Protein AF-A0A6G0QUM7-F1 (afdb_monomer)

Secondary structure (DSSP, 8-state):
-HHHHHHHHHHHHHHHHHHHHHHHHHHHHHHHHHHHHHHHHHHHHHHHHHSHHHHHHHHHHHHHHHHHHHHHHHHHHTT--------HHHHHHHHHHHHHHHHHHHHHHHHHHHHHHHHHHHHHHHHHHHHHHHHHHHHHHHHHHHHHHHHHHHHHHHHHHHHHHHHHHHHHHHHHHHHHHHHHHHHHHHHHHHHHHHHHHHHHHHHHHHHHHHHHHHHHHHHHHHHHHHHHHHHHHHHHHHHHHHHHHHHHHHHHHHHHHHHHHHHHHHHHHHHHHHHHHHHHHHHHHHHHHHTTSS-----------------------------------------------------------------------------------------------

Sequence (393 aa):
MIRLEQALLSRERVERDYADLEDRVADFRARAERTEAAETLLRVERDSSTEPYPDLQAQLQAAQDQTADYAAQLTRASAAPPPSAVSLARLFAAQGERDDARAERDDLRVDLAAAQVALSPVQARADAAEAERDRVRQLVATAEQQRDDALAERDRVTRVLVVAEQERDGALGMRDQARRISTALRRERDAAVTERDQARQDVAALEQRRDAAVAERDQARLALTAQRQQRALVDEELHVTRTSLCQSRAEGEAAQNLNVPLQDDLRHANALLVAHAEELRRGATRIHELEESVATTTNPPCDRRVRDGASSSRRTWCRVSRGAVSSWVDVRAAVVSAASRSRRNPGLSSQRSGRRARGGARLGHPRAGRACRGLASDAPRRASGPRVGAAGT

Mean predicted aligned error: 22.27 Å

Solvent-accessible surface area (backbone atoms only — not comparable to full-atom values): 24335 Å² total; per-residue (Å²): 109,74,72,57,54,53,52,50,55,53,48,57,47,51,55,48,57,49,51,58,49,51,55,52,53,51,52,53,49,58,50,50,54,51,51,53,53,51,53,54,52,53,50,54,52,56,58,63,65,61,61,58,59,65,57,56,57,52,53,57,54,55,55,55,55,54,56,58,53,53,60,58,51,60,74,61,67,81,77,75,89,88,89,88,90,84,65,70,70,60,51,55,55,54,46,52,56,49,51,53,54,47,51,55,49,52,50,52,50,52,52,51,51,52,51,54,61,60,43,52,65,52,50,55,49,49,54,51,51,50,54,50,50,52,50,50,50,52,52,49,54,53,52,52,50,53,50,52,53,52,49,52,50,51,52,51,53,50,54,52,49,55,51,52,50,53,52,49,52,51,51,50,51,53,51,52,50,53,50,53,52,52,54,49,54,50,51,53,52,54,50,54,49,52,54,51,52,48,52,52,50,52,50,52,53,49,52,53,51,51,53,51,53,49,52,52,52,51,51,52,50,51,53,51,52,53,51,51,51,53,50,53,52,51,53,48,52,53,48,52,51,51,52,51,48,51,48,53,47,52,52,49,52,50,53,49,62,59,43,52,60,54,51,49,49,51,51,48,51,50,50,51,53,50,51,51,52,48,49,51,49,52,50,51,50,50,51,50,52,50,55,53,64,67,64,74,81,76,88,90,88,87,89,87,87,89,84,88,79,89,79,88,77,90,80,87,91,82,86,89,81,90,86,82,89,81,89,87,82,91,86,82,92,88,80,92,86,85,73,94,74,78,88,78,87,82,88,82,88,84,90,79,91,88,81,88,82,92,84,90,80,89,87,77,89,84,90,82,89,82,90,80,90,82,91,80,89,85,84,87,83,88,86,76,86,89,80,91,82,89,82,88,133

Foldseek 3Di:
DVVVVVVVVVVVVVVVVVVVVVVVVVVVVVVVVVVVVVVVVVVVVVVVVVPPVVVVVVVVVVVVVVVVVVVVVVVVPPPDDDDDDDDDVVVVVVVVVVVVVVVVVVVVVVVVVVVVVVVVVVVVVVVVVVVVVVVVVVVVVVVVVVVVVVVVVVVVVVVVVVVVVVVVVVVVVVVVVVVVVVVVVVVVVVVVVVVVVVVVVVVVVVVVVVVVVVVVVVVVVVVVVVVVVVVVVVVVVVVVVVVVVVVVVVVVVVVVVVVVVVVVVVVVVVVVVVVVVVVVVVVVVVVVVVVVVVVPPDDDDDDDDDDDDDDDDDDDDDDDDDDDDDDDDDDDDDDDDDDDDDDDDDDDDDDDDDDDDDDDDDDDDDDDDDDDDDDDDDDDDDDDDDDDDDDDD

Organism: NCBI:txid53985

Radius of gyration: 90.31 Å; Cα contacts (8 Å, |Δi|>4): 0; chains: 1; bounding box: 158×63×270 Å

Structure (mmCIF, N/CA/C/O backbone):
data_AF-A0A6G0QUM7-F1
#
_entry.id   AF-A0A6G0QUM7-F1
#
loop_
_atom_site.group_PDB
_atom_site.id
_atom_site.type_symbol
_atom_site.label_atom_id
_atom_site.label_alt_id
_atom_site.label_comp_id
_atom_site.label_asym_id
_atom_site.label_entity_id
_atom_site.label_seq_id
_atom_site.pdbx_PDB_ins_code
_atom_site.Cartn_x
_atom_site.Cartn_y
_atom_site.Cartn_z
_atom_site.occupancy
_atom_site.B_iso_or_equiv
_atom_site.auth_seq_id
_atom_site.auth_comp_id
_atom_site.auth_asym_id
_atom_site.auth_atom_id
_atom_site.pdbx_PDB_model_num
ATOM 1 N N . MET A 1 1 ? -14.769 16.501 -8.373 1.00 62.69 1 MET A N 1
ATOM 2 C CA . MET A 1 1 ? -14.477 15.545 -7.287 1.00 62.69 1 MET A CA 1
ATOM 3 C C . MET A 1 1 ? -14.173 16.300 -5.993 1.00 62.69 1 MET A C 1
ATOM 5 O O . MET A 1 1 ? -15.109 16.499 -5.238 1.00 62.69 1 MET A O 1
ATOM 9 N N . ILE A 1 2 ? -12.996 16.918 -5.835 1.00 71.69 2 ILE A N 1
ATOM 10 C CA . ILE A 1 2 ? -12.583 17.624 -4.595 1.00 71.69 2 ILE A CA 1
ATOM 11 C C . ILE A 1 2 ? -13.564 18.726 -4.124 1.00 71.69 2 ILE A C 1
ATOM 13 O O . ILE A 1 2 ? -13.854 18.838 -2.938 1.00 71.69 2 ILE A O 1
ATOM 17 N N . ARG A 1 3 ? -14.139 19.524 -5.039 1.00 73.25 3 ARG A N 1
ATOM 18 C CA . ARG A 1 3 ? -15.118 20.576 -4.676 1.00 73.25 3 ARG A CA 1
ATOM 19 C C . ARG A 1 3 ? -16.455 20.034 -4.149 1.00 73.25 3 ARG A C 1
ATOM 21 O O . ARG A 1 3 ? -17.106 20.711 -3.366 1.00 73.25 3 ARG A O 1
ATOM 28 N N . LEU A 1 4 ? -16.865 18.838 -4.579 1.00 77.50 4 LEU A N 1
ATOM 29 C CA . LEU A 1 4 ? -18.102 18.205 -4.103 1.00 77.50 4 LEU A CA 1
ATOM 30 C C . LEU A 1 4 ? -17.898 17.600 -2.713 1.00 77.50 4 LEU A C 1
ATOM 32 O O . LEU A 1 4 ? -18.759 17.748 -1.857 1.00 77.50 4 LEU A O 1
ATOM 36 N N . GLU A 1 5 ? -16.735 17.000 -2.463 1.00 77.25 5 GLU A N 1
ATOM 37 C CA . GLU A 1 5 ? -16.373 16.479 -1.139 1.00 77.25 5 GLU A CA 1
ATOM 38 C C . GLU A 1 5 ? -16.286 17.603 -0.099 1.00 77.25 5 GLU A C 1
ATOM 40 O O . GLU A 1 5 ? -16.817 17.466 0.999 1.00 77.25 5 GLU A O 1
ATOM 45 N N . GLN A 1 6 ? -15.709 18.756 -0.458 1.00 79.12 6 GLN A N 1
ATOM 46 C CA . GLN A 1 6 ? -15.689 19.929 0.424 1.00 79.12 6 GLN A CA 1
ATOM 47 C C . GLN A 1 6 ? -17.096 20.467 0.724 1.00 79.12 6 GLN A C 1
ATOM 49 O O . GLN A 1 6 ? -17.370 20.813 1.870 1.00 79.12 6 GLN A O 1
ATOM 54 N N . ALA A 1 7 ? -17.992 20.494 -0.269 1.00 78.75 7 ALA A N 1
ATOM 55 C CA . ALA A 1 7 ? -19.374 20.939 -0.084 1.00 78.75 7 ALA A CA 1
ATOM 56 C C . ALA A 1 7 ? -20.188 19.986 0.814 1.00 78.75 7 ALA A C 1
ATOM 58 O O . ALA A 1 7 ? -20.983 20.436 1.641 1.00 78.75 7 ALA A O 1
ATOM 59 N N . LEU A 1 8 ? -19.965 18.674 0.688 1.00 80.62 8 LEU A N 1
ATOM 60 C CA . LEU A 1 8 ? -20.605 17.671 1.541 1.00 80.62 8 LEU A CA 1
ATOM 61 C C . LEU A 1 8 ? -20.089 17.752 2.980 1.00 80.62 8 LEU A C 1
ATOM 63 O O . LEU A 1 8 ? -20.896 17.797 3.899 1.00 80.62 8 LEU A O 1
ATOM 67 N N . LEU A 1 9 ? -18.776 17.892 3.179 1.00 81.38 9 LEU A N 1
ATOM 68 C CA . LEU A 1 9 ? -18.195 18.064 4.514 1.00 81.38 9 LEU A CA 1
ATOM 69 C C . LEU A 1 9 ? -18.635 19.373 5.183 1.00 81.38 9 LEU A C 1
ATOM 71 O O . LEU A 1 9 ? -18.852 19.394 6.393 1.00 81.38 9 LEU A O 1
ATOM 75 N N . SER A 1 10 ? -18.787 20.469 4.428 1.00 83.00 10 SER A N 1
ATOM 76 C CA . SER A 1 10 ? -19.334 21.713 4.986 1.00 83.00 10 SER A CA 1
ATOM 77 C C . SER A 1 10 ? -20.799 21.567 5.383 1.00 83.00 10 SER A C 1
ATOM 79 O O . SER A 1 10 ? -21.197 22.078 6.424 1.00 83.00 10 SER A O 1
ATOM 81 N N . ARG A 1 11 ? -21.590 20.835 4.592 1.00 87.25 11 ARG A N 1
ATOM 82 C CA . ARG A 1 11 ? -22.996 20.566 4.896 1.00 87.25 11 ARG A CA 1
ATOM 83 C C . ARG A 1 11 ? -23.139 19.693 6.141 1.00 87.25 11 ARG A C 1
ATOM 85 O O . ARG A 1 11 ? -23.914 20.026 7.023 1.00 87.25 11 ARG A O 1
ATOM 92 N N . GLU A 1 12 ? -22.337 18.642 6.245 1.00 86.69 12 GLU A N 1
ATOM 93 C CA . GLU A 1 12 ? -22.352 17.719 7.381 1.00 86.69 12 GLU A CA 1
ATOM 94 C C . GLU A 1 12 ? -21.890 18.387 8.690 1.00 86.69 12 GLU A C 1
ATOM 96 O O . GLU A 1 12 ? -22.296 17.984 9.777 1.00 86.69 12 GLU A O 1
ATOM 101 N N . ARG A 1 13 ? -21.036 19.417 8.610 1.00 87.44 13 ARG A N 1
ATOM 102 C CA . ARG A 1 13 ? -20.685 20.254 9.770 1.00 87.44 13 ARG A CA 1
ATOM 103 C C . ARG A 1 13 ? -21.855 21.128 10.209 1.00 87.44 13 ARG A C 1
ATOM 105 O O . ARG A 1 13 ? -22.183 21.124 11.384 1.00 87.44 13 ARG A O 1
ATOM 112 N N . VAL A 1 14 ? -22.520 21.798 9.268 1.00 87.19 14 VAL A N 1
ATOM 113 C CA . VAL A 1 14 ? -23.697 22.629 9.570 1.00 87.19 14 VAL A CA 1
ATOM 114 C C . VAL A 1 14 ? -24.852 21.789 10.123 1.00 87.19 14 VAL A C 1
ATOM 116 O O . VAL A 1 14 ? -25.531 22.226 11.044 1.00 87.19 14 VAL A O 1
ATOM 119 N N . GLU A 1 15 ? -25.061 20.576 9.608 1.00 88.88 15 GLU A N 1
ATOM 120 C CA . GLU A 1 15 ? -26.082 19.651 10.121 1.00 88.88 15 GLU A CA 1
ATOM 121 C C . GLU A 1 15 ? -25.777 19.198 11.562 1.00 88.88 15 GLU A C 1
ATOM 123 O O . GLU A 1 15 ? -26.695 19.114 12.374 1.00 88.88 15 GLU A O 1
ATOM 128 N N . ARG A 1 16 ? -24.499 18.986 11.917 1.00 88.19 16 ARG A N 1
ATOM 129 C CA . ARG A 1 16 ? -24.092 18.720 13.311 1.00 88.19 16 ARG A CA 1
ATOM 130 C C . ARG A 1 16 ? -24.290 19.932 14.216 1.00 88.19 16 ARG A C 1
ATOM 132 O O . ARG A 1 16 ? -24.860 19.788 15.289 1.00 88.19 16 ARG A O 1
ATOM 139 N N . ASP A 1 17 ? -23.871 21.114 13.768 1.00 89.69 17 ASP A N 1
ATOM 140 C CA . ASP A 1 17 ? -24.031 22.353 14.537 1.00 89.69 17 ASP A CA 1
ATOM 141 C C . ASP A 1 17 ? -25.519 22.673 14.788 1.00 89.69 17 ASP A C 1
ATOM 143 O O . ASP A 1 17 ? -25.877 23.221 15.831 1.00 89.69 17 ASP A O 1
ATOM 147 N N . TYR A 1 18 ? -26.399 22.310 13.847 1.00 90.12 18 TYR A N 1
ATOM 148 C CA . TYR A 1 18 ? -27.847 22.458 13.996 1.00 90.12 18 TYR A CA 1
ATOM 149 C C . TYR A 1 18 ? -28.427 21.477 15.022 1.00 90.12 18 TYR A C 1
ATOM 151 O O . TYR A 1 18 ? -29.198 21.899 15.881 1.00 90.12 18 TYR A O 1
ATOM 159 N N . ALA A 1 19 ? -28.011 20.207 14.993 1.00 90.38 19 ALA A N 1
ATOM 160 C CA . ALA A 1 19 ? -28.427 19.211 15.982 1.00 90.38 19 ALA A CA 1
ATOM 161 C C . ALA A 1 19 ? -27.981 19.593 17.409 1.00 90.38 19 ALA A C 1
ATOM 163 O O . ALA A 1 19 ? -28.784 19.562 18.339 1.00 90.38 19 ALA A O 1
ATOM 164 N N . ASP A 1 20 ? -26.740 20.068 17.571 1.00 92.69 20 ASP A N 1
ATOM 165 C CA . ASP A 1 20 ? -26.227 20.553 18.861 1.00 92.69 20 ASP A CA 1
ATOM 166 C C . ASP A 1 20 ? -27.027 21.760 19.391 1.00 92.69 20 ASP A C 1
ATOM 168 O O . ASP A 1 20 ? -27.191 21.939 20.603 1.00 92.69 20 ASP A O 1
ATOM 172 N N . LEU A 1 21 ? -27.518 22.625 18.495 1.00 93.62 21 LEU A N 1
ATOM 173 C CA . LEU A 1 21 ? -28.364 23.756 18.866 1.00 93.62 21 LEU A CA 1
ATOM 174 C C . LEU A 1 21 ? -29.768 23.299 19.284 1.00 93.62 21 LEU A C 1
ATOM 176 O O . LEU A 1 21 ? -30.300 23.819 20.267 1.00 93.62 21 LEU A O 1
ATOM 180 N N . GLU A 1 22 ? -30.354 22.335 18.572 1.00 92.94 22 GLU A N 1
ATOM 181 C CA . GLU A 1 22 ? -31.651 21.746 18.921 1.00 92.94 22 GLU A CA 1
ATOM 182 C C . GLU A 1 22 ? -31.620 21.092 20.307 1.00 92.94 22 GLU A C 1
ATOM 184 O O . GLU A 1 22 ? -32.499 21.372 21.127 1.00 92.94 22 GLU A O 1
ATOM 189 N N . ASP A 1 23 ? -30.565 20.336 20.620 1.00 91.75 23 ASP A N 1
ATOM 190 C CA . ASP A 1 23 ? -30.380 19.712 21.935 1.00 91.75 23 ASP A CA 1
ATOM 191 C C . ASP A 1 23 ? -30.282 20.757 23.059 1.00 91.75 23 ASP A C 1
ATOM 193 O O . ASP A 1 23 ? -30.893 20.613 24.123 1.00 91.75 23 ASP A O 1
ATOM 197 N N . ARG A 1 24 ? -29.577 21.871 22.822 1.00 92.44 24 ARG A N 1
ATOM 198 C CA . ARG A 1 24 ? -29.503 22.978 23.794 1.00 92.44 24 ARG A CA 1
ATOM 199 C C . ARG A 1 24 ? -30.855 23.650 24.004 1.00 92.44 24 ARG A C 1
ATOM 201 O O . ARG A 1 24 ? -31.203 23.978 25.137 1.00 92.44 24 ARG A O 1
ATOM 208 N N . VAL A 1 25 ? -31.623 23.868 22.936 1.00 93.88 25 VAL A N 1
ATOM 209 C CA . VAL A 1 25 ? -32.972 24.449 23.028 1.00 93.88 25 VAL A CA 1
ATOM 210 C C . VAL A 1 25 ? -33.918 23.510 23.780 1.00 93.88 25 VAL A C 1
ATOM 212 O O . VAL A 1 25 ? -34.723 23.984 24.586 1.00 93.88 25 VAL A O 1
ATOM 215 N N . ALA A 1 26 ? -33.800 22.197 23.577 1.00 91.88 26 ALA A N 1
ATOM 216 C CA . ALA A 1 26 ? -34.557 21.204 24.331 1.00 91.88 26 ALA A CA 1
ATOM 217 C C . ALA A 1 26 ? -34.222 21.247 25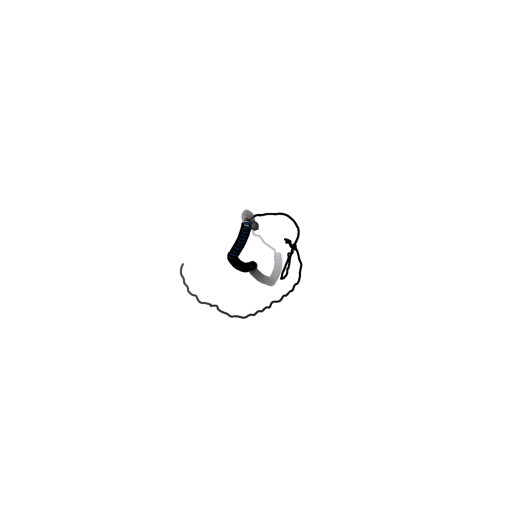.833 1.00 91.88 26 ALA A C 1
ATOM 219 O O . ALA A 1 26 ? -35.138 21.265 26.657 1.00 91.88 26 ALA A O 1
ATOM 220 N N . ASP A 1 27 ? -32.941 21.366 26.203 1.00 92.62 27 ASP A N 1
ATOM 221 C CA . ASP A 1 27 ? -32.535 21.489 27.611 1.00 92.62 27 ASP A CA 1
ATOM 222 C C . ASP A 1 27 ? -33.067 22.780 28.260 1.00 92.62 27 ASP A C 1
ATOM 224 O O . ASP A 1 27 ? -33.557 22.761 29.392 1.00 92.62 27 ASP A O 1
ATOM 228 N N . PHE A 1 28 ? -33.062 23.907 27.537 1.00 91.75 28 PHE A N 1
ATOM 229 C CA . PHE A 1 28 ? -33.660 25.151 28.036 1.00 91.75 28 PHE A CA 1
ATOM 230 C C . PHE A 1 28 ? -35.169 25.033 28.269 1.00 91.75 28 PHE A C 1
ATOM 232 O O . PHE A 1 28 ? -35.662 25.531 29.284 1.00 91.75 28 PHE A O 1
ATOM 239 N N . ARG A 1 29 ? -35.901 24.351 27.380 1.00 94.19 29 ARG A N 1
ATOM 240 C CA . ARG A 1 29 ? -37.341 24.100 27.562 1.00 94.19 29 ARG A CA 1
ATOM 241 C C . ARG A 1 29 ? -37.609 23.224 28.782 1.00 94.19 29 ARG A C 1
ATOM 243 O O . ARG A 1 29 ? -38.421 23.597 29.620 1.00 94.19 29 ARG A O 1
ATOM 250 N N . ALA A 1 30 ? -36.851 22.141 28.949 1.00 90.38 30 ALA A N 1
ATOM 251 C CA . ALA A 1 30 ? -36.978 21.267 30.113 1.00 90.38 30 ALA A CA 1
ATOM 252 C C . ALA A 1 30 ? -36.689 22.001 31.436 1.00 90.38 30 ALA A C 1
ATOM 254 O O . ALA A 1 30 ? -37.313 21.725 32.462 1.00 90.38 30 ALA A O 1
ATOM 255 N N . ARG A 1 31 ? -35.751 22.959 31.439 1.00 91.38 31 ARG A N 1
ATOM 256 C CA . ARG A 1 31 ? -35.495 23.811 32.613 1.00 91.38 31 ARG A CA 1
ATOM 257 C C . ARG A 1 31 ? -36.656 24.760 32.900 1.00 91.38 31 ARG A C 1
ATOM 259 O O . ARG A 1 31 ? -37.020 24.888 34.064 1.00 91.38 31 ARG A O 1
ATOM 266 N N . ALA A 1 32 ? -37.241 25.375 31.872 1.00 91.38 32 ALA A N 1
ATOM 267 C CA . ALA A 1 32 ? -38.388 26.270 32.022 1.00 91.38 32 ALA A CA 1
ATOM 268 C C . ALA A 1 32 ? -39.620 25.541 32.593 1.00 91.38 32 ALA A C 1
ATOM 270 O O . ALA A 1 32 ? -40.246 26.026 33.534 1.00 91.38 32 ALA A O 1
ATOM 271 N N . GLU A 1 33 ? -39.905 24.332 32.104 1.00 92.12 33 GLU A N 1
ATOM 272 C CA . GLU A 1 33 ? -41.004 23.498 32.612 1.00 92.12 33 GLU A CA 1
ATOM 273 C C . GLU A 1 33 ? -40.808 23.128 34.091 1.00 92.12 33 GLU A C 1
ATOM 275 O O . GLU A 1 33 ? -41.747 23.175 34.885 1.00 92.12 33 GLU A O 1
ATOM 280 N N . ARG A 1 34 ? -39.571 22.819 34.506 1.00 89.25 34 ARG A N 1
ATOM 281 C CA . ARG A 1 34 ? -39.261 22.550 35.921 1.00 89.25 34 ARG A CA 1
ATOM 282 C C . ARG A 1 34 ? -39.447 23.781 36.802 1.00 89.25 34 ARG A C 1
ATOM 284 O O . ARG A 1 34 ? -39.907 23.642 37.933 1.00 89.25 34 ARG A O 1
ATOM 291 N N . THR A 1 35 ? -39.081 24.966 36.314 1.00 90.94 35 THR A N 1
ATOM 292 C CA . THR A 1 35 ? -39.290 26.209 37.069 1.00 90.94 35 THR A CA 1
ATOM 293 C C . THR A 1 35 ? -40.767 26.556 37.193 1.00 90.94 35 THR A C 1
ATOM 295 O O . THR A 1 35 ? -41.205 26.919 38.280 1.00 90.94 35 THR A O 1
ATOM 298 N N . GLU A 1 36 ? -41.552 26.357 36.134 1.00 92.19 36 GLU A N 1
ATOM 299 C CA . GLU A 1 36 ? -43.001 26.562 36.172 1.00 92.19 36 GLU A CA 1
ATOM 300 C C . GLU A 1 36 ? -43.669 25.584 37.151 1.00 92.19 36 GLU A C 1
ATOM 302 O O . GLU A 1 36 ? -44.453 25.995 38.006 1.00 92.19 36 GLU A O 1
ATOM 307 N N . ALA A 1 37 ? -43.268 24.307 37.136 1.00 87.88 37 ALA A N 1
ATOM 308 C CA . ALA A 1 37 ? -43.731 23.324 38.114 1.00 87.88 37 ALA A CA 1
ATOM 309 C C . ALA A 1 37 ? -43.382 23.727 39.562 1.00 87.88 37 ALA A C 1
ATOM 311 O O . ALA A 1 37 ? -44.232 23.642 40.449 1.00 87.88 37 ALA A O 1
ATOM 312 N N . ALA A 1 38 ? -42.169 24.225 39.817 1.00 87.12 38 ALA A N 1
ATOM 313 C CA . ALA A 1 38 ? -41.774 24.694 41.146 1.00 87.12 38 ALA A CA 1
ATOM 314 C C . ALA A 1 38 ? -42.593 25.913 41.614 1.00 87.12 38 ALA A C 1
ATOM 316 O O . ALA A 1 38 ? -43.003 25.973 42.774 1.00 87.12 38 ALA A O 1
ATOM 317 N N . GLU A 1 39 ? -42.887 26.861 40.720 1.00 88.31 39 GLU A N 1
ATOM 318 C CA . GLU A 1 39 ? -43.741 28.009 41.042 1.00 88.31 39 GLU A CA 1
ATOM 319 C C . GLU A 1 39 ? -45.182 27.595 41.359 1.00 88.31 39 GLU A C 1
ATOM 321 O O . GLU A 1 39 ? -45.790 28.154 42.276 1.00 88.31 39 GLU A O 1
ATOM 326 N N . THR A 1 40 ? -45.731 26.601 40.652 1.00 87.19 40 THR A N 1
ATOM 327 C CA . THR A 1 40 ? -47.077 26.093 40.963 1.00 87.19 40 THR A CA 1
ATOM 328 C C . THR A 1 40 ? -47.149 25.476 42.359 1.00 87.19 40 THR A C 1
ATOM 330 O O . THR A 1 40 ? -48.100 25.752 43.088 1.00 87.19 40 THR A O 1
ATOM 333 N N . LEU A 1 41 ? -46.120 24.731 42.781 1.00 87.06 41 LEU A N 1
ATOM 334 C CA . LEU A 1 41 ? -46.047 24.161 44.131 1.00 87.06 41 LEU A CA 1
ATOM 335 C C . LEU A 1 41 ? -45.980 25.248 45.212 1.00 87.06 41 LEU A C 1
ATOM 337 O O . LEU A 1 41 ? -46.696 25.162 46.207 1.00 87.06 41 LEU A O 1
ATOM 341 N N . LEU A 1 42 ? -45.192 26.305 44.989 1.00 85.62 42 LEU A N 1
ATOM 342 C CA . LEU A 1 42 ? -45.094 27.433 45.924 1.00 85.62 42 LEU A CA 1
ATOM 343 C C . LEU A 1 42 ? -46.417 28.191 46.089 1.00 85.62 42 LEU A C 1
ATOM 345 O O . LEU A 1 42 ? -46.721 28.667 47.182 1.00 85.62 42 LEU A O 1
ATOM 349 N N . ARG A 1 43 ? -47.216 28.318 45.022 1.00 84.69 43 ARG A N 1
ATOM 350 C CA . ARG A 1 43 ? -48.547 28.939 45.119 1.00 84.69 43 ARG A CA 1
ATOM 351 C C . ARG A 1 43 ? -49.505 28.086 45.947 1.00 84.69 43 ARG A C 1
ATOM 353 O O . ARG A 1 43 ? -50.154 28.622 46.835 1.00 84.69 43 ARG A O 1
ATOM 360 N N . VAL A 1 44 ? -49.518 26.771 45.722 1.00 84.75 44 VAL A N 1
ATOM 361 C CA . VAL A 1 44 ? -50.348 25.832 46.497 1.00 84.75 44 VAL A CA 1
ATOM 362 C C . VAL A 1 44 ? -49.986 25.862 47.986 1.00 84.75 44 VAL A C 1
ATOM 364 O O . VAL A 1 44 ? -50.870 25.911 48.838 1.00 84.75 44 VAL A O 1
ATOM 367 N N . GLU A 1 45 ? -48.693 25.893 48.315 1.00 81.50 45 GLU A N 1
ATOM 368 C CA . GLU A 1 45 ? -48.236 25.986 49.705 1.00 81.50 45 GLU A CA 1
ATOM 369 C C . GLU A 1 45 ? -48.658 27.317 50.354 1.00 81.50 45 GLU A C 1
ATOM 371 O O . GLU A 1 45 ? -49.158 27.350 51.484 1.00 81.50 45 GLU A O 1
ATOM 376 N N . ARG A 1 46 ? -48.538 28.426 49.617 1.00 79.12 46 ARG A N 1
ATOM 377 C CA . ARG A 1 46 ? -48.961 29.746 50.095 1.00 79.12 46 ARG A CA 1
ATOM 378 C C . ARG A 1 46 ? -50.463 29.812 50.373 1.00 79.12 46 ARG A C 1
ATOM 380 O O . ARG A 1 46 ? -50.844 30.343 51.410 1.00 79.12 46 ARG A O 1
ATOM 387 N N . ASP A 1 47 ? -51.289 29.234 49.512 1.00 73.38 47 ASP A N 1
ATOM 388 C CA . ASP A 1 47 ? -52.739 29.210 49.720 1.00 73.38 47 ASP A CA 1
ATOM 389 C C . ASP A 1 47 ? -53.107 28.316 50.925 1.00 73.38 47 ASP A C 1
ATOM 391 O O . ASP A 1 47 ? -53.904 28.717 51.776 1.00 73.38 47 ASP A O 1
ATOM 395 N N . SER A 1 48 ? -52.425 27.174 51.098 1.00 69.00 48 SER A N 1
ATOM 396 C CA . SER A 1 48 ? -52.627 26.277 52.251 1.00 69.00 48 SER A CA 1
ATOM 397 C C . SER A 1 48 ? -52.219 26.884 53.603 1.00 69.00 48 SER A C 1
ATOM 399 O O . SER A 1 48 ? -52.777 26.534 54.641 1.00 69.00 48 SER A O 1
ATOM 401 N N . SER A 1 49 ? -51.268 27.824 53.612 1.00 61.84 49 SER A N 1
ATOM 402 C CA . SER A 1 49 ? -50.793 28.480 54.840 1.00 61.84 49 SER A CA 1
ATOM 403 C C . SER A 1 49 ? -51.656 29.667 55.283 1.00 61.84 49 SER A C 1
ATOM 405 O O . SER A 1 49 ? -51.546 30.099 56.432 1.00 61.84 49 SER A O 1
ATOM 407 N N . THR A 1 50 ? -52.555 30.168 54.427 1.00 59.59 50 THR A N 1
ATOM 408 C CA . THR A 1 50 ? -53.500 31.242 54.789 1.00 59.59 50 THR A CA 1
ATOM 409 C C . THR A 1 50 ? -54.796 30.760 55.450 1.00 59.59 50 THR A C 1
ATOM 411 O O . THR A 1 50 ? -55.434 31.549 56.145 1.00 59.59 50 THR A O 1
ATOM 414 N N . GLU A 1 51 ? -55.165 29.483 55.313 1.00 58.97 51 GLU A N 1
ATOM 415 C CA . GLU A 1 51 ? -56.391 28.922 55.909 1.00 58.97 51 GLU A CA 1
ATOM 416 C C . GLU A 1 51 ? -56.360 28.687 57.440 1.00 58.97 51 GLU A C 1
ATOM 418 O O . GLU A 1 51 ? -57.368 28.970 58.085 1.00 58.97 51 GLU A O 1
ATOM 423 N N . PRO A 1 52 ? -55.264 28.244 58.094 1.00 64.50 52 PRO A N 1
ATOM 424 C CA . PRO A 1 52 ? -55.326 27.859 59.512 1.00 64.50 52 PRO A CA 1
ATOM 425 C C . PRO A 1 52 ? -55.243 29.028 60.506 1.00 64.50 52 PRO A C 1
ATOM 427 O O . PRO A 1 52 ? -55.545 28.856 61.685 1.00 64.50 52 PRO A O 1
ATOM 430 N N . TYR A 1 53 ? -54.822 30.218 60.077 1.00 68.69 53 TYR A N 1
ATOM 431 C CA . TYR A 1 53 ? -54.629 31.359 60.979 1.00 68.69 53 TYR A CA 1
ATOM 432 C C . TYR A 1 53 ? -55.945 31.948 61.550 1.00 68.69 53 TYR A C 1
ATOM 434 O O . TYR A 1 53 ? -56.015 32.151 62.765 1.00 68.69 53 TYR A O 1
ATOM 442 N N . PRO A 1 54 ? -57.008 32.198 60.754 1.00 74.38 54 PRO A N 1
ATOM 443 C CA . PRO A 1 54 ? -58.279 32.705 61.287 1.00 74.38 54 PRO A CA 1
ATOM 444 C C . PRO A 1 54 ? -59.042 31.691 62.165 1.00 74.38 54 PRO A C 1
ATOM 446 O O . PRO A 1 54 ? -59.631 32.092 63.171 1.00 74.38 54 PRO A O 1
ATOM 449 N N . ASP A 1 55 ? -58.984 30.391 61.859 1.00 75.25 55 ASP A N 1
ATOM 450 C CA . ASP A 1 55 ? -59.674 29.345 62.636 1.00 75.25 55 ASP A CA 1
ATOM 451 C C . ASP A 1 55 ? -59.063 29.144 64.030 1.00 75.25 55 ASP A C 1
ATOM 453 O O . ASP A 1 55 ? -59.776 28.981 65.026 1.00 75.25 55 ASP A O 1
ATOM 457 N N . LEU A 1 56 ? -57.734 29.216 64.130 1.00 77.69 56 LEU A N 1
ATOM 458 C CA . LEU A 1 56 ? -57.023 29.096 65.403 1.00 77.69 56 LEU A CA 1
ATOM 459 C C . LEU A 1 56 ? -57.320 30.293 66.322 1.00 77.69 56 LEU A C 1
ATOM 461 O O . LEU A 1 56 ? -57.411 30.144 67.542 1.00 77.69 56 LEU A O 1
ATOM 465 N N . GLN A 1 57 ? -57.559 31.467 65.734 1.00 78.44 57 GLN A N 1
ATOM 466 C CA . GLN A 1 57 ? -57.958 32.669 66.462 1.00 78.44 57 GLN A CA 1
ATOM 467 C C . GLN A 1 57 ? -59.402 32.587 66.992 1.00 78.44 57 GLN A C 1
ATOM 469 O O . GLN A 1 57 ? -59.671 33.057 68.098 1.00 78.44 57 GLN A O 1
ATOM 474 N N . ALA A 1 58 ? -60.314 31.923 66.272 1.00 78.06 58 ALA A N 1
ATOM 475 C CA . ALA A 1 58 ? -61.677 31.665 66.744 1.00 78.06 58 ALA A CA 1
ATOM 476 C C . ALA A 1 58 ? -61.727 30.635 67.893 1.00 78.06 58 ALA A C 1
ATOM 478 O O . ALA A 1 58 ? -62.461 30.826 68.866 1.00 78.06 58 ALA A O 1
ATOM 479 N N . GLN A 1 59 ? -60.915 29.572 67.829 1.00 79.50 59 GLN A N 1
ATOM 480 C CA . GLN A 1 59 ? -60.841 28.552 68.890 1.00 79.50 59 GLN A CA 1
ATOM 481 C C . GLN A 1 59 ? -60.344 29.120 70.224 1.00 79.50 59 GLN A C 1
ATOM 483 O O . GLN A 1 59 ? -60.829 28.735 71.290 1.00 79.50 59 GLN A O 1
ATOM 488 N N . LEU A 1 60 ? -59.405 30.067 70.172 1.00 82.75 60 LEU A N 1
ATOM 489 C CA . LEU A 1 60 ? -58.845 30.701 71.363 1.00 82.75 60 LEU A CA 1
ATOM 490 C C . LEU A 1 60 ? -59.887 31.561 72.096 1.00 82.75 60 LEU A C 1
ATOM 492 O O . LEU A 1 60 ? -59.917 31.566 73.326 1.00 82.75 60 LEU A O 1
ATOM 496 N N . GLN A 1 61 ? -60.790 32.212 71.357 1.00 81.00 61 GLN A N 1
ATOM 497 C CA . GLN A 1 61 ? -61.892 32.981 71.936 1.00 81.00 61 GLN A CA 1
ATOM 498 C C . GLN A 1 61 ? -62.932 32.067 72.612 1.00 81.00 61 GLN A C 1
ATOM 500 O O . GLN A 1 61 ? -63.337 32.326 73.742 1.00 81.00 61 GLN A O 1
ATOM 505 N N . ALA A 1 62 ? -63.296 30.947 71.978 1.00 78.19 62 ALA A N 1
ATOM 506 C CA . ALA A 1 62 ? -64.268 29.996 72.530 1.00 78.19 62 ALA A CA 1
ATOM 507 C C . ALA A 1 62 ? -63.785 29.309 73.825 1.00 78.19 62 ALA A C 1
ATOM 509 O O . ALA A 1 62 ? -64.575 29.052 74.735 1.00 78.19 62 ALA A O 1
ATOM 510 N N . ALA A 1 63 ? -62.484 29.025 73.936 1.00 75.69 63 ALA A N 1
ATOM 511 C CA . ALA A 1 63 ? -61.901 28.446 75.149 1.00 75.69 63 ALA A CA 1
ATOM 512 C C . ALA A 1 63 ? -61.946 29.415 76.349 1.00 75.69 63 ALA A C 1
ATOM 514 O O . ALA A 1 63 ? -62.102 28.989 77.500 1.00 75.69 63 ALA A O 1
ATOM 515 N N . GLN A 1 64 ? -61.842 30.722 76.094 1.00 80.19 64 GLN A N 1
ATOM 516 C CA . GLN A 1 64 ? -61.932 31.744 77.139 1.00 80.19 64 GLN A CA 1
ATOM 517 C C . GLN A 1 64 ? -63.349 31.823 77.727 1.00 80.19 64 GLN A C 1
ATOM 519 O O . GLN A 1 64 ? -63.490 31.887 78.949 1.00 80.19 64 GLN A O 1
ATOM 524 N N . ASP A 1 65 ? -64.383 31.696 76.893 1.00 77.44 65 ASP A N 1
ATOM 525 C CA . ASP A 1 65 ? -65.783 31.717 77.337 1.00 77.44 65 ASP A CA 1
ATOM 526 C C . ASP A 1 65 ? -66.144 30.481 78.186 1.00 77.44 65 ASP A C 1
ATOM 528 O O . ASP A 1 65 ? -66.760 30.601 79.246 1.00 77.44 65 ASP A O 1
ATOM 532 N N . GLN A 1 66 ? -65.673 29.287 77.802 1.00 80.06 66 GLN A N 1
ATOM 533 C CA . GLN A 1 66 ? -65.901 28.051 78.575 1.00 80.06 66 GLN A CA 1
ATOM 534 C C . GLN A 1 66 ? -65.286 28.104 79.980 1.00 80.06 66 GLN A C 1
ATOM 536 O O . GLN A 1 66 ? -65.827 27.543 80.936 1.00 80.06 66 GLN A O 1
ATOM 541 N N . THR A 1 67 ? -64.156 28.796 80.122 1.00 79.69 67 THR A N 1
ATOM 542 C CA . THR A 1 67 ? -63.472 28.938 81.413 1.00 79.69 67 THR A CA 1
ATOM 543 C C . THR A 1 67 ? -64.288 29.803 82.383 1.00 79.69 67 THR A C 1
ATOM 545 O O . THR A 1 67 ? -64.299 29.538 83.588 1.00 79.69 67 THR A O 1
ATOM 548 N N . ALA A 1 68 ? -65.035 30.786 81.870 1.00 72.75 68 ALA A N 1
ATOM 549 C CA . ALA A 1 68 ? -65.928 31.617 82.675 1.00 72.75 68 ALA A CA 1
ATOM 550 C C . ALA A 1 68 ? -67.147 30.831 83.205 1.00 72.75 68 ALA A C 1
ATOM 552 O O . ALA A 1 68 ? -67.537 31.007 84.363 1.00 72.75 68 ALA A O 1
ATOM 553 N N . ASP A 1 69 ? -67.696 29.904 82.414 1.00 76.75 69 ASP A N 1
ATOM 554 C CA . ASP A 1 69 ? -68.855 29.088 82.805 1.00 76.75 69 ASP A CA 1
ATOM 555 C C . ASP A 1 69 ? -68.531 28.056 83.896 1.00 76.75 69 ASP A C 1
ATOM 557 O O . ASP A 1 69 ? -69.303 27.874 84.846 1.00 76.75 69 ASP A O 1
ATOM 561 N N . TYR A 1 70 ? -67.368 27.402 83.819 1.00 74.50 70 TYR A N 1
ATOM 562 C CA . TYR A 1 70 ? -66.940 26.454 84.856 1.00 74.50 70 TYR A CA 1
ATOM 563 C C . TYR A 1 70 ? -66.692 27.134 86.205 1.00 74.50 70 TYR A C 1
ATOM 565 O O . TYR A 1 70 ? -67.027 26.568 87.254 1.00 74.50 70 TYR A O 1
ATOM 573 N N . ALA A 1 71 ? -66.179 28.367 86.192 1.00 71.19 71 ALA A N 1
ATOM 574 C CA . ALA A 1 71 ? -65.987 29.152 87.406 1.00 71.19 71 ALA A CA 1
ATOM 575 C C . ALA A 1 71 ? -67.318 29.404 88.145 1.00 71.19 71 ALA A C 1
ATOM 577 O O . ALA A 1 71 ? -67.348 29.356 89.375 1.00 71.19 71 ALA A O 1
ATOM 578 N N . ALA A 1 72 ? -68.426 29.574 87.412 1.00 67.31 72 ALA A N 1
ATOM 579 C CA . ALA A 1 72 ? -69.761 29.777 87.980 1.00 67.31 72 ALA A CA 1
ATOM 580 C C . ALA A 1 72 ? -70.424 28.485 88.504 1.00 67.31 72 ALA A C 1
ATOM 582 O O . ALA A 1 72 ? -71.245 28.532 89.426 1.00 67.31 72 ALA A O 1
ATOM 583 N N . GLN A 1 73 ? -70.096 27.318 87.936 1.00 69.94 73 GLN A N 1
ATOM 584 C CA . GLN A 1 73 ? -70.647 26.028 88.381 1.00 69.94 73 GLN A CA 1
ATOM 585 C C . GLN A 1 73 ? -70.018 25.552 89.696 1.00 69.94 73 GLN A C 1
ATOM 587 O O . GLN A 1 73 ? -70.725 25.063 90.582 1.00 69.94 73 GLN A O 1
ATOM 592 N N . LEU A 1 74 ? -68.711 25.762 89.863 1.00 68.06 74 LEU A N 1
ATOM 593 C CA . LEU A 1 74 ? -67.986 25.404 91.086 1.00 68.06 74 LEU A CA 1
ATOM 594 C C . LEU A 1 74 ? -68.480 26.177 92.315 1.00 68.06 74 LEU A C 1
ATOM 596 O O . LEU A 1 74 ? -68.556 25.608 93.402 1.00 68.06 74 LEU A O 1
ATOM 600 N N . THR A 1 75 ? -68.913 27.431 92.146 1.00 65.56 75 THR A N 1
ATOM 601 C CA . THR A 1 75 ? -69.499 28.224 93.242 1.00 65.56 75 THR A CA 1
ATOM 602 C C . THR A 1 75 ? -70.846 27.669 93.722 1.00 65.56 75 THR A C 1
ATOM 604 O O . THR A 1 75 ? -71.267 27.958 94.838 1.00 65.56 75 THR A O 1
ATOM 607 N N . ARG A 1 76 ? -71.534 26.867 92.895 1.00 58.53 76 ARG A N 1
ATOM 608 C CA . ARG A 1 76 ? -72.895 26.369 93.155 1.00 58.53 76 ARG A CA 1
ATOM 609 C C . ARG A 1 76 ? -72.915 24.962 93.772 1.00 58.53 76 ARG A C 1
ATOM 611 O O . ARG A 1 76 ? -73.844 24.633 94.503 1.00 58.53 76 ARG A O 1
ATOM 618 N N . ALA A 1 77 ? -71.890 24.144 93.519 1.00 58.94 77 ALA A N 1
ATOM 619 C CA . ALA A 1 77 ? -71.808 22.761 94.000 1.00 58.94 77 ALA A CA 1
ATOM 620 C C . ALA A 1 77 ? -71.365 22.621 95.473 1.00 58.94 77 ALA A C 1
ATOM 622 O O . ALA A 1 77 ? -71.587 21.573 96.076 1.00 58.94 77 ALA A O 1
ATOM 623 N N . SER A 1 78 ? -70.787 23.659 96.094 1.00 51.72 78 SER A N 1
ATOM 624 C CA . SER A 1 78 ? -70.262 23.569 97.469 1.00 51.72 78 SER A CA 1
ATOM 625 C C . SER A 1 78 ? -71.330 23.641 98.582 1.00 51.72 78 SER A C 1
ATOM 627 O O . SER A 1 78 ? -70.970 23.799 99.748 1.00 51.72 78 SER A O 1
ATOM 629 N N . ALA A 1 79 ? -72.628 23.561 98.255 1.00 47.28 79 ALA A N 1
ATOM 630 C CA . ALA A 1 79 ? -73.725 23.913 99.166 1.00 47.28 79 ALA A CA 1
ATOM 631 C C . ALA A 1 79 ? -74.637 22.754 99.644 1.00 47.28 79 ALA A C 1
ATOM 633 O O . ALA A 1 79 ? -75.641 23.040 100.292 1.00 47.28 79 ALA A O 1
ATOM 634 N N . ALA A 1 80 ? -74.342 21.467 99.393 1.00 39.62 80 ALA A N 1
ATOM 635 C CA . ALA A 1 80 ? -75.217 20.376 99.873 1.00 39.62 80 ALA A CA 1
ATOM 636 C C . ALA A 1 80 ? -74.491 19.067 100.264 1.00 39.62 80 ALA A C 1
ATOM 638 O O . ALA A 1 80 ? -73.767 18.516 99.434 1.00 39.62 80 ALA A O 1
ATOM 639 N N . PRO A 1 81 ? -74.736 18.504 101.471 1.00 49.38 81 PRO A N 1
ATOM 640 C CA . PRO A 1 81 ? -74.410 17.114 101.803 1.00 49.38 81 PRO A CA 1
ATOM 641 C C . PRO A 1 81 ? -75.662 16.192 101.869 1.00 49.38 81 PRO A C 1
ATOM 643 O O . PRO A 1 81 ? -76.769 16.689 102.093 1.00 49.38 81 PRO A O 1
ATOM 646 N N . PRO A 1 82 ? -75.522 14.853 101.697 1.00 52.31 82 PRO A N 1
ATOM 647 C CA . PRO A 1 82 ? -76.648 13.914 101.553 1.00 52.31 82 PRO A CA 1
ATOM 648 C C . PRO A 1 82 ? -76.901 13.045 102.811 1.00 52.31 82 PRO A C 1
ATOM 650 O O . PRO A 1 82 ? -75.992 12.895 103.630 1.00 52.31 82 PRO A O 1
ATOM 653 N N . PRO A 1 83 ? -78.069 12.378 102.957 1.00 45.34 83 PRO A N 1
ATOM 654 C CA . PRO A 1 83 ? -78.264 11.338 103.971 1.00 45.34 83 PRO A CA 1
ATOM 655 C C . PRO A 1 83 ? -78.351 9.913 103.380 1.00 45.34 83 PRO A C 1
ATOM 657 O O . PRO A 1 83 ? -78.860 9.704 102.278 1.00 45.34 83 PRO A O 1
ATOM 660 N N . SER A 1 84 ? -77.877 8.919 104.141 1.00 57.38 84 SER A N 1
ATOM 661 C CA . SER A 1 84 ? -77.836 7.489 103.795 1.00 57.38 84 SER A CA 1
ATOM 662 C C . SER A 1 84 ? -78.518 6.609 104.857 1.00 57.38 84 SER A C 1
ATOM 664 O O . SER A 1 84 ? -78.407 6.881 106.049 1.00 57.38 84 SER A O 1
ATOM 666 N N . ALA A 1 85 ? -79.186 5.527 104.423 1.00 51.06 85 ALA A N 1
ATOM 667 C CA . ALA A 1 85 ? -79.452 4.315 105.220 1.00 51.06 85 ALA A CA 1
ATOM 668 C C . ALA A 1 85 ? -79.884 3.142 104.301 1.00 51.06 85 ALA A C 1
ATOM 670 O O . ALA A 1 85 ? -80.939 3.201 103.672 1.00 51.06 85 ALA A O 1
ATOM 671 N N . VAL A 1 86 ? -79.076 2.073 104.206 1.00 57.91 86 VAL A N 1
ATOM 672 C CA . VAL A 1 86 ? -79.317 0.855 103.387 1.00 57.91 86 VAL A CA 1
ATOM 673 C C . VAL A 1 86 ? -79.470 -0.375 104.303 1.00 57.91 86 VAL A C 1
ATOM 675 O O . VAL A 1 86 ? -78.821 -0.445 105.342 1.00 57.91 86 VAL A O 1
ATOM 678 N N . SER A 1 87 ? -80.328 -1.343 103.943 1.00 60.72 87 SER A N 1
ATOM 679 C CA . SER A 1 87 ? -80.723 -2.502 104.772 1.00 60.72 87 SER A CA 1
ATOM 680 C C . SER A 1 87 ? -79.783 -3.731 104.704 1.00 60.72 87 SER A C 1
ATOM 682 O O . SER A 1 87 ? -79.179 -4.023 103.673 1.00 60.72 87 SER A O 1
ATOM 684 N N . LEU A 1 88 ? -79.709 -4.502 105.805 1.00 68.75 88 LEU A N 1
ATOM 685 C CA . LEU A 1 88 ? -78.766 -5.618 106.052 1.00 68.75 88 LEU A CA 1
ATOM 686 C C . LEU A 1 88 ? -78.855 -6.819 105.086 1.00 68.75 88 LEU A C 1
ATOM 688 O O . LEU A 1 88 ? -77.832 -7.420 104.776 1.00 68.75 88 LEU A O 1
ATOM 692 N N . ALA A 1 89 ? -80.037 -7.171 104.572 1.00 74.06 89 ALA A N 1
ATOM 693 C CA . ALA A 1 89 ? -80.182 -8.295 103.635 1.00 74.06 89 ALA A CA 1
ATOM 694 C C . ALA A 1 89 ? -79.484 -8.031 102.286 1.00 74.06 89 ALA A C 1
ATOM 696 O O . ALA A 1 89 ? -78.890 -8.936 101.703 1.00 74.06 89 ALA A O 1
ATOM 697 N N . ARG A 1 90 ? -79.481 -6.768 101.829 1.00 75.12 90 ARG A N 1
ATOM 698 C CA . ARG A 1 90 ? -78.712 -6.351 100.646 1.00 75.12 90 ARG A CA 1
ATOM 699 C C . ARG A 1 90 ? -77.209 -6.428 100.888 1.00 75.12 90 ARG A C 1
ATOM 701 O O . ARG A 1 90 ? -76.478 -6.700 99.948 1.00 75.12 90 ARG A O 1
ATOM 708 N N . LEU A 1 91 ? -76.751 -6.225 102.125 1.00 78.94 91 LEU A N 1
ATOM 709 C CA . LEU A 1 91 ? -75.334 -6.348 102.465 1.00 78.94 91 LEU A CA 1
ATOM 710 C C . LEU A 1 91 ? -74.853 -7.803 102.401 1.00 78.94 91 LEU A C 1
ATOM 712 O O . LEU A 1 91 ? -73.772 -8.024 101.876 1.00 78.94 91 LEU A O 1
ATOM 716 N N . PHE A 1 92 ? -75.640 -8.784 102.862 1.00 81.00 92 PHE A N 1
ATOM 717 C CA . PHE A 1 92 ? -75.260 -10.204 102.772 1.00 81.00 92 PHE A CA 1
ATOM 718 C C . PHE A 1 92 ? -75.299 -10.754 101.339 1.00 81.00 92 PHE A C 1
ATOM 720 O O . PHE A 1 92 ? -74.375 -11.461 100.951 1.00 81.00 92 PHE A O 1
ATOM 727 N N . ALA A 1 93 ? -76.306 -10.395 100.533 1.00 82.31 93 ALA A N 1
ATOM 728 C CA . ALA A 1 93 ? -76.338 -10.758 99.111 1.00 82.31 93 ALA A CA 1
ATOM 729 C C . ALA A 1 93 ? -75.160 -10.130 98.345 1.00 82.31 93 ALA A C 1
ATOM 731 O O . ALA A 1 93 ? -74.414 -10.832 97.670 1.00 82.31 93 ALA A O 1
ATOM 732 N N . ALA A 1 94 ? -74.907 -8.835 98.571 1.00 81.44 94 ALA A N 1
ATOM 733 C CA . ALA A 1 94 ? -73.735 -8.158 98.025 1.00 81.44 94 ALA A CA 1
ATOM 734 C C . ALA A 1 94 ? -72.409 -8.738 98.550 1.00 81.44 94 ALA A C 1
ATOM 736 O O . ALA A 1 94 ? -71.375 -8.550 97.920 1.00 81.44 94 ALA A O 1
ATOM 737 N N . GLN A 1 95 ? -72.403 -9.409 99.706 1.00 85.94 95 GLN A N 1
ATOM 738 C CA . GLN A 1 95 ? -71.217 -10.079 100.237 1.00 85.94 95 GLN A CA 1
ATOM 739 C C . GLN A 1 95 ? -70.956 -11.416 99.529 1.00 85.94 95 GLN A C 1
ATOM 741 O O . GLN A 1 95 ? -69.813 -11.662 99.166 1.00 85.94 95 GLN A O 1
ATOM 746 N N . GLY A 1 96 ? -71.990 -12.225 99.269 1.00 86.25 96 GLY A N 1
ATOM 747 C CA . GLY A 1 96 ? -71.865 -13.461 98.484 1.00 86.25 96 GLY A CA 1
ATOM 748 C C . GLY A 1 96 ? -71.401 -13.198 97.049 1.00 86.25 96 GLY A C 1
ATOM 749 O O . GLY A 1 96 ? -70.408 -13.768 96.618 1.00 86.25 96 GLY A O 1
ATOM 750 N N . GLU A 1 97 ? -72.014 -12.225 96.366 1.00 89.50 97 GLU A N 1
ATOM 751 C CA . GLU A 1 97 ? -71.593 -11.789 95.021 1.00 89.50 97 GLU A CA 1
ATOM 752 C C . GLU A 1 97 ? -70.135 -11.295 94.994 1.00 89.50 97 GLU A C 1
ATOM 754 O O . GLU A 1 97 ? -69.413 -11.495 94.020 1.00 89.50 97 GLU A O 1
ATOM 759 N N . ARG A 1 98 ? -69.668 -10.654 96.077 1.00 89.19 98 ARG A N 1
ATOM 760 C CA . ARG A 1 98 ? -68.260 -10.249 96.213 1.00 89.19 98 ARG A CA 1
ATOM 761 C C . ARG A 1 98 ? -67.327 -11.435 96.387 1.00 89.19 98 ARG A C 1
ATOM 763 O O . ARG A 1 98 ? -66.183 -11.338 95.951 1.00 89.19 98 ARG A O 1
ATOM 770 N N . ASP A 1 99 ? -67.759 -12.484 97.073 1.00 90.88 99 ASP A N 1
ATOM 771 C CA . ASP A 1 99 ? -66.945 -13.676 97.292 1.00 90.88 99 ASP A CA 1
ATOM 772 C C . ASP A 1 99 ? -66.874 -14.531 96.011 1.00 90.88 99 ASP A C 1
ATOM 774 O O . ASP A 1 99 ? -65.776 -14.948 95.643 1.00 90.88 99 ASP A O 1
ATOM 778 N N . ASP A 1 100 ? -67.965 -14.644 95.246 1.00 90.94 100 ASP A N 1
ATOM 779 C CA . ASP A 1 100 ? -67.969 -15.256 93.905 1.00 90.94 100 ASP A CA 1
ATOM 780 C C . ASP A 1 100 ? -67.092 -14.463 92.920 1.00 90.94 100 ASP A C 1
ATOM 782 O O . ASP A 1 100 ? -66.214 -15.021 92.263 1.00 90.94 100 ASP A O 1
ATOM 786 N N . ALA A 1 101 ? -67.221 -13.131 92.899 1.00 91.56 101 ALA A N 1
ATOM 787 C CA . ALA A 1 101 ? -66.363 -12.270 92.083 1.00 91.56 101 ALA A CA 1
ATOM 788 C C . ALA A 1 101 ? -64.878 -12.350 92.489 1.00 91.56 101 ALA A C 1
ATOM 790 O O . ALA A 1 101 ? -63.988 -12.106 91.672 1.00 91.56 101 ALA A O 1
ATOM 791 N N . ARG A 1 102 ? -64.573 -12.670 93.757 1.00 93.38 102 ARG A N 1
ATOM 792 C CA . ARG A 1 102 ? -63.192 -12.927 94.195 1.00 93.38 102 ARG A CA 1
ATOM 793 C C . ARG A 1 102 ? -62.683 -14.263 93.672 1.00 93.38 102 ARG A C 1
ATOM 795 O O . ARG A 1 102 ? -61.532 -14.291 93.251 1.00 93.38 102 ARG A O 1
ATOM 802 N N . ALA A 1 103 ? -63.512 -15.306 93.677 1.00 92.62 103 ALA A N 1
ATOM 803 C CA . ALA A 1 103 ? -63.163 -16.603 93.107 1.00 92.62 103 ALA A CA 1
ATOM 804 C C . ALA A 1 103 ? -62.885 -16.487 91.598 1.00 92.62 103 ALA A C 1
ATOM 806 O O . ALA A 1 103 ? -61.789 -16.831 91.167 1.00 92.62 103 ALA A O 1
ATOM 807 N N . GLU A 1 104 ? -63.782 -15.862 90.824 1.00 94.75 104 GLU A N 1
ATOM 808 C CA . GLU A 1 104 ? -63.569 -15.612 89.387 1.00 94.75 104 GLU A CA 1
ATOM 809 C C . GLU A 1 104 ? -62.309 -14.776 89.122 1.00 94.75 104 GLU A C 1
ATOM 811 O O . GLU A 1 104 ? -61.539 -15.049 88.203 1.00 94.75 104 GLU A O 1
ATOM 816 N N . ARG A 1 105 ? -62.056 -13.750 89.945 1.00 95.25 105 ARG A N 1
ATOM 817 C CA . ARG A 1 105 ? -60.834 -12.942 89.840 1.00 95.25 105 ARG A CA 1
ATOM 818 C C . ARG A 1 105 ? -59.581 -13.777 90.099 1.00 95.25 105 ARG A C 1
ATOM 820 O O . ARG A 1 105 ? -58.553 -13.530 89.46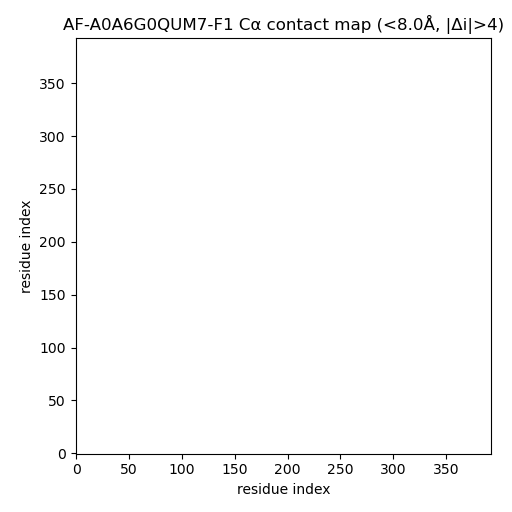9 1.00 95.25 105 ARG A O 1
ATOM 827 N N . ASP A 1 106 ? -59.626 -14.689 91.061 1.00 96.00 106 ASP A N 1
ATOM 828 C CA . ASP A 1 106 ? -58.484 -15.532 91.395 1.00 96.00 106 ASP A CA 1
ATOM 829 C C . ASP A 1 106 ? -58.252 -16.598 90.304 1.00 96.00 106 ASP A C 1
ATOM 831 O O . ASP A 1 106 ? -57.100 -16.791 89.915 1.00 96.00 106 ASP A O 1
ATOM 835 N N . ASP A 1 107 ? -59.306 -17.147 89.691 1.00 96.00 107 ASP A N 1
ATOM 836 C CA . ASP A 1 107 ? -59.213 -18.005 88.496 1.00 96.00 107 ASP A CA 1
ATOM 837 C C . ASP A 1 107 ? -58.610 -17.251 87.296 1.00 96.00 107 ASP A C 1
ATOM 839 O O . ASP A 1 107 ? -57.625 -17.692 86.703 1.00 96.00 107 ASP A O 1
ATOM 843 N N . LEU A 1 108 ? -59.099 -16.041 86.999 1.00 95.81 108 LEU A N 1
ATOM 844 C CA . LEU A 1 108 ? -58.545 -15.188 85.938 1.00 95.81 108 LEU A CA 1
ATOM 845 C C . LEU A 1 108 ? -57.071 -14.829 86.178 1.00 95.81 108 LEU A C 1
ATOM 847 O O . LEU A 1 108 ? -56.306 -14.665 85.227 1.00 95.81 108 LEU A O 1
ATOM 851 N N . ARG A 1 109 ? -56.644 -14.692 87.440 1.00 96.69 109 ARG A N 1
ATOM 852 C CA . ARG A 1 109 ? -55.228 -14.481 87.784 1.00 96.69 109 ARG A CA 1
ATOM 853 C C . ARG A 1 109 ? -54.387 -15.719 87.503 1.00 96.69 109 ARG A C 1
ATOM 855 O O . ARG A 1 109 ? -53.257 -15.565 87.040 1.00 96.69 109 ARG A O 1
ATOM 862 N N . VAL A 1 110 ? -54.914 -16.912 87.775 1.00 96.44 110 VAL A N 1
ATOM 863 C CA . VAL A 1 110 ? -54.252 -18.179 87.435 1.00 96.44 110 VAL A CA 1
ATOM 864 C C . VAL A 1 110 ? -54.124 -18.317 85.917 1.00 96.44 110 VAL A C 1
ATOM 866 O O . VAL A 1 110 ? -53.026 -18.594 85.433 1.00 96.44 110 VAL A O 1
ATOM 869 N N . ASP A 1 111 ? -55.181 -18.023 85.160 1.00 95.81 111 ASP A N 1
ATOM 870 C CA . ASP A 1 111 ? -55.164 -18.063 83.692 1.00 95.81 111 ASP A CA 1
ATOM 871 C C . ASP A 1 111 ? -54.207 -17.028 83.087 1.00 95.81 111 ASP A C 1
ATOM 873 O O . ASP A 1 111 ? -53.440 -17.341 82.174 1.00 95.81 111 ASP A O 1
ATOM 877 N N . LEU A 1 112 ? -54.184 -15.803 83.625 1.00 94.81 112 LEU A N 1
ATOM 878 C CA . LEU A 1 112 ? -53.229 -14.766 83.224 1.00 94.81 112 LEU A CA 1
ATOM 879 C C . LEU A 1 112 ? -51.782 -15.223 83.465 1.00 94.81 112 LEU A C 1
ATOM 881 O O . LEU A 1 112 ? -50.924 -15.047 82.597 1.00 94.81 112 LEU A O 1
ATOM 885 N N . ALA A 1 113 ? -51.512 -15.826 84.627 1.00 94.38 113 ALA A N 1
ATOM 886 C CA . ALA A 1 113 ? -50.194 -16.356 84.956 1.00 94.38 113 ALA A CA 1
ATOM 887 C C . ALA A 1 113 ? -49.805 -17.510 84.015 1.00 94.38 113 ALA A C 1
ATOM 889 O O . ALA A 1 113 ? -48.682 -17.535 83.506 1.00 94.38 113 ALA A O 1
ATOM 890 N N . ALA A 1 114 ? -50.734 -18.422 83.712 1.00 94.25 114 ALA A N 1
ATOM 891 C CA . ALA A 1 114 ? -50.521 -19.505 82.754 1.00 94.25 114 ALA A CA 1
ATOM 892 C C . ALA A 1 114 ? -50.249 -18.974 81.333 1.00 94.25 114 ALA A C 1
ATOM 894 O O . ALA A 1 114 ? -49.327 -19.446 80.662 1.00 94.25 114 ALA A O 1
ATOM 895 N N . ALA A 1 115 ? -50.979 -17.946 80.891 1.00 94.31 115 ALA A N 1
ATOM 896 C CA . ALA A 1 115 ? -50.761 -17.284 79.607 1.00 94.31 115 ALA A CA 1
ATOM 897 C C . ALA A 1 115 ? -49.397 -16.575 79.541 1.00 94.31 115 ALA A C 1
ATOM 899 O O . ALA A 1 115 ? -48.716 -16.645 78.519 1.00 94.31 115 ALA A O 1
ATOM 900 N N . GLN A 1 116 ? -48.952 -15.945 80.632 1.00 94.00 116 GLN A N 1
ATOM 901 C CA . GLN A 1 116 ? -47.622 -15.327 80.721 1.00 94.00 116 GLN A CA 1
ATOM 902 C C . GLN A 1 116 ? -46.490 -16.356 80.665 1.00 94.00 116 GLN A C 1
ATOM 904 O O . GLN A 1 116 ? -45.496 -16.146 79.964 1.00 94.00 116 GLN A O 1
ATOM 909 N N . VAL A 1 117 ? -46.663 -17.509 81.315 1.00 94.88 117 VAL A N 1
ATOM 910 C CA . VAL A 1 117 ? -45.726 -18.635 81.183 1.00 94.88 117 VAL A CA 1
ATOM 911 C C . VAL A 1 117 ? -45.708 -19.167 79.743 1.00 94.88 117 VAL A C 1
ATOM 913 O O . VAL A 1 117 ? -44.634 -19.431 79.204 1.00 94.88 117 VAL A O 1
ATOM 916 N N . ALA A 1 118 ? -46.865 -19.262 79.079 1.00 94.56 118 ALA A N 1
ATOM 917 C CA . ALA A 1 118 ? -46.966 -19.712 77.687 1.00 94.56 118 ALA A CA 1
ATOM 918 C C . ALA A 1 118 ? -46.427 -18.695 76.655 1.00 94.56 118 ALA A C 1
ATOM 920 O O . ALA A 1 118 ? -45.989 -19.097 75.576 1.00 94.56 118 ALA A O 1
ATOM 921 N N . LEU A 1 119 ? -46.405 -17.397 76.977 1.00 96.38 119 LEU A N 1
ATOM 922 C CA . LEU A 1 119 ? -45.842 -16.330 76.135 1.00 96.38 119 LEU A CA 1
ATOM 923 C C . LEU A 1 119 ? -44.313 -16.390 76.038 1.00 96.38 119 LEU A C 1
ATOM 925 O O . LEU A 1 119 ? -43.761 -16.112 74.976 1.00 96.38 119 LEU A O 1
ATOM 929 N N . SER A 1 120 ? -43.634 -16.819 77.104 1.00 94.81 120 SER A N 1
ATOM 930 C CA . SER A 1 120 ? -42.167 -16.871 77.163 1.00 94.81 120 SER A CA 1
ATOM 931 C C . SER A 1 120 ? -41.522 -17.711 76.038 1.00 94.81 120 SER A C 1
ATOM 933 O O . SER A 1 120 ? -40.621 -17.211 75.362 1.00 94.81 120 SER A O 1
ATOM 935 N N . PRO A 1 121 ? -41.967 -18.954 75.742 1.00 94.75 121 PRO A N 1
ATOM 936 C CA . PRO A 1 121 ? -41.434 -19.714 74.608 1.00 94.75 121 PRO A CA 1
ATOM 937 C C . PRO A 1 121 ? -41.838 -19.141 73.240 1.00 94.75 121 PRO A C 1
ATOM 939 O O . PRO A 1 121 ? -41.124 -19.364 72.263 1.00 94.75 121 PRO A O 1
ATOM 942 N N . VAL A 1 122 ? -42.960 -18.420 73.135 1.00 96.19 122 VAL A N 1
ATOM 943 C CA . VAL A 1 122 ? -43.367 -17.748 71.886 1.00 96.19 122 VAL A CA 1
ATOM 944 C C . VAL A 1 122 ? -42.461 -16.549 71.607 1.00 96.19 122 VAL A C 1
ATOM 946 O O . VAL A 1 122 ? -41.989 -16.406 70.482 1.00 96.19 122 VAL A O 1
ATOM 949 N N . GLN A 1 123 ? -42.150 -15.749 72.630 1.00 95.81 123 GLN A N 1
ATOM 950 C CA . GLN A 1 123 ? -41.188 -14.646 72.545 1.00 95.81 123 GLN A CA 1
ATOM 951 C C . GLN A 1 123 ? -39.794 -15.153 72.176 1.00 95.81 123 GLN A C 1
ATOM 953 O O . GLN A 1 123 ? -39.236 -14.699 71.186 1.00 95.81 123 GLN A O 1
ATOM 958 N N . ALA A 1 124 ? -39.300 -16.203 72.840 1.00 95.56 124 ALA A N 1
ATOM 959 C CA . ALA A 1 124 ? -38.007 -16.797 72.492 1.00 95.56 124 ALA A CA 1
ATOM 960 C C . ALA A 1 124 ? -37.940 -17.293 71.031 1.00 95.56 124 ALA A C 1
ATOM 962 O O . ALA A 1 124 ? -36.894 -17.215 70.387 1.00 95.56 124 ALA A O 1
ATOM 963 N N . ARG A 1 125 ? -39.054 -17.802 70.480 1.00 96.94 125 ARG A N 1
ATOM 964 C CA . ARG A 1 125 ? -39.143 -18.185 69.059 1.00 96.94 125 ARG A CA 1
ATOM 965 C C . ARG A 1 125 ? -39.175 -16.976 68.127 1.00 96.94 125 ARG A C 1
ATOM 967 O O . ARG A 1 125 ? -38.586 -17.056 67.052 1.00 96.94 125 ARG A O 1
ATOM 974 N N . ALA A 1 126 ? -39.848 -15.894 68.512 1.00 97.12 126 ALA A N 1
ATOM 975 C CA . ALA A 1 126 ? -39.858 -14.648 67.751 1.00 97.12 126 ALA A CA 1
ATOM 976 C C . ALA A 1 126 ? -38.451 -14.032 67.693 1.00 97.12 126 ALA A C 1
ATOM 978 O O . ALA A 1 126 ? -37.961 -13.768 66.598 1.00 97.12 126 ALA A O 1
ATOM 979 N N . ASP A 1 127 ? -37.764 -13.944 68.834 1.00 97.56 127 ASP A N 1
ATOM 980 C CA . ASP A 1 127 ? -36.391 -13.434 68.927 1.00 97.56 127 ASP A CA 1
ATOM 981 C C . ASP A 1 127 ? -35.420 -14.285 68.091 1.00 97.56 127 ASP A C 1
ATOM 983 O O . ASP A 1 127 ? -34.575 -13.766 67.360 1.00 97.56 127 ASP A O 1
ATOM 987 N N . ALA A 1 128 ? -35.563 -15.617 68.135 1.00 97.00 128 ALA A N 1
ATOM 988 C CA . ALA A 1 128 ? -34.765 -16.520 67.309 1.00 97.00 128 ALA A CA 1
ATOM 989 C C . ALA A 1 128 ? -35.038 -16.337 65.804 1.00 97.00 128 ALA A C 1
ATOM 991 O O . ALA A 1 128 ? -34.107 -16.384 64.998 1.00 97.00 128 ALA A O 1
ATOM 992 N N . ALA A 1 129 ? -36.297 -16.115 65.415 1.00 97.62 129 ALA A N 1
ATOM 993 C CA . ALA A 1 129 ? -36.664 -15.848 64.028 1.00 97.62 129 ALA A CA 1
ATOM 994 C C . ALA A 1 129 ? -36.141 -14.485 63.546 1.00 97.62 129 ALA A C 1
ATOM 996 O O . ALA A 1 129 ? -35.711 -14.372 62.398 1.00 97.62 129 ALA A O 1
ATOM 997 N N . GLU A 1 130 ? -36.139 -13.461 64.400 1.00 98.00 130 GLU A N 1
ATOM 998 C CA . GLU A 1 130 ? -35.528 -12.163 64.098 1.00 98.00 130 GLU A CA 1
ATOM 999 C C . GLU A 1 130 ? -34.015 -12.279 63.926 1.00 98.00 130 GLU A C 1
ATOM 1001 O O . GLU A 1 130 ? -33.488 -11.836 62.905 1.00 98.00 130 GLU A O 1
ATOM 1006 N N . ALA A 1 131 ? -33.331 -12.977 64.836 1.00 97.44 131 ALA A N 1
ATOM 1007 C CA . ALA A 1 131 ? -31.900 -13.237 64.713 1.00 97.44 131 ALA A CA 1
ATOM 1008 C C . ALA A 1 131 ? -31.557 -13.982 63.411 1.00 97.44 131 ALA A C 1
ATOM 1010 O O . ALA A 1 131 ? -30.558 -13.672 62.760 1.00 97.44 131 ALA A O 1
ATOM 1011 N N . GLU A 1 132 ? -32.389 -14.940 62.995 1.00 98.06 132 GLU A N 1
ATOM 1012 C CA . GLU A 1 132 ? -32.198 -15.643 61.725 1.00 98.06 132 GLU A CA 1
ATOM 1013 C C . GLU A 1 132 ? -32.453 -14.736 60.514 1.00 98.06 132 GLU A C 1
ATOM 1015 O O . GLU A 1 132 ? -31.674 -14.742 59.561 1.00 98.06 132 GLU A O 1
ATOM 1020 N N . ARG A 1 133 ? -33.486 -13.886 60.556 1.00 98.25 133 ARG A N 1
ATOM 1021 C CA . ARG A 1 133 ? -33.721 -12.879 59.508 1.00 98.25 133 ARG A CA 1
ATOM 1022 C C . ARG A 1 133 ? -32.548 -11.919 59.373 1.00 98.25 133 ARG A C 1
ATOM 1024 O O . ARG A 1 133 ? -32.180 -11.581 58.249 1.00 98.25 133 ARG A O 1
ATOM 1031 N N . ASP A 1 134 ? -31.954 -11.494 60.480 1.00 98.44 134 ASP A N 1
ATOM 1032 C CA . ASP A 1 134 ? -30.806 -10.591 60.459 1.00 98.44 134 ASP A CA 1
ATOM 1033 C C . ASP A 1 134 ? -29.546 -11.274 59.923 1.00 98.44 134 ASP A C 1
ATOM 1035 O O . ASP A 1 134 ? -28.823 -10.674 59.126 1.00 98.44 134 ASP A O 1
ATOM 1039 N N . ARG A 1 135 ? -29.330 -12.558 60.236 1.00 98.38 135 ARG A N 1
ATOM 1040 C CA . ARG A 1 135 ? -28.277 -13.361 59.590 1.00 98.38 135 ARG A CA 1
ATOM 1041 C C . ARG A 1 135 ? -28.492 -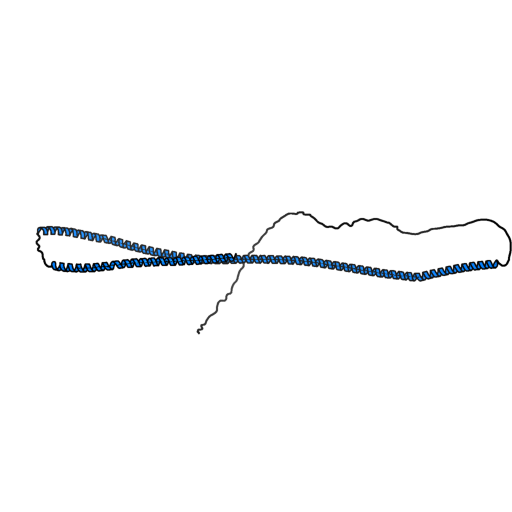13.473 58.085 1.00 98.38 135 ARG A C 1
ATOM 1043 O O . ARG A 1 135 ? -27.559 -13.244 57.319 1.00 98.38 135 ARG A O 1
ATOM 10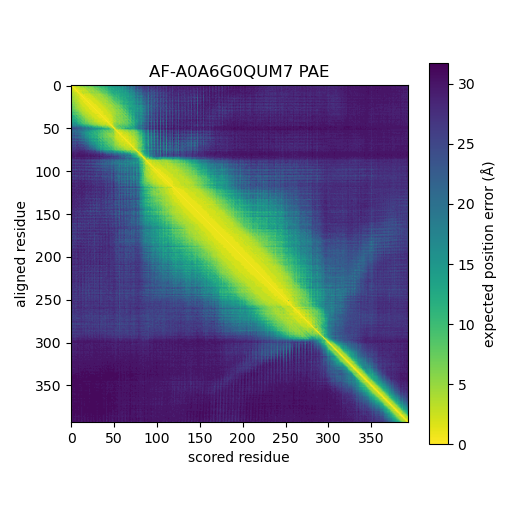50 N N . VAL A 1 136 ? -29.713 -13.773 57.642 1.00 98.38 136 VAL A N 1
ATOM 1051 C CA . VAL A 1 136 ? -30.040 -13.845 56.210 1.00 98.38 136 VAL A CA 1
ATOM 1052 C C . VAL A 1 136 ? -29.815 -12.492 55.534 1.00 98.38 136 VAL A C 1
ATOM 1054 O O . VAL A 1 136 ? -29.212 -12.446 54.467 1.00 98.38 136 VAL A O 1
ATOM 1057 N N . ARG A 1 137 ? -30.217 -11.380 56.161 1.00 98.56 137 ARG A N 1
ATOM 1058 C CA . ARG A 1 137 ? -29.950 -10.025 55.648 1.00 98.56 137 ARG A CA 1
ATOM 1059 C C . ARG A 1 137 ? -28.454 -9.752 55.494 1.00 98.56 137 ARG A C 1
ATOM 1061 O O . ARG A 1 137 ? -28.049 -9.218 54.467 1.00 98.56 137 ARG A O 1
ATOM 1068 N N . GLN A 1 138 ? -27.633 -10.147 56.466 1.00 98.44 138 GLN A N 1
ATOM 1069 C CA . GLN A 1 138 ? -26.174 -10.017 56.376 1.00 98.44 138 GLN A CA 1
ATOM 1070 C C . GLN A 1 138 ? -25.592 -10.864 55.233 1.00 98.44 138 GLN A C 1
ATOM 1072 O O . GLN A 1 138 ? -24.741 -10.390 54.479 1.00 98.44 138 GLN A O 1
ATOM 1077 N N . LEU A 1 139 ? -26.074 -12.097 55.052 1.00 98.50 139 LEU A N 1
ATOM 1078 C CA . LEU A 1 139 ? -25.652 -12.954 53.940 1.00 98.50 139 LEU A CA 1
ATOM 1079 C C . LEU A 1 139 ? -26.053 -12.369 52.581 1.00 98.50 139 LEU A C 1
ATOM 1081 O O . LEU A 1 139 ? -25.243 -12.364 51.660 1.00 98.50 139 LEU A O 1
ATOM 1085 N N . VAL A 1 140 ? -27.261 -11.817 52.461 1.00 98.62 140 VAL A N 1
ATOM 1086 C CA . VAL A 1 140 ? -27.698 -11.130 51.238 1.00 98.62 140 VAL A CA 1
ATOM 1087 C C . VAL A 1 140 ? -26.818 -9.914 50.958 1.00 98.62 140 VAL A C 1
ATOM 1089 O O . VAL A 1 140 ? -26.308 -9.800 49.850 1.00 98.62 140 VAL A O 1
ATOM 1092 N N . ALA A 1 141 ? -26.548 -9.071 51.957 1.00 98.31 141 ALA A N 1
ATOM 1093 C CA . ALA A 1 141 ? -25.693 -7.895 51.787 1.00 98.31 141 ALA A CA 1
ATOM 1094 C C . ALA A 1 141 ? -24.268 -8.266 51.332 1.00 98.31 141 ALA A C 1
ATOM 1096 O O . ALA A 1 141 ? -23.696 -7.624 50.454 1.00 98.31 141 ALA A O 1
ATOM 1097 N N . THR A 1 142 ? -23.695 -9.336 51.892 1.00 98.50 142 THR A N 1
ATOM 1098 C CA . THR A 1 142 ? -22.370 -9.826 51.472 1.00 98.50 142 THR A CA 1
ATOM 1099 C C . THR A 1 142 ? -22.383 -10.426 50.065 1.00 98.50 142 THR A C 1
ATOM 1101 O O . THR A 1 142 ? -21.448 -10.192 49.302 1.00 98.50 142 THR A O 1
ATOM 1104 N N . ALA A 1 143 ? -23.439 -11.149 49.687 1.00 98.44 143 ALA A N 1
ATOM 1105 C CA . ALA A 1 143 ? -23.601 -11.678 48.334 1.00 98.44 143 ALA A CA 1
ATOM 1106 C C . ALA A 1 143 ? -23.807 -10.565 47.290 1.00 98.44 143 ALA A C 1
ATOM 1108 O O . ALA A 1 143 ? -23.249 -10.637 46.194 1.00 98.44 143 ALA A O 1
ATOM 1109 N N . GLU A 1 144 ? -24.575 -9.527 47.625 1.00 98.38 144 GLU A N 1
ATOM 1110 C CA . GLU A 1 144 ? -24.758 -8.342 46.782 1.00 98.38 144 GLU A CA 1
ATOM 1111 C C . GLU A 1 144 ? -23.435 -7.609 46.576 1.00 98.38 144 GLU A C 1
ATOM 1113 O O . GLU A 1 144 ? -23.058 -7.362 45.432 1.00 98.38 144 GLU A O 1
ATOM 1118 N N . GLN A 1 145 ? -22.673 -7.384 47.650 1.00 98.56 145 GLN A N 1
ATOM 1119 C CA . GLN A 1 145 ? -21.347 -6.778 47.556 1.00 98.56 145 GLN A CA 1
ATOM 1120 C C . GLN A 1 145 ? -20.413 -7.586 46.642 1.00 98.56 145 GLN A C 1
ATOM 1122 O O . GLN A 1 145 ? -19.779 -7.025 45.754 1.00 98.56 145 GLN A O 1
ATOM 1127 N N . GLN A 1 146 ? -20.367 -8.913 46.800 1.00 98.56 146 GLN A N 1
ATOM 1128 C CA . GLN A 1 146 ? -19.548 -9.782 45.945 1.00 98.56 146 GLN A CA 1
ATOM 1129 C C . GLN A 1 146 ? -19.964 -9.719 44.474 1.00 98.56 146 GLN A C 1
ATOM 1131 O O . GLN A 1 146 ? -19.110 -9.724 43.583 1.00 98.56 146 GLN A O 1
ATOM 1136 N N . ARG A 1 147 ? -21.272 -9.675 44.202 1.00 98.62 147 ARG A N 1
ATOM 1137 C CA . ARG A 1 147 ? -21.790 -9.530 42.840 1.00 98.62 147 ARG A CA 1
ATOM 1138 C C . ARG A 1 147 ? -21.352 -8.199 42.244 1.00 98.62 147 ARG A C 1
ATOM 1140 O O . ARG A 1 147 ? -20.902 -8.174 41.101 1.00 98.62 147 ARG A O 1
ATOM 1147 N N . ASP A 1 148 ? -21.474 -7.119 42.999 1.00 98.75 148 ASP A N 1
ATOM 1148 C CA . ASP A 1 148 ? -21.159 -5.778 42.520 1.00 98.75 148 ASP A CA 1
ATOM 1149 C C . ASP A 1 148 ? -19.645 -5.616 42.295 1.00 98.75 148 ASP A C 1
ATOM 1151 O O . ASP A 1 148 ? -19.233 -5.073 41.268 1.00 98.75 148 ASP A O 1
ATOM 1155 N N . ASP A 1 149 ? -18.809 -6.207 43.153 1.00 98.56 149 ASP A N 1
ATOM 1156 C CA . ASP A 1 149 ? -17.357 -6.285 42.955 1.00 98.56 149 ASP A CA 1
ATOM 1157 C C . ASP A 1 149 ? -16.995 -7.086 41.690 1.00 98.56 149 ASP A C 1
ATOM 1159 O O . ASP A 1 149 ? -16.149 -6.663 40.894 1.00 98.56 149 ASP A O 1
ATOM 1163 N N . ALA A 1 150 ? -17.664 -8.219 41.449 1.00 98.38 150 ALA A N 1
ATOM 1164 C CA . ALA A 1 150 ? -17.457 -9.023 40.245 1.00 98.38 150 ALA A CA 1
ATOM 1165 C C . ALA A 1 150 ? -17.891 -8.284 38.966 1.00 98.38 150 ALA A C 1
ATOM 1167 O O . ALA A 1 150 ? -17.229 -8.389 37.930 1.00 98.38 150 ALA A O 1
ATOM 1168 N N . LEU A 1 151 ? -18.983 -7.516 39.026 1.00 98.69 151 LEU A N 1
ATOM 1169 C CA . LEU A 1 151 ? -19.431 -6.665 37.923 1.00 98.69 151 LEU A CA 1
ATOM 1170 C C . LEU A 1 151 ? -18.438 -5.530 37.661 1.00 98.69 151 LEU A C 1
ATOM 1172 O O . LEU A 1 151 ? -18.068 -5.309 36.509 1.00 98.69 151 LEU A O 1
ATOM 1176 N N . ALA A 1 152 ? -17.942 -4.873 38.710 1.00 98.38 152 ALA A N 1
ATOM 1177 C CA . ALA A 1 152 ? -16.928 -3.833 38.587 1.00 98.38 152 ALA A CA 1
ATOM 1178 C C . ALA A 1 152 ? -15.636 -4.369 37.952 1.00 98.38 152 ALA A C 1
ATOM 1180 O O . ALA A 1 152 ? -15.044 -3.707 37.097 1.00 98.38 152 ALA A O 1
ATOM 1181 N N . GLU A 1 153 ? -15.212 -5.580 38.318 1.00 98.50 153 GLU A N 1
ATOM 1182 C CA . GLU A 1 153 ? -14.040 -6.213 37.713 1.00 98.50 153 GLU A CA 1
ATOM 1183 C C . GLU A 1 153 ? -14.282 -6.595 36.250 1.00 98.50 153 GLU A C 1
ATOM 1185 O O . GLU A 1 153 ? -13.444 -6.322 35.388 1.00 98.50 153 GLU A O 1
ATOM 1190 N N . ARG A 1 154 ? -15.463 -7.132 35.925 1.00 98.62 154 ARG A N 1
ATOM 1191 C CA . ARG A 1 154 ? -15.853 -7.396 34.534 1.00 98.62 154 ARG A CA 1
ATOM 1192 C C . ARG A 1 154 ? -15.824 -6.120 33.692 1.00 98.62 154 ARG A C 1
ATOM 1194 O O . ARG A 1 154 ? -15.335 -6.144 32.561 1.00 98.62 154 ARG A O 1
ATOM 1201 N N . ASP A 1 155 ? -16.306 -5.007 34.230 1.00 98.69 155 ASP A N 1
ATOM 1202 C CA . ASP A 1 155 ? -16.309 -3.721 33.534 1.00 98.69 155 ASP A CA 1
ATOM 1203 C C . ASP A 1 155 ? -14.884 -3.187 33.334 1.00 98.69 155 ASP A C 1
ATOM 1205 O O . ASP A 1 155 ? -14.564 -2.668 32.262 1.00 98.69 155 ASP A O 1
ATOM 1209 N N . ARG A 1 156 ? -13.989 -3.364 34.317 1.00 98.56 156 ARG A N 1
ATOM 1210 C CA . ARG A 1 156 ? -12.558 -3.044 34.169 1.00 98.56 156 ARG A CA 1
ATOM 1211 C C . ARG A 1 156 ? -11.905 -3.879 33.072 1.00 98.56 156 ARG A C 1
ATOM 1213 O O . ARG A 1 156 ? -11.261 -3.310 32.192 1.00 98.56 156 ARG A O 1
ATOM 1220 N N . VAL A 1 157 ? -12.113 -5.196 33.075 1.00 98.69 157 VAL A N 1
ATOM 1221 C CA . VAL A 1 157 ? -11.594 -6.101 32.036 1.00 98.69 157 VAL A CA 1
ATOM 1222 C C . VAL A 1 157 ? -12.131 -5.710 30.661 1.00 98.69 157 VAL A C 1
ATOM 1224 O O . VAL A 1 157 ? -11.367 -5.637 29.702 1.00 98.69 157 VAL A O 1
ATOM 1227 N N . THR A 1 158 ? -13.419 -5.381 30.565 1.00 98.69 158 THR A N 1
ATOM 1228 C CA . THR A 1 158 ? -14.042 -4.936 29.310 1.00 98.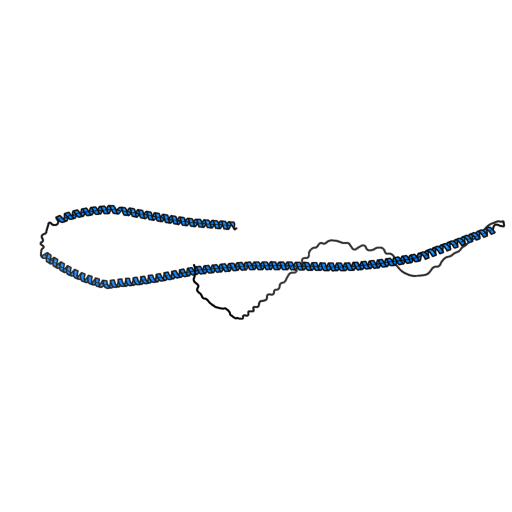69 158 THR A CA 1
ATOM 1229 C C . THR A 1 158 ? -13.367 -3.674 28.772 1.00 98.69 158 THR A C 1
ATOM 1231 O O . THR A 1 158 ? -13.041 -3.611 27.588 1.00 98.69 158 THR A O 1
ATOM 1234 N N . ARG A 1 159 ? -13.069 -2.690 29.632 1.00 98.56 159 ARG A N 1
ATOM 1235 C CA . ARG A 1 159 ? -12.331 -1.480 29.226 1.00 98.56 159 ARG A CA 1
ATOM 1236 C C . ARG A 1 159 ? -10.928 -1.806 28.712 1.00 98.56 159 ARG A C 1
ATOM 1238 O O . ARG A 1 159 ? -10.520 -1.252 27.697 1.00 98.56 159 ARG A O 1
ATOM 1245 N N . VAL A 1 160 ? -10.207 -2.711 29.376 1.00 98.62 160 VAL A N 1
ATOM 1246 C CA . VAL A 1 160 ? -8.868 -3.144 28.937 1.00 98.62 160 VAL A CA 1
ATOM 1247 C C . VAL A 1 160 ? -8.929 -3.838 27.577 1.00 98.62 160 VAL A C 1
ATOM 1249 O O . VAL A 1 160 ? -8.100 -3.557 26.715 1.00 98.62 160 VAL A O 1
ATOM 1252 N N . LEU A 1 161 ? -9.922 -4.703 27.355 1.00 98.69 161 LEU A N 1
ATOM 1253 C CA . LEU A 1 161 ? -10.107 -5.381 26.071 1.00 98.69 161 LEU A CA 1
ATOM 1254 C C . LEU A 1 161 ? -10.371 -4.390 24.937 1.00 98.69 161 LEU A C 1
ATOM 1256 O O . LEU A 1 161 ? -9.734 -4.501 23.895 1.00 98.69 161 LEU A O 1
ATOM 1260 N N . VAL A 1 162 ? -11.228 -3.389 25.154 1.00 98.69 162 VAL A N 1
ATOM 1261 C CA . VAL A 1 162 ? -11.491 -2.344 24.152 1.00 98.69 162 VAL A CA 1
ATOM 1262 C C . VAL A 1 162 ? -10.207 -1.596 23.783 1.00 98.69 162 VAL A C 1
ATOM 1264 O O . VAL A 1 162 ? -9.946 -1.375 22.603 1.00 98.69 162 VAL A O 1
ATOM 1267 N N . VAL A 1 163 ? -9.372 -1.241 24.765 1.00 98.50 163 VAL A N 1
ATOM 1268 C CA . VAL A 1 163 ? -8.077 -0.589 24.497 1.00 98.50 163 VAL A CA 1
ATOM 1269 C C . VAL A 1 163 ? -7.149 -1.518 23.709 1.00 98.50 163 VAL A C 1
ATOM 1271 O O . VAL A 1 163 ? -6.573 -1.103 22.706 1.00 98.50 163 VAL A O 1
ATOM 1274 N N . ALA A 1 164 ? -7.047 -2.790 24.096 1.00 98.38 164 ALA A N 1
ATOM 1275 C CA . ALA A 1 164 ? -6.219 -3.766 23.388 1.00 98.38 164 ALA A CA 1
ATOM 1276 C C . ALA A 1 164 ? -6.693 -4.007 21.941 1.00 98.38 164 ALA A C 1
ATOM 1278 O O . ALA A 1 164 ? -5.876 -4.175 21.033 1.00 98.38 164 ALA A O 1
ATOM 1279 N N . GLU A 1 165 ? -8.005 -4.004 21.698 1.00 98.44 165 GLU A N 1
ATOM 1280 C CA . GLU A 1 165 ? -8.578 -4.086 20.352 1.00 98.44 165 GLU A CA 1
ATOM 1281 C C . GLU A 1 165 ? -8.233 -2.851 19.519 1.00 98.44 165 GLU A C 1
ATOM 1283 O O . GLU A 1 165 ? -7.788 -3.001 18.382 1.00 98.44 165 GLU A O 1
ATOM 1288 N N . GLN A 1 166 ? -8.332 -1.651 20.095 1.00 98.50 166 GLN A N 1
ATOM 1289 C CA . GLN A 1 166 ? -7.929 -0.411 19.427 1.00 98.50 166 GLN A CA 1
ATOM 1290 C C . GLN A 1 166 ? -6.439 -0.413 19.060 1.00 98.50 166 GLN A C 1
ATOM 1292 O O . GLN A 1 166 ? -6.075 -0.051 17.939 1.00 98.50 166 GLN A O 1
ATOM 1297 N N . GLU A 1 167 ? -5.567 -0.861 19.967 1.00 98.62 167 GLU A N 1
ATOM 1298 C CA . GLU A 1 167 ? -4.132 -1.000 19.694 1.00 98.62 167 GLU A CA 1
ATOM 1299 C C . GLU A 1 167 ? -3.865 -2.006 18.571 1.00 98.62 167 GLU A C 1
ATOM 1301 O O . GLU A 1 167 ? -3.072 -1.743 17.659 1.00 98.62 167 GLU A O 1
ATOM 1306 N N . ARG A 1 168 ? -4.557 -3.152 18.599 1.00 98.56 168 ARG A N 1
ATOM 1307 C CA . ARG A 1 168 ? -4.456 -4.173 17.554 1.00 98.56 168 ARG A CA 1
ATOM 1308 C C . ARG A 1 168 ? -4.908 -3.626 16.204 1.00 98.56 168 ARG A C 1
ATOM 1310 O O . ARG A 1 168 ? -4.219 -3.842 15.208 1.00 98.56 168 ARG A O 1
ATOM 1317 N N . ASP A 1 169 ? -6.026 -2.918 16.159 1.00 98.75 169 ASP A N 1
ATOM 1318 C CA . ASP A 1 169 ? -6.569 -2.353 14.927 1.00 98.75 169 ASP A CA 1
ATOM 1319 C C . ASP A 1 169 ? -5.650 -1.253 14.374 1.00 98.75 169 ASP A C 1
ATOM 1321 O O . ASP A 1 169 ? -5.369 -1.228 13.171 1.00 98.75 169 ASP A O 1
ATOM 1325 N N . GLY A 1 170 ? -5.059 -0.429 15.246 1.00 98.50 170 GLY A N 1
ATOM 1326 C CA . GLY A 1 170 ? -4.002 0.517 14.879 1.00 98.50 170 GLY A CA 1
ATOM 1327 C C . GLY A 1 170 ? -2.770 -0.176 14.285 1.00 98.50 170 GLY A C 1
ATOM 1328 O O . GLY A 1 170 ? -2.277 0.214 13.221 1.00 98.50 170 GLY A O 1
ATOM 1329 N N . ALA A 1 171 ? -2.298 -1.258 14.912 1.00 98.50 171 ALA A N 1
ATOM 1330 C CA . ALA A 1 171 ? -1.177 -2.051 14.408 1.00 98.50 171 ALA A CA 1
ATOM 1331 C C . ALA A 1 171 ? -1.482 -2.713 13.051 1.00 98.50 171 ALA A C 1
ATOM 1333 O O . ALA A 1 171 ? -0.628 -2.732 12.156 1.00 98.50 171 ALA A O 1
ATOM 1334 N N . LEU A 1 172 ? -2.702 -3.226 12.862 1.00 98.62 172 LEU A N 1
ATOM 1335 C CA . LEU A 1 172 ? -3.163 -3.771 11.583 1.00 98.62 172 LEU A CA 1
ATOM 1336 C C . LEU A 1 172 ? -3.217 -2.687 10.500 1.00 98.62 172 LEU A C 1
ATOM 1338 O O . LEU A 1 172 ? -2.735 -2.925 9.389 1.00 98.62 172 LEU A O 1
ATOM 1342 N N . GLY A 1 173 ? -3.703 -1.490 10.836 1.00 98.69 173 GLY A N 1
ATOM 1343 C CA . GLY A 1 173 ? -3.703 -0.330 9.946 1.00 98.69 173 GLY A CA 1
ATOM 1344 C C . GLY A 1 173 ? -2.297 0.041 9.468 1.00 98.69 173 GLY A C 1
ATOM 1345 O O . GLY A 1 173 ? -2.056 0.140 8.261 1.00 98.69 173 GLY A O 1
ATOM 1346 N N . MET A 1 174 ? -1.335 0.148 10.392 1.00 98.56 174 MET A N 1
ATOM 1347 C CA . MET A 1 174 ? 0.071 0.417 10.056 1.00 98.56 174 MET A CA 1
ATOM 1348 C C . MET A 1 174 ? 0.680 -0.683 9.176 1.00 98.56 174 MET A C 1
ATOM 1350 O O . MET A 1 174 ? 1.369 -0.394 8.194 1.00 98.56 174 MET A O 1
ATOM 1354 N N . ARG A 1 175 ? 0.403 -1.959 9.477 1.00 98.69 175 ARG A N 1
ATOM 1355 C CA . ARG A 1 175 ? 0.873 -3.098 8.671 1.00 98.69 175 ARG A CA 1
ATOM 1356 C C . ARG A 1 175 ? 0.345 -3.031 7.241 1.00 98.69 175 ARG A C 1
ATOM 1358 O O . ARG A 1 175 ? 1.089 -3.283 6.291 1.00 98.69 175 ARG A O 1
ATOM 1365 N N . ASP A 1 176 ? -0.932 -2.716 7.074 1.00 98.75 176 ASP A N 1
ATOM 1366 C CA . ASP A 1 176 ? -1.552 -2.659 5.757 1.00 98.75 176 ASP A CA 1
ATOM 1367 C C . ASP A 1 176 ? -1.070 -1.436 4.964 1.00 98.75 176 ASP A C 1
ATOM 1369 O O . ASP A 1 176 ? -0.831 -1.547 3.759 1.00 98.75 176 ASP A O 1
ATOM 1373 N N . GLN A 1 177 ? -0.797 -0.309 5.627 1.00 98.69 177 GLN A N 1
ATOM 1374 C CA . GLN A 1 177 ? -0.105 0.828 5.016 1.00 98.69 177 GLN A CA 1
ATOM 1375 C C . GLN A 1 177 ? 1.306 0.449 4.541 1.00 98.69 177 GLN A C 1
ATOM 1377 O O . GLN A 1 177 ? 1.651 0.705 3.385 1.00 98.69 177 GLN A O 1
ATOM 1382 N N . ALA A 1 178 ? 2.101 -0.221 5.379 1.00 98.69 178 ALA A N 1
ATOM 1383 C CA . ALA A 1 178 ? 3.440 -0.680 5.010 1.00 98.69 178 ALA A CA 1
ATOM 1384 C C . ALA A 1 178 ? 3.407 -1.639 3.806 1.00 98.69 178 ALA A C 1
ATOM 1386 O O . ALA A 1 178 ? 4.225 -1.529 2.889 1.00 98.69 178 ALA A O 1
ATOM 1387 N N . ARG A 1 179 ? 2.415 -2.539 3.752 1.00 98.81 179 ARG A N 1
ATOM 1388 C CA . ARG A 1 179 ? 2.188 -3.414 2.591 1.00 98.81 179 ARG A CA 1
ATOM 1389 C C . ARG A 1 179 ? 1.869 -2.618 1.330 1.00 98.81 179 ARG A C 1
ATOM 1391 O O . ARG A 1 179 ? 2.464 -2.897 0.292 1.00 98.81 179 ARG A O 1
ATOM 1398 N N . ARG A 1 180 ? 0.985 -1.616 1.405 1.00 98.75 180 ARG A N 1
ATOM 1399 C CA . ARG A 1 180 ? 0.656 -0.749 0.258 1.00 98.75 180 ARG A CA 1
ATOM 1400 C C . ARG A 1 180 ? 1.906 -0.047 -0.276 1.00 98.75 180 ARG A C 1
ATOM 1402 O O . ARG A 1 180 ? 2.176 -0.144 -1.472 1.00 98.75 180 ARG A O 1
ATOM 1409 N N . ILE A 1 181 ? 2.707 0.555 0.603 1.00 98.75 181 ILE A N 1
ATOM 1410 C CA . ILE A 1 181 ? 3.970 1.214 0.232 1.00 98.75 181 ILE A CA 1
ATOM 1411 C C . ILE A 1 181 ? 4.925 0.216 -0.432 1.00 98.75 181 ILE A C 1
ATOM 1413 O O . ILE A 1 181 ? 5.428 0.471 -1.522 1.00 98.75 181 ILE A O 1
ATOM 1417 N N . SER A 1 182 ? 5.117 -0.963 0.164 1.00 98.44 182 SER A N 1
ATOM 1418 C CA . SER A 1 182 ? 5.980 -2.004 -0.405 1.00 98.44 182 SER A CA 1
ATOM 1419 C C . SER A 1 182 ? 5.528 -2.438 -1.805 1.00 98.44 182 SER A C 1
ATOM 1421 O O . SER A 1 182 ? 6.353 -2.585 -2.709 1.00 98.44 182 SER A O 1
ATOM 1423 N N . THR A 1 183 ? 4.219 -2.599 -2.023 1.00 98.69 183 THR A N 1
ATOM 1424 C CA . THR A 1 183 ? 3.690 -2.939 -3.352 1.00 98.69 183 THR A CA 1
ATOM 1425 C C . THR A 1 183 ? 3.877 -1.819 -4.373 1.00 98.69 183 THR A C 1
ATOM 1427 O O . THR A 1 183 ? 4.151 -2.121 -5.533 1.00 98.69 183 THR A O 1
ATOM 1430 N N . ALA A 1 184 ? 3.771 -0.552 -3.963 1.00 98.56 184 ALA A N 1
ATOM 1431 C CA . ALA A 1 184 ? 4.022 0.594 -4.833 1.00 98.56 184 ALA A CA 1
ATOM 1432 C C . ALA A 1 184 ? 5.498 0.653 -5.252 1.00 98.56 184 ALA A C 1
ATOM 1434 O O . ALA A 1 184 ? 5.790 0.622 -6.445 1.00 98.56 184 ALA A O 1
ATOM 1435 N N . LEU A 1 185 ? 6.421 0.568 -4.288 1.00 98.69 185 LEU A N 1
ATOM 1436 C CA . LEU A 1 185 ? 7.865 0.540 -4.550 1.00 98.69 185 LEU A CA 1
ATOM 1437 C C . LEU A 1 185 ? 8.272 -0.632 -5.450 1.00 98.69 185 LEU A C 1
ATOM 1439 O O . LEU A 1 185 ? 9.142 -0.502 -6.309 1.00 98.69 185 LEU A O 1
ATOM 1443 N N . ARG A 1 186 ? 7.632 -1.797 -5.287 1.00 98.75 186 ARG A N 1
ATOM 1444 C CA . ARG A 1 186 ? 7.875 -2.942 -6.171 1.00 98.75 186 ARG A CA 1
ATOM 1445 C C . ARG A 1 186 ? 7.471 -2.639 -7.613 1.00 98.75 186 ARG A C 1
ATOM 1447 O O . ARG A 1 186 ? 8.225 -2.978 -8.517 1.00 98.75 186 ARG A O 1
ATOM 1454 N N . ARG A 1 187 ? 6.320 -1.994 -7.823 1.00 98.62 187 ARG A N 1
ATOM 1455 C CA . ARG A 1 187 ? 5.862 -1.587 -9.162 1.00 98.62 187 ARG A CA 1
ATOM 1456 C C . ARG A 1 187 ? 6.796 -0.555 -9.785 1.00 98.62 187 ARG A C 1
ATOM 1458 O O . ARG A 1 187 ? 7.135 -0.703 -10.950 1.00 98.62 187 ARG A O 1
ATOM 1465 N N . GLU A 1 188 ? 7.245 0.432 -9.013 1.00 98.75 188 GLU A N 1
ATOM 1466 C CA . GLU A 1 188 ? 8.215 1.436 -9.475 1.00 98.75 188 GLU A CA 1
ATOM 1467 C C . GLU A 1 188 ? 9.536 0.792 -9.896 1.00 98.75 188 GLU A C 1
ATOM 1469 O O . GLU A 1 188 ? 10.043 1.058 -10.983 1.00 98.75 188 GLU A O 1
ATOM 1474 N N . ARG A 1 189 ? 10.068 -0.120 -9.077 1.00 98.69 189 ARG A N 1
ATOM 1475 C CA . ARG A 1 189 ? 11.284 -0.863 -9.417 1.00 98.69 189 ARG A CA 1
ATOM 1476 C C . ARG A 1 189 ? 11.101 -1.694 -10.684 1.00 98.69 189 ARG A C 1
ATOM 1478 O O . ARG A 1 189 ? 11.989 -1.708 -11.530 1.00 98.69 189 ARG A O 1
ATOM 1485 N N . ASP A 1 190 ? 9.989 -2.413 -10.799 1.00 98.75 190 ASP A N 1
ATOM 1486 C CA . ASP A 1 190 ? 9.732 -3.263 -11.960 1.00 98.75 190 ASP A CA 1
ATOM 1487 C C . ASP A 1 190 ? 9.589 -2.398 -13.236 1.00 98.75 190 ASP A C 1
ATOM 1489 O O . ASP A 1 190 ? 10.160 -2.752 -14.266 1.00 98.75 190 ASP A O 1
ATOM 1493 N N . ALA A 1 191 ? 8.963 -1.216 -13.150 1.00 98.38 191 ALA A N 1
ATOM 1494 C CA . ALA A 1 191 ? 8.917 -0.235 -14.239 1.00 98.38 191 ALA A CA 1
ATOM 1495 C C . ALA A 1 191 ? 10.317 0.287 -14.619 1.00 98.38 191 ALA A C 1
ATOM 1497 O O . ALA A 1 191 ? 10.705 0.230 -15.787 1.00 98.38 191 ALA A O 1
ATOM 1498 N N . ALA A 1 192 ? 11.129 0.690 -13.639 1.00 98.44 192 ALA A N 1
ATOM 1499 C CA . ALA A 1 192 ? 12.499 1.144 -13.881 1.00 98.44 192 ALA A CA 1
ATOM 1500 C C . ALA A 1 192 ? 13.374 0.054 -14.533 1.00 98.44 192 ALA A C 1
ATOM 1502 O O . ALA A 1 192 ? 14.222 0.340 -15.379 1.00 98.44 192 ALA A O 1
ATOM 1503 N N . VAL A 1 193 ? 13.164 -1.218 -14.173 1.00 98.75 193 VAL A N 1
ATOM 1504 C CA . VAL A 1 193 ? 13.837 -2.349 -14.830 1.00 98.75 193 VAL A CA 1
ATOM 1505 C C . VAL A 1 193 ? 13.399 -2.470 -16.287 1.00 98.75 193 VAL A C 1
ATOM 1507 O O . VAL A 1 193 ? 14.264 -2.622 -17.147 1.00 98.75 193 VAL A O 1
ATOM 1510 N N . THR A 1 194 ? 12.100 -2.351 -16.579 1.00 98.56 194 THR A N 1
ATOM 1511 C CA . THR A 1 194 ? 11.614 -2.395 -17.968 1.00 98.56 194 THR A CA 1
ATOM 1512 C C . THR A 1 194 ? 12.162 -1.251 -18.819 1.00 98.56 194 THR A C 1
ATOM 1514 O O . THR A 1 194 ? 12.599 -1.497 -19.940 1.00 98.56 194 THR A O 1
ATOM 1517 N N . GLU A 1 195 ? 12.235 -0.030 -18.283 1.00 98.69 195 GLU A N 1
ATOM 1518 C CA . GLU A 1 195 ? 12.826 1.121 -18.980 1.00 98.69 195 GLU A CA 1
ATOM 1519 C C . GLU A 1 195 ? 14.315 0.910 -19.259 1.00 98.69 195 GLU A C 1
ATOM 1521 O O . GLU A 1 195 ? 14.791 1.135 -20.372 1.00 98.69 195 GLU A O 1
ATOM 1526 N N . ARG A 1 196 ? 15.062 0.409 -18.269 1.00 98.69 196 ARG A N 1
ATOM 1527 C CA . ARG A 1 196 ? 16.483 0.091 -18.436 1.00 98.69 196 ARG A CA 1
ATOM 1528 C C . ARG A 1 196 ? 16.702 -0.981 -19.500 1.00 98.69 196 ARG A C 1
ATOM 1530 O O . ARG A 1 196 ? 17.650 -0.890 -20.278 1.00 98.69 196 ARG A O 1
ATOM 1537 N N . ASP A 1 197 ? 15.876 -2.020 -19.506 1.00 98.75 197 ASP A N 1
ATOM 1538 C CA . ASP A 1 197 ? 16.011 -3.109 -20.466 1.00 98.75 197 ASP A CA 1
ATOM 1539 C C . ASP A 1 197 ? 15.636 -2.644 -21.883 1.00 98.75 197 ASP A C 1
ATOM 1541 O O . ASP A 1 197 ? 16.319 -3.028 -22.833 1.00 98.75 197 ASP A O 1
ATOM 1545 N N . GLN A 1 198 ? 14.665 -1.735 -22.026 1.00 98.75 198 GLN A N 1
ATOM 1546 C CA . GLN A 1 198 ? 14.385 -1.059 -23.296 1.00 98.75 198 GLN A CA 1
ATOM 1547 C C . GLN A 1 198 ? 15.579 -0.217 -23.763 1.00 98.75 198 GLN A C 1
ATOM 1549 O O . GLN A 1 198 ? 16.042 -0.381 -24.888 1.00 98.75 198 GLN A O 1
ATOM 1554 N N . ALA A 1 199 ? 16.155 0.608 -22.885 1.00 98.56 199 ALA A N 1
ATOM 1555 C CA . ALA A 1 199 ? 17.325 1.418 -23.223 1.00 98.56 199 ALA A CA 1
ATOM 1556 C C . ALA A 1 199 ? 18.520 0.555 -23.670 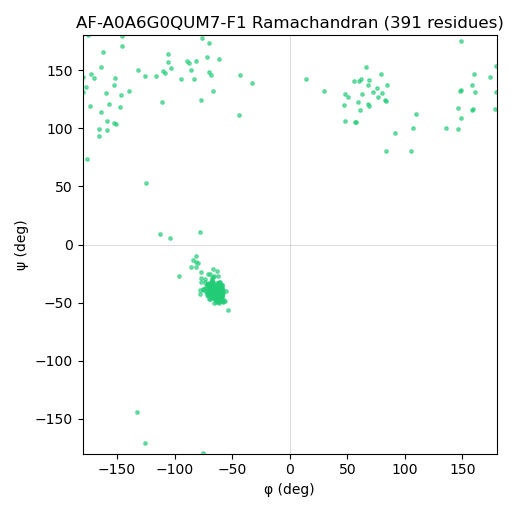1.00 98.56 199 ALA A C 1
ATOM 1558 O O . ALA A 1 199 ? 19.244 0.912 -24.597 1.00 98.56 199 ALA A O 1
ATOM 1559 N N . ARG A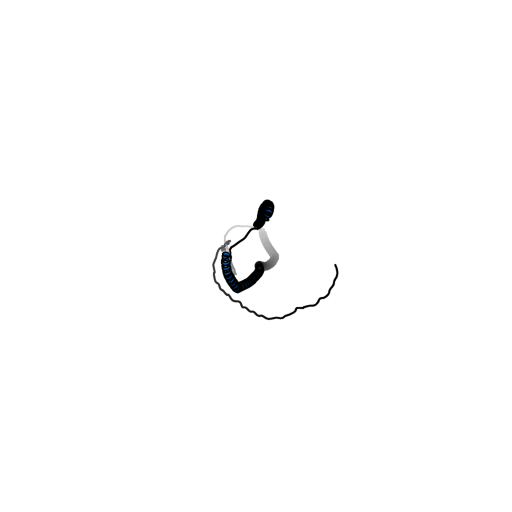 1 200 ? 18.718 -0.619 -23.054 1.00 98.69 200 ARG A N 1
ATOM 1560 C CA . ARG A 1 200 ? 19.743 -1.587 -23.482 1.00 98.69 200 ARG A CA 1
ATOM 1561 C C . ARG A 1 200 ? 19.471 -2.150 -24.875 1.00 98.69 200 ARG A C 1
ATOM 1563 O O . ARG A 1 200 ? 20.416 -2.317 -25.642 1.00 98.69 200 ARG A O 1
ATOM 1570 N N . GLN A 1 201 ? 18.213 -2.443 -25.202 1.00 98.69 201 GLN A N 1
ATOM 1571 C CA . GLN A 1 201 ? 17.833 -2.893 -26.544 1.00 98.69 201 GLN A CA 1
ATOM 1572 C C . GLN A 1 201 ? 18.079 -1.800 -27.587 1.00 98.69 201 GLN A C 1
ATOM 1574 O O . GLN A 1 201 ? 18.624 -2.089 -28.651 1.00 98.69 201 GLN A O 1
ATOM 1579 N N . ASP A 1 202 ? 17.750 -0.551 -27.261 1.00 98.56 202 ASP A N 1
ATOM 1580 C CA . ASP A 1 202 ? 17.975 0.589 -28.149 1.00 98.56 202 ASP A CA 1
ATOM 1581 C C . ASP A 1 202 ? 19.475 0.802 -28.404 1.00 98.56 202 ASP A C 1
ATOM 1583 O O . ASP A 1 202 ? 19.891 0.971 -29.551 1.00 98.56 202 ASP A O 1
ATOM 1587 N N . VAL A 1 203 ? 20.309 0.712 -27.360 1.00 98.69 203 VAL A N 1
ATOM 1588 C CA . VAL A 1 203 ? 21.775 0.768 -27.497 1.00 98.69 203 VAL A CA 1
ATOM 1589 C C . VAL A 1 203 ? 22.287 -0.369 -28.380 1.00 98.69 203 VAL A C 1
ATOM 1591 O O . VAL A 1 203 ? 23.036 -0.105 -29.316 1.00 98.69 203 VAL A O 1
ATOM 1594 N N . ALA A 1 204 ? 21.842 -1.608 -28.157 1.00 98.62 204 ALA A N 1
ATOM 1595 C CA . ALA A 1 204 ? 22.249 -2.743 -28.987 1.00 98.62 204 ALA A CA 1
ATOM 1596 C C . ALA A 1 204 ? 21.856 -2.549 -30.466 1.00 98.62 204 ALA A C 1
ATOM 1598 O O . ALA A 1 204 ? 22.630 -2.866 -31.369 1.00 98.62 204 ALA A O 1
ATOM 1599 N N . ALA A 1 205 ? 20.677 -1.981 -30.737 1.00 98.44 205 ALA A N 1
ATOM 1600 C CA . ALA A 1 205 ? 20.249 -1.655 -32.096 1.00 98.44 205 ALA A CA 1
ATOM 1601 C C . ALA A 1 205 ? 21.115 -0.552 -32.733 1.00 98.44 205 ALA A C 1
ATOM 1603 O O . ALA A 1 205 ? 21.423 -0.613 -33.926 1.00 98.44 205 ALA A O 1
ATOM 1604 N N . LEU A 1 206 ? 21.531 0.454 -31.957 1.00 98.56 206 LEU A N 1
ATOM 1605 C CA . LEU A 1 206 ? 22.454 1.492 -32.420 1.00 98.56 206 LEU A CA 1
ATOM 1606 C C . LEU A 1 206 ? 23.852 0.933 -32.707 1.00 98.56 206 LEU A C 1
ATOM 1608 O O . LEU A 1 206 ? 24.450 1.302 -33.717 1.00 98.56 206 LEU A O 1
ATOM 1612 N N . GLU A 1 207 ? 24.354 0.025 -31.872 1.00 98.69 207 GLU A N 1
ATOM 1613 C CA . GLU A 1 207 ? 25.629 -0.661 -32.102 1.00 98.69 207 GLU A CA 1
ATOM 1614 C C . GLU A 1 207 ? 25.600 -1.469 -33.400 1.00 98.69 207 GLU A C 1
ATOM 1616 O O . GLU A 1 207 ? 26.489 -1.310 -34.233 1.00 98.69 207 GLU A O 1
ATOM 1621 N N . GLN A 1 208 ? 24.529 -2.229 -33.649 1.00 98.56 208 GLN A N 1
ATOM 1622 C CA . GLN A 1 208 ? 24.358 -2.956 -34.912 1.00 98.56 208 GLN A CA 1
ATOM 1623 C C . GLN A 1 208 ? 24.364 -2.022 -36.13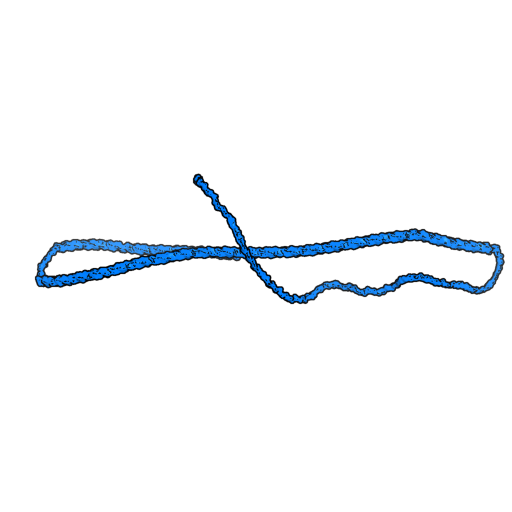0 1.00 98.56 208 GLN A C 1
ATOM 1625 O O . GLN A 1 208 ? 24.993 -2.322 -37.145 1.00 98.56 208 GLN A O 1
ATOM 1630 N N . ARG A 1 209 ? 23.692 -0.865 -36.039 1.00 98.62 209 ARG A N 1
ATOM 1631 C CA . ARG A 1 209 ? 23.695 0.143 -37.116 1.00 98.62 209 ARG A CA 1
ATOM 1632 C C . ARG A 1 209 ? 25.080 0.740 -37.337 1.00 98.62 209 ARG A C 1
ATOM 1634 O O . ARG A 1 209 ? 25.481 0.923 -38.484 1.00 98.62 209 ARG A O 1
ATOM 1641 N N . ARG A 1 210 ? 25.809 1.041 -36.259 1.00 98.62 210 ARG A N 1
ATOM 1642 C CA . ARG A 1 210 ? 27.191 1.528 -36.333 1.00 98.62 210 ARG A CA 1
ATOM 1643 C C . ARG A 1 210 ? 28.075 0.504 -37.036 1.00 98.62 210 ARG A C 1
ATOM 1645 O O . ARG A 1 210 ? 28.821 0.878 -37.934 1.00 98.62 210 ARG A O 1
ATOM 1652 N N . ASP A 1 211 ? 27.983 -0.762 -36.650 1.00 98.69 211 ASP A N 1
ATOM 1653 C CA . ASP A 1 211 ? 28.832 -1.818 -37.197 1.00 98.69 211 ASP A CA 1
ATOM 1654 C C . ASP A 1 211 ? 28.532 -2.059 -38.685 1.00 98.69 211 ASP A C 1
ATOM 1656 O O . ASP A 1 211 ? 29.460 -2.187 -39.485 1.00 98.69 211 ASP A O 1
ATOM 1660 N N . ALA A 1 212 ? 27.258 -1.999 -39.088 1.00 98.44 212 ALA A N 1
ATOM 1661 C CA . ALA A 1 212 ? 26.867 -2.019 -40.498 1.00 98.44 212 ALA A CA 1
ATOM 1662 C C . ALA A 1 212 ? 27.453 -0.828 -41.280 1.00 98.44 212 ALA A C 1
ATOM 1664 O O . ALA A 1 212 ? 28.073 -1.020 -42.325 1.00 98.44 212 ALA A O 1
ATOM 1665 N N . ALA A 1 213 ? 27.339 0.394 -40.748 1.00 98.44 213 ALA A N 1
ATOM 1666 C CA . ALA A 1 213 ? 27.900 1.587 -41.383 1.00 98.44 213 ALA A CA 1
ATOM 1667 C C . ALA A 1 213 ? 29.437 1.533 -41.489 1.00 98.44 213 ALA A C 1
ATOM 1669 O O . ALA A 1 213 ? 30.020 1.996 -42.471 1.00 98.44 213 ALA A O 1
ATOM 1670 N N . VAL A 1 214 ? 30.114 0.953 -40.492 1.00 98.75 214 VAL A N 1
ATOM 1671 C CA . VAL A 1 214 ? 31.565 0.717 -40.533 1.00 98.75 214 VAL A CA 1
ATOM 1672 C C . VAL A 1 214 ? 31.916 -0.283 -41.633 1.00 98.75 214 VAL A C 1
ATOM 1674 O O . VAL A 1 214 ? 32.826 -0.008 -42.416 1.00 98.75 214 VAL A O 1
ATOM 1677 N N . ALA A 1 215 ? 31.173 -1.385 -41.750 1.00 98.44 215 ALA A N 1
ATOM 1678 C CA . ALA A 1 215 ? 31.382 -2.369 -42.807 1.00 98.44 215 ALA A CA 1
ATOM 1679 C C . ALA A 1 215 ? 31.190 -1.761 -44.209 1.00 98.44 215 ALA A C 1
ATOM 1681 O O . ALA A 1 215 ? 32.034 -1.962 -45.082 1.00 98.44 215 ALA A O 1
ATOM 1682 N N . GLU A 1 216 ? 30.138 -0.963 -44.419 1.00 98.56 216 GLU A N 1
ATOM 1683 C CA . GLU A 1 216 ? 29.904 -0.245 -45.682 1.00 98.56 216 GLU A CA 1
ATOM 1684 C C . GLU A 1 216 ? 31.045 0.726 -46.010 1.00 98.56 216 GLU A C 1
ATOM 1686 O O . GLU A 1 216 ? 31.553 0.755 -47.134 1.00 98.56 216 GLU A O 1
ATOM 1691 N N . ARG A 1 217 ? 31.504 1.498 -45.018 1.00 98.56 217 ARG A N 1
ATOM 1692 C CA . ARG A 1 217 ? 32.643 2.411 -45.178 1.00 98.56 217 ARG A CA 1
ATOM 1693 C C . ARG A 1 217 ? 33.907 1.657 -45.579 1.00 98.56 217 ARG A C 1
ATOM 1695 O O . ARG A 1 217 ? 34.653 2.123 -46.441 1.00 98.56 217 ARG A O 1
ATOM 1702 N N . ASP A 1 218 ? 34.175 0.524 -44.945 1.00 98.62 218 ASP A N 1
ATOM 1703 C CA . ASP A 1 218 ? 35.381 -0.254 -45.207 1.00 98.62 218 ASP A CA 1
ATOM 1704 C C . ASP A 1 218 ? 35.316 -0.919 -46.596 1.00 98.62 218 ASP A C 1
ATOM 1706 O O . ASP A 1 218 ? 36.303 -0.886 -47.331 1.00 98.62 218 ASP A O 1
ATOM 1710 N N . GLN A 1 219 ? 34.138 -1.375 -47.040 1.00 98.38 219 GLN A N 1
ATOM 1711 C CA . GLN A 1 219 ? 33.911 -1.806 -48.427 1.00 98.38 219 GLN A CA 1
ATOM 1712 C C . GLN A 1 219 ? 34.140 -0.671 -49.436 1.00 98.38 219 GLN A C 1
ATOM 1714 O O . GLN A 1 219 ? 34.834 -0.864 -50.436 1.00 98.38 219 GLN A O 1
ATOM 1719 N N . ALA A 1 220 ? 33.616 0.529 -49.169 1.00 98.25 220 ALA A N 1
ATOM 1720 C CA . ALA A 1 220 ? 33.820 1.690 -50.033 1.00 98.25 220 ALA A CA 1
ATOM 1721 C C . ALA A 1 220 ? 35.306 2.077 -50.134 1.00 98.25 220 ALA A C 1
ATOM 1723 O O . ALA A 1 220 ? 35.790 2.427 -51.212 1.00 98.25 220 ALA A O 1
ATOM 1724 N N . ARG A 1 221 ? 36.057 1.968 -49.030 1.00 98.56 221 ARG A N 1
ATOM 1725 C CA . ARG A 1 221 ? 37.514 2.175 -49.022 1.00 98.56 221 ARG A CA 1
ATOM 1726 C C . ARG A 1 221 ? 38.233 1.150 -49.891 1.00 98.56 221 ARG A C 1
ATOM 1728 O O . ARG A 1 221 ? 39.073 1.552 -50.693 1.00 98.56 221 ARG A O 1
ATOM 1735 N N . LEU A 1 222 ? 37.883 -0.132 -49.778 1.00 98.56 222 LEU A N 1
ATOM 1736 C CA . LEU A 1 222 ? 38.455 -1.187 -50.618 1.00 98.56 222 LEU A CA 1
ATOM 1737 C C . LEU A 1 222 ? 38.164 -0.941 -52.107 1.00 98.56 222 LEU A C 1
ATOM 1739 O O . LEU A 1 222 ? 39.082 -0.973 -52.929 1.00 98.56 222 LEU A O 1
ATOM 1743 N N . ALA A 1 223 ? 36.920 -0.602 -52.452 1.00 97.94 223 ALA A N 1
ATOM 1744 C CA . ALA A 1 223 ? 36.538 -0.264 -53.822 1.00 97.94 223 ALA A CA 1
ATOM 1745 C C . ALA A 1 223 ? 37.323 0.946 -54.360 1.00 97.94 223 ALA A C 1
ATOM 1747 O O . ALA A 1 223 ? 37.823 0.913 -55.484 1.00 97.94 223 ALA A O 1
ATOM 1748 N N . LEU A 1 224 ? 37.509 1.988 -53.541 1.00 98.38 224 LEU A N 1
ATOM 1749 C CA . LEU A 1 224 ? 38.313 3.153 -53.908 1.00 98.38 224 LEU A CA 1
ATOM 1750 C C . LEU A 1 224 ? 39.788 2.787 -54.124 1.00 98.38 224 LEU A C 1
ATOM 1752 O O . LEU A 1 224 ? 40.408 3.282 -55.065 1.00 98.38 224 LEU A O 1
ATOM 1756 N N . THR A 1 225 ? 40.367 1.926 -53.280 1.00 98.25 225 THR A N 1
ATOM 1757 C CA . THR A 1 225 ? 41.751 1.462 -53.470 1.00 98.25 225 THR A CA 1
ATOM 1758 C C . THR A 1 225 ? 41.912 0.655 -54.754 1.00 98.25 225 THR A C 1
ATOM 1760 O O . THR A 1 225 ? 42.845 0.920 -55.509 1.00 98.25 225 THR A O 1
ATOM 1763 N N . ALA A 1 226 ? 40.968 -0.239 -55.062 1.00 97.81 226 ALA A N 1
ATOM 1764 C CA . ALA A 1 226 ? 40.965 -0.995 -56.311 1.00 97.81 226 ALA A CA 1
ATOM 1765 C C . ALA A 1 226 ? 40.832 -0.067 -57.530 1.00 97.81 226 ALA A C 1
ATOM 1767 O O . ALA A 1 226 ? 41.575 -0.203 -58.499 1.00 97.81 226 ALA A O 1
ATOM 1768 N N . GLN A 1 227 ? 39.956 0.941 -57.462 1.00 98.31 227 GLN A N 1
ATOM 1769 C CA . GLN A 1 227 ? 39.815 1.934 -58.529 1.00 98.31 227 GLN A CA 1
ATOM 1770 C C . GLN A 1 227 ? 41.106 2.739 -58.743 1.00 98.31 227 GLN A C 1
ATOM 1772 O O . GLN A 1 227 ? 41.483 3.009 -59.881 1.00 98.31 227 GLN A O 1
ATOM 1777 N N . ARG A 1 228 ? 41.797 3.134 -57.667 1.00 98.12 228 ARG A N 1
ATOM 1778 C CA . ARG A 1 228 ? 43.089 3.834 -57.767 1.00 98.12 228 ARG A CA 1
ATOM 1779 C C . ARG A 1 228 ? 44.156 2.961 -58.418 1.00 98.12 228 ARG A C 1
ATOM 1781 O O . ARG A 1 228 ? 44.889 3.462 -59.260 1.00 98.12 228 ARG A O 1
ATOM 1788 N N . GLN A 1 229 ? 44.210 1.676 -58.069 1.00 97.81 229 GLN A N 1
ATOM 1789 C CA . GLN A 1 229 ? 45.114 0.718 -58.709 1.00 97.81 229 GLN A CA 1
ATOM 1790 C C . GLN A 1 229 ? 44.804 0.572 -60.202 1.00 97.81 229 GLN A C 1
ATOM 1792 O O . GLN A 1 229 ? 45.713 0.662 -61.014 1.00 97.81 229 GLN A O 1
ATOM 1797 N N . GLN A 1 230 ? 43.528 0.438 -60.578 1.00 97.50 230 GLN A N 1
ATOM 1798 C CA . GLN A 1 230 ? 43.120 0.389 -61.987 1.00 97.50 230 GLN A CA 1
ATOM 1799 C C . GLN A 1 230 ? 43.528 1.651 -62.752 1.00 97.50 230 GLN A C 1
ATOM 1801 O O . GLN A 1 230 ? 44.052 1.546 -63.853 1.00 97.50 230 GLN A O 1
ATOM 1806 N N . ARG A 1 231 ? 43.325 2.840 -62.170 1.00 98.00 231 ARG A N 1
ATOM 1807 C CA . ARG A 1 231 ? 43.762 4.099 -62.793 1.00 98.00 231 ARG A CA 1
ATOM 1808 C C . ARG A 1 231 ? 45.275 4.148 -62.972 1.00 98.00 231 ARG A C 1
ATOM 1810 O O . ARG A 1 231 ? 45.713 4.474 -64.059 1.00 98.00 231 ARG A O 1
ATOM 1817 N N . ALA A 1 232 ? 46.045 3.755 -61.958 1.00 97.25 232 ALA A N 1
ATOM 1818 C CA . ALA A 1 232 ? 47.502 3.706 -62.059 1.00 97.25 232 ALA A CA 1
ATOM 1819 C C . ALA A 1 232 ? 47.980 2.742 -63.160 1.00 97.25 232 ALA A C 1
ATOM 1821 O O . ALA A 1 232 ? 48.909 3.071 -63.887 1.00 97.25 232 ALA A O 1
ATOM 1822 N N . LEU A 1 233 ? 47.325 1.584 -63.317 1.00 97.44 233 LEU A N 1
ATOM 1823 C CA . LEU A 1 233 ? 47.615 0.655 -64.415 1.00 97.44 233 LEU A CA 1
ATOM 1824 C C . LEU A 1 233 ? 47.310 1.280 -65.782 1.00 97.44 233 LEU A C 1
ATOM 1826 O O . LEU A 1 233 ? 48.147 1.216 -66.675 1.00 97.44 233 LEU A O 1
ATOM 1830 N N . VAL A 1 234 ? 46.148 1.923 -65.934 1.00 98.06 234 VAL A N 1
ATOM 1831 C CA . VAL A 1 234 ? 45.775 2.612 -67.181 1.00 98.06 234 VAL A CA 1
ATOM 1832 C C . VAL A 1 234 ? 46.732 3.765 -67.487 1.00 98.06 234 VAL A C 1
ATOM 1834 O O . VAL A 1 234 ? 47.135 3.930 -68.634 1.00 98.06 234 VAL A O 1
ATOM 1837 N N . ASP A 1 235 ? 47.120 4.553 -66.485 1.00 97.81 235 ASP A N 1
ATOM 1838 C CA . ASP A 1 235 ? 48.071 5.655 -66.651 1.00 97.81 235 ASP A CA 1
ATOM 1839 C C . ASP A 1 235 ? 49.442 5.136 -67.122 1.00 97.81 235 ASP A C 1
ATOM 1841 O O . ASP A 1 235 ? 50.053 5.737 -68.008 1.00 97.81 235 ASP A O 1
ATOM 1845 N N . GLU A 1 236 ? 49.894 3.990 -66.602 1.00 97.50 236 GLU A N 1
ATOM 1846 C CA . GLU A 1 236 ? 51.134 3.338 -67.039 1.00 97.50 236 GLU A CA 1
ATOM 1847 C C . GLU A 1 236 ? 51.023 2.786 -68.471 1.00 97.50 236 GLU A C 1
ATOM 1849 O O . GLU A 1 236 ? 51.904 3.019 -69.297 1.00 97.50 236 GLU A O 1
ATOM 1854 N N . GLU A 1 237 ? 49.916 2.124 -68.822 1.00 97.69 237 GLU A N 1
ATOM 1855 C CA . GLU A 1 237 ? 49.654 1.671 -70.198 1.00 97.69 237 GLU A CA 1
ATOM 1856 C C . GLU A 1 237 ? 49.627 2.850 -71.187 1.00 97.69 237 GLU A C 1
ATOM 1858 O O . GLU A 1 237 ? 50.216 2.791 -72.273 1.00 97.69 237 GLU A O 1
ATOM 1863 N N . LEU A 1 238 ? 48.988 3.960 -70.810 1.00 97.62 238 LEU A N 1
ATOM 1864 C CA . LEU A 1 238 ? 48.980 5.192 -71.598 1.00 97.62 238 LEU A CA 1
ATOM 1865 C C . LEU A 1 238 ? 50.384 5.796 -71.727 1.00 97.62 238 LEU A C 1
ATOM 1867 O O . LEU A 1 238 ? 50.741 6.304 -72.792 1.00 97.62 238 LEU A O 1
ATOM 1871 N N . HIS A 1 239 ? 51.201 5.728 -70.677 1.00 97.81 239 HIS A N 1
ATOM 1872 C CA . HIS A 1 239 ? 52.589 6.172 -70.728 1.00 97.81 239 HIS A CA 1
ATOM 1873 C C . HIS A 1 239 ? 53.419 5.317 -71.701 1.00 97.81 239 HIS A C 1
ATOM 1875 O O . HIS A 1 239 ? 54.060 5.869 -72.597 1.00 97.81 239 HIS A O 1
ATOM 1881 N N . VAL A 1 240 ? 53.342 3.985 -71.601 1.00 98.00 240 VAL A N 1
ATOM 1882 C CA . VAL A 1 240 ? 54.044 3.037 -72.488 1.00 98.00 240 VAL A CA 1
ATOM 1883 C C . VAL A 1 240 ? 53.611 3.189 -73.949 1.00 98.00 240 VAL A C 1
ATOM 1885 O O . VAL A 1 240 ? 54.440 3.211 -74.859 1.00 98.00 240 VAL A O 1
ATOM 1888 N N . THR A 1 241 ? 52.311 3.328 -74.209 1.00 96.94 241 THR A N 1
ATOM 1889 C CA . THR A 1 241 ? 51.814 3.537 -75.580 1.00 96.94 241 THR A CA 1
ATOM 1890 C C . THR A 1 241 ? 52.285 4.871 -76.151 1.00 96.94 241 THR A C 1
ATOM 1892 O O . THR A 1 241 ? 52.681 4.938 -77.316 1.00 96.94 241 THR A O 1
ATOM 1895 N N . ARG A 1 242 ? 52.314 5.933 -75.337 1.00 98.00 242 ARG A N 1
ATOM 1896 C CA . ARG A 1 242 ? 52.823 7.242 -75.755 1.00 98.00 242 ARG A CA 1
ATOM 1897 C C . ARG A 1 242 ? 54.316 7.202 -76.069 1.00 98.00 242 ARG A C 1
ATOM 1899 O O . ARG A 1 242 ? 54.715 7.768 -77.083 1.00 98.00 242 ARG A O 1
ATOM 1906 N N . THR A 1 243 ? 55.131 6.540 -75.248 1.00 97.31 243 THR A N 1
ATOM 1907 C CA . THR A 1 243 ? 56.574 6.402 -75.508 1.00 97.31 243 THR A CA 1
ATOM 1908 C C . THR A 1 243 ? 56.844 5.561 -76.754 1.00 97.31 243 THR A C 1
ATOM 1910 O O . THR A 1 243 ? 57.626 5.990 -77.600 1.00 97.31 243 THR A O 1
ATOM 1913 N N . SER A 1 244 ? 56.138 4.441 -76.938 1.00 96.81 244 SER A N 1
ATOM 1914 C CA . SER A 1 244 ? 56.231 3.610 -78.148 1.00 96.81 244 SER A CA 1
ATOM 1915 C C . SER A 1 244 ? 55.823 4.371 -79.414 1.00 96.81 244 SER A C 1
ATOM 1917 O O . SER A 1 244 ? 56.500 4.286 -80.436 1.00 96.81 244 SER A O 1
ATOM 1919 N N . LEU A 1 245 ? 54.761 5.178 -79.354 1.00 97.38 245 LEU A N 1
ATOM 1920 C CA . LEU A 1 245 ? 54.332 6.005 -80.481 1.00 97.38 245 LEU A CA 1
ATOM 1921 C C . LEU A 1 245 ? 55.335 7.124 -80.790 1.00 97.38 245 LEU A C 1
ATOM 1923 O O . LEU A 1 245 ? 55.594 7.398 -81.960 1.00 97.38 245 LEU A O 1
ATOM 1927 N N . CYS A 1 246 ? 55.927 7.755 -79.771 1.00 95.88 246 CYS A N 1
ATOM 1928 C CA . CYS A 1 246 ? 57.031 8.697 -79.965 1.00 95.88 246 CYS A CA 1
ATOM 1929 C C . CYS A 1 246 ? 58.239 8.017 -80.624 1.00 95.88 246 CYS A C 1
ATOM 1931 O O . CYS A 1 246 ? 58.813 8.582 -81.551 1.00 95.88 246 CYS A O 1
ATOM 1933 N N . GLN A 1 247 ? 58.585 6.801 -80.195 1.00 96.25 247 GLN A N 1
ATOM 1934 C CA . GLN A 1 247 ? 59.655 6.013 -80.802 1.00 96.25 247 GLN A CA 1
ATOM 1935 C C . GLN A 1 247 ? 59.341 5.679 -82.265 1.00 96.25 247 GLN A C 1
ATOM 1937 O O . GLN A 1 247 ? 60.156 5.958 -83.134 1.00 96.25 247 GLN A O 1
ATOM 1942 N N . SER A 1 248 ? 58.144 5.167 -82.559 1.00 95.38 248 SER A N 1
ATOM 1943 C CA . SER A 1 248 ? 57.721 4.849 -83.927 1.00 95.38 248 SER A CA 1
ATOM 1944 C C . SER A 1 248 ? 57.707 6.087 -84.833 1.00 95.38 248 SER A C 1
ATOM 1946 O O . SER A 1 248 ? 58.089 6.000 -85.998 1.00 95.38 248 SER A O 1
ATOM 1948 N N . ARG A 1 249 ? 57.325 7.260 -84.305 1.00 95.69 249 ARG A N 1
ATOM 1949 C CA . ARG A 1 249 ? 57.441 8.534 -85.032 1.00 95.69 249 ARG A CA 1
ATOM 1950 C C . ARG A 1 249 ? 58.892 8.900 -85.309 1.00 95.69 249 ARG A C 1
ATOM 1952 O O . ARG A 1 249 ? 59.195 9.230 -86.446 1.00 95.69 249 ARG A O 1
ATOM 1959 N N . ALA A 1 250 ? 59.776 8.800 -84.318 1.00 94.50 250 ALA A N 1
ATOM 1960 C CA . ALA A 1 250 ? 61.200 9.066 -84.502 1.00 94.50 250 ALA A CA 1
ATOM 1961 C C . ALA A 1 250 ? 61.842 8.095 -85.512 1.00 94.50 250 ALA A C 1
ATOM 1963 O O . ALA A 1 250 ? 62.635 8.516 -86.347 1.00 94.50 250 ALA A O 1
ATOM 1964 N N . GLU A 1 251 ? 61.464 6.814 -85.489 1.00 94.56 251 GLU A N 1
ATOM 1965 C CA . GLU A 1 251 ? 61.879 5.810 -86.478 1.00 94.56 251 GLU A CA 1
ATOM 1966 C C . GLU A 1 251 ? 61.337 6.136 -87.878 1.00 94.56 251 GLU A C 1
ATOM 1968 O O . GLU A 1 251 ? 62.070 6.038 -88.860 1.00 94.56 251 GLU A O 1
ATOM 1973 N N . GLY A 1 252 ? 60.078 6.574 -87.978 1.00 93.25 252 GLY A N 1
ATOM 1974 C CA . GLY A 1 252 ? 59.468 7.028 -89.228 1.00 93.25 252 GLY A CA 1
ATOM 1975 C C . GLY A 1 252 ? 60.141 8.279 -89.798 1.00 93.25 252 GLY A C 1
ATOM 1976 O O . GLY A 1 252 ? 60.451 8.318 -90.987 1.00 93.25 252 GLY A O 1
ATOM 1977 N N . GLU A 1 253 ? 60.431 9.271 -88.955 1.00 93.31 253 GLU A N 1
ATOM 1978 C CA . GLU A 1 253 ? 61.196 10.470 -89.314 1.00 93.31 253 GLU A CA 1
ATOM 1979 C C . GLU A 1 253 ? 62.625 10.108 -89.736 1.00 93.31 253 GLU A C 1
ATOM 1981 O O . GLU A 1 253 ? 63.105 10.603 -90.753 1.00 93.31 253 GLU A O 1
ATOM 1986 N N . ALA A 1 254 ? 63.297 9.194 -89.027 1.00 91.06 254 ALA A N 1
ATOM 1987 C CA . ALA A 1 254 ? 64.619 8.698 -89.405 1.00 91.06 254 ALA A CA 1
ATOM 1988 C C . ALA A 1 254 ? 64.597 7.975 -90.764 1.00 91.06 254 ALA A C 1
ATOM 1990 O O . ALA A 1 254 ? 65.449 8.234 -91.615 1.00 91.06 254 ALA A O 1
ATOM 1991 N N . ALA A 1 255 ? 63.599 7.120 -91.007 1.00 91.00 255 ALA A N 1
ATOM 1992 C CA . ALA A 1 255 ? 63.406 6.459 -92.294 1.00 91.00 255 ALA A CA 1
ATOM 1993 C C . ALA A 1 255 ? 63.120 7.470 -93.416 1.00 91.00 255 ALA A C 1
ATOM 1995 O O . ALA A 1 255 ? 63.653 7.334 -94.517 1.00 91.00 255 ALA A O 1
ATOM 1996 N N . GLN A 1 256 ? 62.324 8.508 -93.142 1.00 88.12 256 GLN A N 1
ATOM 1997 C CA . GLN A 1 256 ? 62.051 9.581 -94.095 1.00 88.12 256 GLN A CA 1
ATOM 1998 C C . GLN A 1 256 ? 63.315 10.392 -94.403 1.00 88.12 256 GLN A C 1
ATOM 2000 O O . GLN A 1 256 ? 63.614 10.610 -95.575 1.00 88.12 256 GLN A O 1
ATOM 2005 N N . ASN A 1 257 ? 64.100 10.751 -93.384 1.00 89.69 257 ASN A N 1
ATOM 2006 C CA . ASN A 1 257 ? 65.371 11.463 -93.534 1.00 89.69 257 ASN A CA 1
ATOM 2007 C C . ASN A 1 257 ? 66.392 10.677 -94.374 1.00 89.69 257 ASN A C 1
ATOM 2009 O O . ASN A 1 257 ? 67.127 11.285 -95.144 1.00 89.69 257 ASN A O 1
ATOM 2013 N N . LEU A 1 258 ? 66.418 9.341 -94.278 1.00 87.88 258 LEU A N 1
ATOM 2014 C CA . LEU A 1 258 ? 67.240 8.481 -95.144 1.00 87.88 258 LEU A CA 1
ATOM 2015 C C . LEU A 1 258 ? 66.696 8.371 -96.580 1.00 87.88 258 LEU A C 1
ATOM 2017 O O . LEU A 1 258 ? 67.463 8.176 -97.519 1.00 87.88 258 LEU A O 1
ATOM 2021 N N . ASN A 1 259 ? 65.380 8.491 -96.768 1.00 89.00 259 ASN A N 1
ATOM 2022 C CA . ASN A 1 259 ? 64.729 8.377 -98.074 1.00 89.00 259 ASN A CA 1
ATOM 2023 C C . ASN A 1 259 ? 64.909 9.646 -98.928 1.00 89.00 259 ASN A C 1
ATOM 2025 O O . ASN A 1 259 ? 65.028 9.540 -100.143 1.00 89.00 259 ASN A O 1
ATOM 2029 N N . VAL A 1 260 ? 64.980 10.834 -98.312 1.00 87.38 260 VAL A N 1
ATOM 2030 C CA . VAL A 1 260 ? 65.197 12.115 -99.019 1.00 87.38 260 VAL A CA 1
ATOM 2031 C C . VAL A 1 260 ? 66.442 12.100 -99.927 1.00 87.38 260 VAL A C 1
ATOM 2033 O O . VAL A 1 260 ? 66.262 12.306 -101.126 1.00 87.38 260 VAL A O 1
ATOM 2036 N N . PRO A 1 261 ? 67.667 11.797 -99.444 1.00 86.44 261 PRO A N 1
ATOM 2037 C CA . PRO A 1 261 ? 68.847 11.766 -100.308 1.00 86.44 261 PRO A CA 1
ATOM 2038 C C . PRO A 1 261 ? 68.741 10.685 -101.386 1.00 86.44 261 PRO A C 1
ATOM 2040 O O . PRO A 1 261 ? 69.085 10.948 -102.528 1.00 86.44 261 PRO A O 1
ATOM 2043 N N . LEU A 1 262 ? 68.172 9.513 -101.078 1.00 86.31 262 LEU A N 1
ATOM 2044 C CA . LEU A 1 262 ? 67.936 8.467 -102.082 1.00 86.31 262 LEU A CA 1
ATOM 2045 C C . LEU A 1 262 ? 66.961 8.922 -103.180 1.00 86.31 262 LEU A C 1
ATOM 2047 O O . LEU A 1 262 ? 67.158 8.609 -104.352 1.00 86.31 262 LEU A O 1
ATOM 2051 N N . GLN A 1 263 ? 65.901 9.655 -102.833 1.00 87.94 263 GLN A N 1
ATOM 2052 C CA . GLN A 1 263 ? 64.981 10.229 -103.818 1.00 87.94 263 GLN A CA 1
ATOM 2053 C C . GLN A 1 263 ? 65.644 11.322 -104.645 1.00 87.94 263 GLN A C 1
ATOM 2055 O O . GLN A 1 263 ? 65.384 11.400 -105.845 1.00 87.94 263 GLN A O 1
ATOM 2060 N N . ASP A 1 264 ? 66.478 12.153 -104.031 1.00 90.44 264 ASP A N 1
ATOM 2061 C CA . ASP A 1 264 ? 67.219 13.191 -104.738 1.00 90.44 264 ASP A CA 1
ATOM 2062 C C . ASP A 1 264 ? 68.276 12.584 -105.670 1.00 90.44 264 ASP A C 1
ATOM 2064 O O . ASP A 1 264 ? 68.373 13.012 -106.819 1.00 90.44 264 ASP A O 1
ATOM 2068 N N . ASP A 1 265 ? 68.950 11.506 -105.259 1.00 90.12 265 ASP A N 1
ATOM 2069 C CA . ASP A 1 265 ? 69.839 10.705 -106.105 1.00 90.12 265 ASP A CA 1
ATOM 2070 C C . ASP A 1 265 ? 69.076 10.082 -107.281 1.00 90.12 265 ASP A C 1
ATOM 2072 O O . ASP A 1 265 ? 69.517 10.168 -108.427 1.00 90.12 265 ASP A O 1
ATOM 2076 N N . LEU A 1 266 ? 67.893 9.504 -107.041 1.00 87.62 266 LEU A N 1
ATOM 2077 C CA . LEU A 1 266 ? 67.031 8.975 -108.105 1.00 87.62 266 LEU A CA 1
ATOM 2078 C C . LEU A 1 266 ? 66.551 10.078 -109.059 1.00 87.62 266 LEU A C 1
ATOM 2080 O O . LEU A 1 266 ? 66.507 9.867 -110.272 1.00 87.62 266 LEU A O 1
ATOM 2084 N N . ARG A 1 267 ? 66.194 11.262 -108.544 1.00 91.25 267 ARG A N 1
ATOM 2085 C CA . ARG A 1 267 ? 65.826 12.430 -109.363 1.00 91.25 267 ARG A CA 1
ATOM 2086 C C . ARG A 1 267 ? 67.011 12.909 -110.194 1.00 91.25 267 ARG A C 1
ATOM 2088 O O . ARG A 1 267 ? 66.830 13.182 -111.378 1.00 91.25 267 ARG A O 1
ATOM 2095 N N . HIS A 1 268 ? 68.203 12.973 -109.608 1.00 90.25 268 HIS A N 1
ATOM 2096 C CA . HIS A 1 268 ? 69.430 13.362 -110.293 1.00 90.25 268 HIS A CA 1
ATOM 2097 C C . HIS A 1 268 ? 69.815 12.349 -111.376 1.00 90.25 268 HIS A C 1
ATOM 2099 O O . HIS A 1 268 ? 70.047 12.736 -112.519 1.00 90.25 268 HIS A O 1
ATOM 2105 N N . ALA A 1 269 ? 69.787 11.052 -111.063 1.00 89.31 269 ALA A N 1
ATOM 2106 C CA . ALA A 1 269 ? 70.022 9.980 -112.024 1.00 89.31 269 ALA A CA 1
ATOM 2107 C C . ALA A 1 269 ? 69.017 10.031 -113.186 1.00 89.31 269 ALA A C 1
ATOM 2109 O O . ALA A 1 269 ? 69.412 9.940 -114.347 1.00 89.31 269 ALA A O 1
ATOM 2110 N N . ASN A 1 270 ? 67.730 10.255 -112.901 1.00 89.12 270 ASN A N 1
ATOM 2111 C CA . ASN A 1 270 ? 66.720 10.456 -113.940 1.00 89.12 270 ASN A CA 1
ATOM 2112 C C . ASN A 1 270 ? 67.003 11.705 -114.789 1.00 89.12 270 ASN A C 1
ATOM 2114 O O . ASN A 1 270 ? 66.888 11.638 -116.010 1.00 89.12 270 ASN A O 1
ATOM 2118 N N . ALA A 1 271 ? 67.406 12.824 -114.181 1.00 88.50 271 ALA A N 1
ATOM 2119 C CA . ALA A 1 271 ? 67.774 14.038 -114.910 1.00 88.50 271 ALA A CA 1
ATOM 2120 C C . ALA A 1 271 ? 68.991 13.814 -115.823 1.00 88.50 271 ALA A C 1
ATOM 2122 O O . ALA A 1 271 ? 68.980 14.258 -116.968 1.00 88.50 271 ALA A O 1
ATOM 2123 N N . LEU A 1 272 ? 70.000 13.070 -115.358 1.00 91.19 272 LEU A N 1
ATOM 2124 C CA . LEU A 1 272 ? 71.154 12.672 -116.167 1.00 91.19 272 LEU A CA 1
ATOM 2125 C C . LEU A 1 272 ? 70.753 11.761 -117.330 1.00 91.19 272 LEU A C 1
ATOM 2127 O O . LEU A 1 272 ? 71.217 11.966 -118.449 1.00 91.19 272 LEU A O 1
ATOM 2131 N N . LEU A 1 273 ? 69.872 10.782 -117.100 1.00 88.94 273 LEU A N 1
ATOM 2132 C CA . LEU A 1 273 ? 69.351 9.919 -118.164 1.00 88.94 273 LEU A CA 1
ATOM 2133 C C . LEU A 1 273 ? 68.576 10.720 -119.215 1.00 88.94 273 LEU A C 1
ATOM 2135 O O . LEU A 1 273 ? 68.754 10.484 -120.410 1.00 88.94 273 LEU A O 1
ATOM 2139 N N . VAL A 1 274 ? 67.749 11.680 -118.789 1.00 89.38 274 VAL A N 1
ATOM 2140 C CA . VAL A 1 274 ? 67.032 12.588 -119.697 1.00 89.38 274 VAL A CA 1
ATOM 2141 C C . VAL A 1 274 ? 68.018 13.457 -120.476 1.00 89.38 274 VAL A C 1
ATOM 2143 O O . VAL A 1 274 ? 67.919 13.513 -121.698 1.00 89.38 274 VAL A O 1
ATOM 2146 N N . ALA A 1 275 ? 69.010 14.059 -119.815 1.00 87.19 275 ALA A N 1
ATOM 2147 C CA . ALA A 1 275 ? 70.039 14.863 -120.471 1.00 87.19 275 ALA A CA 1
ATOM 2148 C C . ALA A 1 275 ? 70.845 14.044 -121.492 1.00 87.19 275 ALA A C 1
ATOM 2150 O O . ALA A 1 275 ? 71.045 14.495 -122.613 1.00 87.19 275 ALA A O 1
ATOM 2151 N N . HIS A 1 276 ? 71.236 12.812 -121.155 1.00 86.19 276 HIS A N 1
ATOM 2152 C CA . HIS A 1 276 ? 71.926 11.913 -122.079 1.00 86.19 276 HIS A CA 1
ATOM 2153 C C . HIS A 1 276 ? 71.030 11.503 -123.258 1.00 86.19 276 HIS A C 1
ATOM 2155 O O . HIS A 1 276 ? 71.486 11.440 -124.397 1.00 86.19 276 HIS A O 1
ATOM 2161 N N . ALA A 1 277 ? 69.739 11.256 -123.023 1.00 84.31 277 ALA A N 1
ATOM 2162 C CA . ALA A 1 277 ? 68.785 10.994 -124.097 1.00 84.31 277 ALA A CA 1
ATOM 2163 C C . ALA A 1 277 ? 68.594 12.218 -125.012 1.00 84.31 277 ALA A C 1
ATOM 2165 O O . ALA A 1 277 ? 68.464 12.063 -126.227 1.00 84.31 277 ALA A O 1
ATOM 2166 N N . GLU A 1 278 ? 68.604 13.432 -124.460 1.00 86.00 278 GLU A N 1
ATOM 2167 C CA . GLU A 1 278 ? 68.587 14.678 -125.229 1.00 86.00 278 GLU A CA 1
ATOM 2168 C C . GLU A 1 278 ? 69.892 14.910 -125.998 1.00 86.00 278 GLU A C 1
ATOM 2170 O O . GLU A 1 278 ? 69.839 15.319 -127.154 1.00 86.00 278 GLU A O 1
ATOM 2175 N N . GLU A 1 279 ? 71.051 14.612 -125.410 1.00 83.56 279 GLU A N 1
ATOM 2176 C CA . GLU A 1 279 ? 72.362 14.648 -126.068 1.00 83.56 279 GLU A CA 1
ATOM 2177 C C . GLU A 1 279 ? 72.396 13.674 -127.250 1.00 83.56 279 GLU A C 1
ATOM 2179 O O . GLU A 1 279 ? 72.787 14.054 -128.348 1.00 83.56 279 GLU A O 1
ATOM 2184 N N . LEU A 1 280 ? 71.896 12.447 -127.068 1.00 83.69 280 LEU A N 1
ATOM 2185 C CA . LEU A 1 280 ? 71.740 11.470 -128.147 1.00 83.69 280 LEU A CA 1
ATOM 2186 C C . LEU A 1 280 ? 70.782 11.967 -129.232 1.00 83.69 280 LEU A C 1
ATOM 2188 O O . LEU A 1 280 ? 71.063 11.778 -130.413 1.00 83.69 280 LEU A O 1
ATOM 2192 N N . ARG A 1 281 ? 69.679 12.635 -128.866 1.00 80.12 281 ARG A N 1
ATOM 2193 C CA . ARG A 1 281 ? 68.789 13.282 -129.844 1.00 80.12 281 ARG A CA 1
ATOM 2194 C C . ARG A 1 281 ? 69.502 14.401 -130.599 1.00 80.12 281 ARG A C 1
ATOM 2196 O O . ARG A 1 281 ? 69.377 14.449 -131.814 1.00 80.12 281 ARG A O 1
ATOM 2203 N N . ARG A 1 282 ? 70.272 15.258 -129.919 1.00 81.69 282 ARG A N 1
ATOM 2204 C CA . ARG A 1 282 ? 71.066 16.335 -130.543 1.00 81.69 282 ARG A CA 1
ATOM 2205 C C . ARG A 1 282 ? 72.198 15.791 -131.419 1.00 81.69 282 ARG A C 1
ATOM 2207 O O . ARG A 1 282 ? 72.508 16.365 -132.459 1.00 81.69 282 ARG A O 1
ATOM 2214 N N . GLY A 1 283 ? 72.814 14.686 -131.009 1.00 78.00 283 GLY A N 1
ATOM 2215 C CA . GLY A 1 283 ? 73.794 13.945 -131.793 1.00 78.00 283 GLY A CA 1
ATOM 2216 C C . GLY A 1 283 ? 73.159 13.352 -133.046 1.00 78.00 283 GLY A C 1
ATOM 2217 O O . GLY A 1 283 ? 73.685 13.538 -134.136 1.00 78.00 283 GLY A O 1
ATOM 2218 N N . ALA A 1 284 ? 71.984 12.733 -132.915 1.00 75.38 284 ALA A N 1
ATOM 2219 C CA . ALA A 1 284 ? 71.212 12.232 -134.047 1.00 75.38 284 ALA A CA 1
ATOM 2220 C C . ALA A 1 284 ? 70.786 13.360 -135.003 1.00 75.38 284 ALA A C 1
ATOM 2222 O O . ALA A 1 284 ? 70.898 13.186 -136.212 1.00 75.38 284 ALA A O 1
ATOM 2223 N N . THR A 1 285 ? 70.375 14.531 -134.498 1.00 74.69 285 THR A N 1
ATOM 2224 C CA . T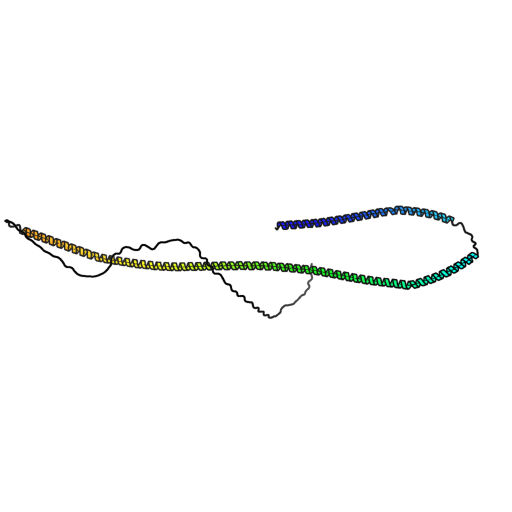HR A 1 285 ? 70.061 15.683 -135.361 1.00 74.69 285 THR A CA 1
ATOM 2225 C C . THR A 1 285 ? 71.303 16.256 -136.040 1.00 74.69 285 THR A C 1
ATOM 2227 O O . THR A 1 285 ? 71.231 16.550 -137.223 1.00 74.69 285 THR A O 1
ATOM 2230 N N . ARG A 1 286 ? 72.464 16.344 -135.369 1.00 75.31 286 ARG A N 1
ATOM 2231 C CA . ARG A 1 286 ? 73.723 16.761 -136.025 1.00 75.31 286 ARG A CA 1
ATOM 2232 C C . ARG A 1 286 ? 74.196 15.775 -137.086 1.00 75.31 286 ARG A C 1
ATOM 2234 O O . ARG A 1 286 ? 74.724 16.203 -138.102 1.00 75.31 286 ARG A O 1
ATOM 2241 N N . ILE A 1 287 ? 74.041 14.472 -136.851 1.00 73.44 287 ILE A N 1
ATOM 2242 C CA . ILE A 1 287 ? 74.331 13.453 -137.869 1.00 73.44 287 ILE A CA 1
ATOM 2243 C C . ILE A 1 287 ? 73.413 13.672 -139.072 1.00 73.44 287 ILE A C 1
ATOM 2245 O O . ILE A 1 287 ? 73.904 13.707 -140.191 1.00 73.44 287 ILE A O 1
ATOM 2249 N N . HIS A 1 288 ? 72.123 13.927 -138.844 1.00 68.19 288 HIS A N 1
ATOM 2250 C CA . HIS A 1 288 ? 71.179 14.218 -139.920 1.00 68.19 288 HIS A CA 1
ATOM 2251 C C . HIS A 1 288 ? 71.522 15.509 -140.689 1.00 68.19 288 HIS A C 1
ATOM 2253 O O . HIS A 1 288 ? 71.504 15.511 -141.913 1.00 68.19 288 HIS A O 1
ATOM 2259 N N . GLU A 1 289 ? 71.927 16.582 -140.002 1.00 64.38 289 GLU A N 1
ATOM 2260 C CA . GLU A 1 289 ? 72.388 17.838 -140.623 1.00 64.38 289 GLU A CA 1
ATOM 2261 C C . GLU A 1 289 ? 73.705 17.661 -141.407 1.00 64.38 289 GLU A C 1
ATOM 2263 O O . GLU A 1 289 ? 73.907 18.294 -142.446 1.00 64.38 289 GLU A O 1
ATOM 2268 N N . LEU A 1 290 ? 74.610 16.789 -140.945 1.00 66.56 290 LEU A N 1
ATOM 2269 C CA . LEU A 1 290 ? 75.837 16.422 -141.664 1.00 66.56 290 LEU A CA 1
ATOM 2270 C C . LEU A 1 290 ? 75.545 15.553 -142.896 1.00 66.56 290 LEU A C 1
ATOM 2272 O O . LEU A 1 290 ? 76.147 15.755 -143.948 1.00 66.56 290 LEU A O 1
ATOM 2276 N N . GLU A 1 291 ? 74.593 14.627 -142.797 1.00 60.53 291 GLU A N 1
ATOM 2277 C CA . GLU A 1 291 ? 74.087 13.858 -143.939 1.00 60.53 291 GLU A CA 1
ATOM 2278 C C . GLU A 1 291 ? 73.415 14.778 -144.977 1.00 60.53 291 GLU A C 1
ATOM 2280 O O . GLU A 1 291 ? 73.625 14.614 -146.180 1.00 60.53 291 GLU A O 1
ATOM 2285 N N . GLU A 1 292 ? 72.685 15.802 -144.531 1.00 54.94 292 GLU A N 1
ATOM 2286 C CA . GLU A 1 292 ? 72.019 16.788 -145.392 1.00 54.94 292 GLU A CA 1
ATOM 2287 C C . GLU A 1 292 ? 73.006 17.787 -146.039 1.00 54.94 292 GLU A C 1
ATOM 2289 O O . GLU A 1 292 ? 72.833 18.194 -147.193 1.00 54.94 292 GLU A O 1
ATOM 2294 N N . SER A 1 293 ? 74.104 18.125 -145.353 1.00 52.22 293 SER A N 1
ATOM 2295 C CA . SER A 1 293 ? 75.170 18.991 -145.889 1.00 52.22 293 SER A CA 1
ATOM 2296 C C . SER A 1 293 ? 76.171 18.267 -146.801 1.00 52.22 293 SER A C 1
ATOM 2298 O O . SER A 1 293 ? 76.795 18.910 -147.645 1.00 52.22 293 SER A O 1
ATOM 2300 N N . VAL A 1 294 ? 76.263 16.934 -146.743 1.00 52.53 294 VAL A N 1
ATOM 2301 C CA . VAL A 1 294 ? 76.930 16.120 -147.783 1.00 52.53 294 VAL A CA 1
ATOM 2302 C C . VAL A 1 294 ? 76.043 15.961 -149.030 1.00 52.53 294 VAL A C 1
ATOM 2304 O O . VAL A 1 294 ? 76.556 15.774 -150.133 1.00 52.53 294 VAL A O 1
ATOM 2307 N N . ALA A 1 295 ? 74.721 16.102 -148.903 1.00 47.66 295 ALA A N 1
ATOM 2308 C CA . ALA A 1 295 ? 73.779 15.900 -150.006 1.00 47.66 295 ALA A CA 1
ATOM 2309 C C . ALA A 1 295 ? 73.614 17.103 -150.967 1.00 47.66 295 ALA A C 1
ATOM 2311 O O . ALA A 1 295 ? 73.003 16.953 -152.023 1.00 47.66 295 ALA A O 1
ATOM 2312 N N . THR A 1 296 ? 74.144 18.293 -150.658 1.00 39.75 296 THR A N 1
ATOM 2313 C CA . THR A 1 296 ? 73.815 19.542 -151.388 1.00 39.75 296 THR A CA 1
ATOM 2314 C C . THR A 1 296 ? 74.877 20.062 -152.372 1.00 39.75 296 THR A C 1
ATOM 2316 O O . THR A 1 296 ? 74.669 21.097 -153.005 1.00 39.75 296 THR A O 1
ATOM 2319 N N . THR A 1 297 ? 75.971 19.333 -152.616 1.00 34.84 297 THR A N 1
ATOM 2320 C CA . THR A 1 297 ? 77.023 19.711 -153.587 1.00 34.84 297 THR A CA 1
ATOM 2321 C C . THR A 1 297 ? 77.306 18.635 -154.639 1.00 34.84 297 THR A C 1
ATOM 2323 O O . THR A 1 297 ? 78.457 18.273 -154.839 1.00 34.84 297 THR A O 1
ATOM 2326 N N . THR A 1 298 ? 76.287 18.141 -155.358 1.00 31.62 298 THR A N 1
ATOM 2327 C CA . THR A 1 298 ? 76.314 17.912 -156.833 1.00 31.62 298 THR A CA 1
ATOM 2328 C C . THR A 1 298 ? 74.996 17.300 -157.354 1.00 31.62 298 THR A C 1
ATOM 2330 O O . THR A 1 298 ? 74.621 16.187 -157.013 1.00 31.62 298 THR A O 1
ATOM 2333 N N . ASN A 1 299 ? 74.299 18.050 -158.213 1.00 31.25 299 ASN A N 1
ATOM 2334 C CA . ASN A 1 299 ? 73.104 17.677 -159.004 1.00 31.25 299 ASN A CA 1
ATOM 2335 C C . ASN A 1 299 ? 73.453 16.758 -160.212 1.00 31.25 299 ASN A C 1
ATOM 2337 O O . ASN A 1 299 ? 74.629 16.735 -160.578 1.00 31.25 299 ASN A O 1
ATOM 2341 N N . PRO A 1 300 ? 72.497 16.312 -161.076 1.00 48.41 300 PRO A N 1
ATOM 2342 C CA . PRO A 1 300 ? 71.165 15.645 -160.963 1.00 48.41 300 PRO A CA 1
ATOM 2343 C C . PRO A 1 300 ? 71.120 14.421 -161.968 1.00 48.41 300 PRO A C 1
ATOM 2345 O O . PRO A 1 300 ? 72.202 13.900 -162.231 1.00 48.41 300 PRO A O 1
ATOM 2348 N N . PRO A 1 301 ? 70.045 13.977 -162.693 1.00 43.69 301 PRO A N 1
ATOM 2349 C CA . PRO A 1 301 ? 68.573 13.865 -162.523 1.00 43.69 301 PRO A CA 1
ATOM 2350 C C . PRO A 1 301 ? 68.009 12.406 -162.755 1.00 43.69 301 PRO A C 1
ATOM 2352 O O . PRO A 1 301 ? 68.772 11.473 -162.977 1.00 43.69 301 PRO A O 1
ATOM 2355 N N . CYS A 1 302 ? 66.663 12.257 -162.800 1.00 30.41 302 CYS A N 1
ATOM 2356 C CA . CYS A 1 302 ? 65.830 11.241 -163.517 1.00 30.41 302 CYS A CA 1
ATOM 2357 C C . CYS A 1 302 ? 65.062 10.124 -162.746 1.00 30.41 302 CYS A C 1
ATOM 2359 O O . CYS A 1 302 ? 65.623 9.154 -162.262 1.00 30.41 302 CYS A O 1
ATOM 2361 N N . ASP A 1 303 ? 63.727 10.258 -162.800 1.00 30.66 303 ASP A N 1
ATOM 2362 C CA . ASP A 1 303 ? 62.714 9.342 -163.376 1.00 30.66 303 ASP A CA 1
ATOM 2363 C C . ASP A 1 303 ? 62.302 7.976 -162.736 1.00 30.66 303 ASP A C 1
ATOM 2365 O O . ASP A 1 303 ? 63.093 7.085 -162.462 1.00 30.66 303 ASP A O 1
ATOM 2369 N N . ARG A 1 304 ? 60.965 7.823 -162.643 1.00 28.92 304 ARG A N 1
ATOM 2370 C CA . ARG A 1 304 ? 60.080 6.623 -162.673 1.00 28.92 304 ARG A CA 1
ATOM 2371 C C . ARG A 1 304 ? 60.199 5.410 -161.695 1.00 28.92 304 ARG A C 1
ATOM 2373 O O . ARG A 1 304 ? 60.886 4.435 -161.947 1.00 28.92 304 ARG A O 1
ATOM 2380 N N . ARG A 1 305 ? 59.232 5.387 -160.752 1.00 33.94 305 ARG A N 1
ATOM 2381 C CA . ARG A 1 305 ? 58.100 4.423 -160.523 1.00 33.94 305 ARG A CA 1
ATOM 2382 C C . ARG A 1 305 ? 58.282 2.912 -160.184 1.00 33.94 305 ARG A C 1
ATOM 2384 O O . ARG A 1 305 ? 58.687 2.132 -161.033 1.00 33.94 305 ARG A O 1
ATOM 2391 N N . VAL A 1 306 ? 57.559 2.540 -159.095 1.00 33.47 306 VAL A N 1
ATOM 2392 C CA . VAL A 1 306 ? 56.718 1.320 -158.831 1.00 33.47 306 VAL A CA 1
ATOM 2393 C C . VAL A 1 306 ? 57.512 0.082 -158.341 1.00 33.47 306 VAL A C 1
ATOM 2395 O O . VAL A 1 306 ? 58.441 -0.328 -159.012 1.00 33.47 306 VAL A O 1
ATOM 2398 N N . ARG A 1 307 ? 57.250 -0.572 -157.187 1.00 33.78 307 ARG A N 1
ATOM 2399 C CA . ARG A 1 307 ? 56.032 -1.300 -156.758 1.00 33.78 307 ARG A CA 1
ATOM 2400 C C . ARG A 1 307 ? 56.188 -1.912 -155.336 1.00 33.78 307 ARG A C 1
ATOM 2402 O O . ARG A 1 307 ? 57.302 -2.236 -154.953 1.00 33.78 307 ARG A O 1
ATOM 2409 N N . ASP A 1 308 ? 55.056 -2.101 -154.649 1.00 29.64 308 ASP A N 1
ATOM 2410 C CA . ASP A 1 308 ? 54.635 -3.076 -153.612 1.00 29.64 308 ASP A CA 1
ATOM 2411 C C . ASP A 1 308 ? 55.627 -3.977 -152.843 1.00 29.64 308 ASP A C 1
ATOM 2413 O O . ASP A 1 308 ? 56.457 -4.671 -153.422 1.00 29.64 308 ASP A O 1
ATOM 2417 N N . GLY A 1 309 ? 55.312 -4.165 -151.549 1.00 31.02 309 GLY A N 1
ATOM 2418 C CA . GLY A 1 309 ? 55.362 -5.493 -150.916 1.00 31.02 309 GLY A CA 1
ATOM 2419 C C . GLY A 1 309 ? 55.994 -5.586 -149.522 1.00 31.02 309 GLY A C 1
ATOM 2420 O O . GLY A 1 309 ? 57.203 -5.698 -149.416 1.00 31.02 309 GLY A O 1
ATOM 2421 N N . ALA A 1 310 ? 55.136 -5.640 -148.489 1.00 29.58 310 ALA A N 1
ATOM 2422 C CA . ALA A 1 310 ? 55.129 -6.629 -147.390 1.00 29.58 310 ALA A CA 1
ATOM 2423 C C . ALA A 1 310 ? 56.474 -6.939 -146.668 1.00 29.58 310 ALA A C 1
ATOM 2425 O O . ALA A 1 310 ? 57.414 -7.445 -147.254 1.00 29.58 310 ALA A O 1
ATOM 2426 N N . SER A 1 311 ? 56.617 -6.917 -145.340 1.00 30.20 311 SER A N 1
ATOM 2427 C CA . SER A 1 311 ? 55.817 -7.673 -144.369 1.00 30.20 311 SER A CA 1
ATOM 2428 C C . SER A 1 311 ? 56.561 -7.781 -143.028 1.00 30.20 311 SER A C 1
ATOM 2430 O O . SER A 1 311 ? 57.751 -8.062 -143.019 1.00 30.20 311 SER A O 1
ATOM 2432 N N . SER A 1 312 ? 55.786 -7.786 -141.933 1.00 30.19 312 SER A N 1
ATOM 2433 C CA . SER A 1 312 ? 56.018 -8.558 -140.690 1.00 30.19 312 SER A CA 1
ATOM 2434 C C . SER A 1 312 ? 57.254 -8.191 -139.843 1.00 30.19 312 SER A C 1
ATOM 2436 O O . SER A 1 312 ? 58.243 -7.689 -140.333 1.00 30.19 312 SER A O 1
ATOM 2438 N N . SER A 1 313 ? 57.311 -8.389 -138.530 1.00 32.00 313 SER A N 1
ATOM 2439 C CA . SER A 1 313 ? 56.894 -9.539 -137.733 1.00 32.00 313 SER A CA 1
ATOM 2440 C C . SER A 1 313 ? 57.140 -9.142 -136.263 1.00 32.00 313 SER A C 1
ATOM 2442 O O . SER A 1 313 ? 58.121 -8.465 -135.993 1.00 32.00 313 SER A O 1
ATOM 2444 N N . ARG A 1 314 ? 56.206 -9.405 -135.333 1.00 33.12 314 ARG A N 1
ATOM 2445 C CA . ARG A 1 314 ? 56.233 -10.566 -134.400 1.00 33.12 314 ARG A CA 1
ATOM 2446 C C . ARG A 1 314 ? 57.365 -10.459 -133.357 1.00 33.12 314 ARG A C 1
ATOM 2448 O O . ARG A 1 314 ? 58.476 -10.122 -133.702 1.00 33.12 314 ARG A O 1
ATOM 2455 N N . ARG A 1 315 ? 57.231 -10.825 -132.084 1.00 33.31 315 ARG A N 1
ATOM 2456 C CA . ARG A 1 315 ? 56.269 -11.635 -131.314 1.00 33.31 315 ARG A CA 1
ATOM 2457 C C . ARG A 1 315 ? 56.793 -11.584 -129.862 1.00 33.31 315 ARG A C 1
ATOM 2459 O O . ARG A 1 315 ? 57.996 -11.595 -129.659 1.00 33.31 315 ARG A O 1
ATOM 2466 N N . THR A 1 316 ? 55.966 -11.290 -128.867 1.00 31.94 316 THR A N 1
ATOM 2467 C CA . THR A 1 316 ? 55.325 -12.245 -127.938 1.00 31.94 316 THR A CA 1
ATOM 2468 C C . THR A 1 316 ? 56.220 -13.152 -127.071 1.00 31.94 316 THR A C 1
ATOM 2470 O O . THR A 1 316 ? 56.850 -14.062 -127.593 1.00 31.94 316 THR A O 1
ATOM 2473 N N . TRP A 1 317 ? 55.987 -13.020 -125.753 1.00 29.19 317 TRP A N 1
ATOM 2474 C CA . TRP A 1 317 ? 55.674 -14.069 -124.755 1.00 29.19 317 TRP A CA 1
ATOM 2475 C C . TRP A 1 317 ? 56.784 -14.912 -124.099 1.00 29.19 317 TRP A C 1
ATOM 2477 O O . TRP A 1 317 ? 57.497 -15.649 -124.765 1.00 29.19 317 TRP A O 1
ATOM 2487 N N . CYS A 1 318 ? 56.777 -14.875 -122.753 1.00 29.34 318 CYS A N 1
ATOM 2488 C CA . CYS A 1 318 ? 56.660 -15.970 -121.750 1.00 29.34 318 CYS A CA 1
ATOM 2489 C C . CYS A 1 318 ? 57.234 -15.426 -120.418 1.00 29.34 318 CYS A C 1
ATOM 2491 O O . CYS A 1 318 ? 58.337 -14.903 -120.424 1.00 29.34 318 CYS A O 1
ATOM 2493 N N . ARG A 1 319 ? 56.527 -15.265 -119.288 1.00 30.94 319 ARG A N 1
ATOM 2494 C CA . ARG A 1 319 ? 55.689 -16.125 -118.417 1.00 30.94 319 ARG A CA 1
ATOM 2495 C C . ARG A 1 319 ? 56.483 -17.103 -117.516 1.00 30.94 319 ARG A C 1
ATOM 2497 O O . ARG A 1 319 ? 57.275 -17.887 -118.017 1.00 30.94 319 ARG A O 1
ATOM 2504 N N . VAL A 1 320 ? 56.039 -17.126 -116.241 1.00 33.31 320 VAL A N 1
ATOM 2505 C CA . VAL A 1 320 ? 56.187 -18.107 -115.125 1.00 33.31 320 VAL A CA 1
ATOM 2506 C C . VAL A 1 320 ? 57.548 -18.013 -114.378 1.00 33.31 320 VAL A C 1
ATOM 2508 O O . VAL A 1 320 ? 58.581 -18.004 -115.021 1.00 33.31 320 VAL A O 1
ATOM 2511 N N . SER A 1 321 ? 57.668 -17.935 -113.038 1.00 34.66 321 SER A N 1
ATOM 2512 C CA . SER A 1 321 ? 56.909 -18.643 -111.988 1.00 34.66 321 SER A CA 1
ATOM 2513 C C . SER A 1 321 ? 57.155 -18.140 -110.544 1.00 34.66 321 SER A C 1
ATOM 2515 O O . SER A 1 321 ? 58.306 -17.924 -110.201 1.00 34.66 321 SER A O 1
ATOM 2517 N N . ARG A 1 322 ? 56.072 -18.141 -109.726 1.00 39.41 322 ARG A N 1
ATOM 2518 C CA . ARG A 1 322 ? 55.888 -18.688 -108.336 1.00 39.41 322 ARG A CA 1
ATOM 2519 C C . ARG A 1 322 ? 56.841 -18.231 -107.208 1.00 39.41 322 ARG A C 1
ATOM 2521 O O . ARG A 1 322 ? 58.038 -18.214 -107.405 1.00 39.41 322 ARG A O 1
ATOM 2528 N N . GLY A 1 323 ? 56.438 -17.975 -105.958 1.00 30.98 323 GLY A N 1
ATOM 2529 C CA . GLY A 1 323 ? 55.216 -18.094 -105.127 1.00 30.98 323 GLY A CA 1
ATOM 2530 C C . GLY A 1 323 ? 55.552 -17.451 -103.747 1.00 30.98 323 GLY A C 1
ATOM 2531 O O . GLY A 1 323 ? 56.678 -17.006 -103.578 1.00 30.98 323 GLY A O 1
ATOM 2532 N N . ALA A 1 324 ? 54.723 -17.347 -102.704 1.00 32.97 324 ALA A N 1
ATOM 2533 C CA . ALA A 1 324 ? 53.483 -18.020 -102.356 1.00 32.97 324 ALA A CA 1
ATOM 2534 C C . ALA A 1 324 ? 52.845 -17.348 -101.090 1.00 32.97 324 ALA A C 1
ATOM 2536 O O . ALA A 1 324 ? 53.590 -16.948 -100.204 1.00 32.97 324 ALA A O 1
ATOM 2537 N N . VAL A 1 325 ? 51.493 -17.325 -101.038 1.00 34.31 325 VAL A N 1
ATOM 2538 C CA . VAL A 1 325 ? 50.523 -17.444 -99.894 1.00 34.31 325 VAL A CA 1
ATOM 2539 C C . VAL A 1 325 ? 50.548 -16.408 -98.725 1.00 34.31 325 VAL A C 1
ATOM 2541 O O . VAL A 1 325 ? 51.609 -16.032 -98.263 1.00 34.31 325 VAL A O 1
ATOM 2544 N N . SER A 1 326 ? 49.445 -15.909 -98.126 1.00 35.28 326 SER A N 1
ATOM 2545 C CA . SER A 1 326 ? 48.030 -16.349 -98.062 1.00 35.28 326 SER A CA 1
ATOM 2546 C C . SER A 1 326 ? 47.059 -15.246 -97.576 1.00 35.28 326 SER A C 1
ATOM 2548 O O . SER A 1 326 ? 47.432 -14.469 -96.707 1.00 35.28 326 SER A O 1
ATOM 2550 N N . SER A 1 327 ? 45.791 -15.353 -98.025 1.00 35.03 327 SER A N 1
ATOM 2551 C CA . SER A 1 327 ? 44.496 -15.161 -97.304 1.00 35.03 327 SER A CA 1
ATOM 2552 C C . SER A 1 327 ? 44.114 -13.803 -96.683 1.00 35.03 327 SER A C 1
ATOM 2554 O O . SER A 1 327 ? 44.941 -13.176 -96.050 1.00 35.03 327 SER A O 1
ATOM 2556 N N . TRP A 1 328 ? 42.863 -13.318 -96.690 1.00 28.06 328 TRP A N 1
ATOM 2557 C CA . TRP A 1 328 ? 41.537 -13.857 -97.046 1.00 28.06 328 TRP A CA 1
ATOM 2558 C C . TRP A 1 328 ? 40.547 -12.680 -97.256 1.00 28.06 328 TRP A C 1
ATOM 2560 O O . TRP A 1 328 ? 40.840 -11.544 -96.898 1.00 28.06 328 TRP A O 1
ATOM 2570 N N . VAL A 1 329 ? 39.397 -12.986 -97.859 1.00 39.50 329 VAL A N 1
ATOM 2571 C CA . VAL A 1 329 ? 38.383 -12.095 -98.459 1.00 39.50 329 VAL A CA 1
ATOM 2572 C C . VAL A 1 329 ? 37.300 -11.629 -97.465 1.00 39.50 329 VAL A C 1
ATOM 2574 O O . VAL A 1 329 ? 37.025 -12.302 -96.475 1.00 39.50 329 VAL A O 1
ATOM 2577 N N . ASP A 1 330 ? 36.662 -10.504 -97.804 1.00 44.94 330 ASP A N 1
ATOM 2578 C CA . ASP A 1 330 ? 35.375 -9.976 -97.322 1.00 44.94 330 ASP A CA 1
ATOM 2579 C C . ASP A 1 330 ? 34.298 -11.016 -96.946 1.00 44.94 330 ASP A C 1
ATOM 2581 O O . ASP A 1 330 ? 33.990 -11.912 -97.732 1.00 44.94 330 ASP A O 1
ATOM 2585 N N . VAL A 1 331 ? 33.578 -10.774 -95.838 1.00 30.23 331 VAL A N 1
ATOM 2586 C CA . VAL A 1 331 ? 32.174 -11.201 -95.662 1.00 30.23 331 VAL A CA 1
ATOM 2587 C C . VAL A 1 331 ? 31.360 -10.111 -94.957 1.00 30.23 331 VAL A C 1
ATOM 2589 O O . VAL A 1 331 ? 31.729 -9.563 -93.921 1.00 30.23 331 VAL A O 1
ATOM 2592 N N . ARG A 1 332 ? 30.202 -9.836 -95.553 1.00 31.09 332 ARG A N 1
ATOM 2593 C CA . ARG A 1 332 ? 29.140 -8.910 -95.159 1.00 31.09 332 ARG A CA 1
ATOM 2594 C C . ARG A 1 332 ? 28.066 -9.673 -94.350 1.00 31.09 332 ARG A C 1
ATOM 2596 O O . ARG A 1 332 ? 27.693 -10.764 -94.752 1.00 31.09 332 ARG A O 1
ATOM 2603 N N . ALA A 1 333 ? 27.507 -9.023 -93.321 1.00 28.58 333 ALA A N 1
ATOM 2604 C CA . ALA A 1 333 ? 26.181 -9.234 -92.695 1.00 28.58 333 ALA A CA 1
ATOM 2605 C C . ALA A 1 333 ? 25.857 -10.519 -91.876 1.00 28.58 333 ALA A C 1
ATOM 2607 O O . ALA A 1 333 ? 25.776 -11.612 -92.420 1.00 28.58 333 ALA A O 1
ATOM 2608 N N . ALA A 1 334 ? 25.526 -10.294 -90.586 1.00 27.83 334 ALA A N 1
ATOM 2609 C CA . ALA A 1 334 ? 24.624 -11.001 -89.636 1.00 27.83 334 ALA A CA 1
ATOM 2610 C C . ALA A 1 334 ? 25.260 -10.863 -88.229 1.00 27.83 334 ALA A C 1
ATOM 2612 O O . ALA A 1 334 ? 26.397 -11.263 -88.044 1.00 27.83 334 ALA A O 1
ATOM 2613 N N . VAL A 1 335 ? 24.692 -10.229 -87.198 1.00 29.67 335 VAL A N 1
ATOM 2614 C CA . VAL A 1 335 ? 23.380 -10.442 -86.577 1.00 29.67 335 VAL A CA 1
ATOM 2615 C C . VAL A 1 335 ? 22.950 -9.158 -85.850 1.00 29.67 335 VAL A C 1
ATOM 2617 O O . VAL A 1 335 ? 23.591 -8.702 -84.907 1.00 29.67 335 VAL A O 1
ATOM 2620 N N . VAL A 1 336 ? 21.805 -8.617 -86.263 1.00 33.03 336 VAL A N 1
ATOM 2621 C CA . VAL A 1 336 ? 20.853 -7.958 -85.364 1.00 33.03 336 VAL A CA 1
ATOM 2622 C C . VAL A 1 336 ? 20.111 -9.075 -84.633 1.00 33.03 336 VAL A C 1
ATOM 2624 O O . VAL A 1 336 ? 19.531 -9.917 -85.314 1.00 33.03 336 VAL A O 1
ATOM 2627 N N . SER A 1 337 ? 20.115 -9.075 -83.294 1.00 29.69 337 SER A N 1
ATOM 2628 C CA . SER A 1 337 ? 19.027 -9.528 -82.390 1.00 29.69 337 SER A CA 1
ATOM 2629 C C . SER A 1 337 ? 19.553 -10.172 -81.104 1.00 29.69 337 SER A C 1
ATOM 2631 O O . SER A 1 337 ? 19.868 -11.353 -81.080 1.00 29.69 337 SER A O 1
ATOM 2633 N N . ALA A 1 338 ? 19.565 -9.393 -80.023 1.00 31.94 338 ALA A N 1
ATOM 2634 C CA . ALA A 1 338 ? 19.120 -9.784 -78.677 1.00 31.94 338 ALA A CA 1
ATOM 2635 C C . ALA A 1 338 ? 19.233 -8.531 -77.789 1.00 31.94 338 ALA A C 1
ATOM 2637 O O . ALA A 1 338 ? 20.228 -8.274 -77.128 1.00 31.94 338 ALA A O 1
ATOM 2638 N N . ALA A 1 339 ? 18.312 -7.593 -77.980 1.00 30.28 339 ALA A N 1
ATOM 2639 C CA . ALA A 1 339 ? 17.184 -7.438 -77.065 1.00 30.28 339 ALA A CA 1
ATOM 2640 C C . ALA A 1 339 ? 17.549 -6.602 -75.831 1.00 30.28 339 ALA A C 1
ATOM 2642 O O . ALA A 1 339 ? 17.690 -7.074 -74.708 1.00 30.28 339 ALA A O 1
ATOM 2643 N N . SER A 1 340 ? 17.525 -5.293 -76.057 1.00 31.42 340 SER A N 1
ATOM 2644 C CA . SER A 1 340 ? 16.771 -4.402 -75.191 1.00 31.42 340 SER A CA 1
ATOM 2645 C C . SER A 1 340 ? 15.383 -4.997 -74.893 1.00 31.42 340 SER A C 1
ATOM 2647 O O . SER A 1 340 ? 14.509 -5.076 -75.756 1.00 31.42 340 SER A O 1
ATOM 2649 N N . ARG A 1 341 ? 15.164 -5.404 -73.644 1.00 33.75 341 ARG A N 1
ATOM 2650 C CA . ARG A 1 341 ? 13.843 -5.416 -73.002 1.00 33.75 341 ARG A CA 1
ATOM 2651 C C . ARG A 1 341 ? 14.059 -5.222 -71.503 1.00 33.75 341 ARG A C 1
ATOM 2653 O O . ARG A 1 341 ? 14.623 -6.063 -70.827 1.00 33.75 341 ARG A O 1
ATOM 2660 N N . SER A 1 342 ? 13.775 -4.007 -71.040 1.00 29.62 342 SER A N 1
ATOM 2661 C CA . SER A 1 342 ? 12.595 -3.721 -70.206 1.00 29.62 342 SER A CA 1
ATOM 2662 C C . SER A 1 342 ? 12.956 -3.848 -68.726 1.00 29.62 342 SER A C 1
ATOM 2664 O O . SER A 1 342 ? 13.058 -4.937 -68.188 1.00 29.62 342 SER A O 1
ATOM 2666 N N . ARG A 1 343 ? 13.292 -2.746 -68.044 1.00 37.19 343 ARG A N 1
ATOM 2667 C CA . ARG A 1 343 ? 12.328 -1.948 -67.256 1.00 37.19 343 ARG A CA 1
ATOM 2668 C C . ARG A 1 343 ? 11.168 -2.777 -66.676 1.00 37.19 343 ARG A C 1
ATOM 2670 O O . ARG A 1 343 ? 10.423 -3.392 -67.433 1.00 37.19 343 ARG A O 1
ATOM 2677 N N . ARG A 1 344 ? 10.939 -2.546 -65.376 1.00 32.69 344 ARG A N 1
ATOM 2678 C CA . ARG A 1 344 ? 9.725 -2.775 -64.560 1.00 32.69 344 ARG A CA 1
ATOM 2679 C C . ARG A 1 344 ? 9.794 -3.958 -63.580 1.00 32.69 344 ARG A C 1
ATOM 2681 O O . ARG A 1 344 ? 9.517 -5.094 -63.928 1.00 32.69 344 ARG A O 1
ATOM 2688 N N . ASN A 1 345 ? 10.041 -3.603 -62.314 1.00 39.94 345 ASN A N 1
ATOM 2689 C CA . ASN A 1 345 ? 9.242 -4.071 -61.166 1.00 39.94 345 ASN A CA 1
ATOM 2690 C C . ASN A 1 345 ? 7.735 -4.004 -61.510 1.00 39.94 345 ASN A C 1
ATOM 2692 O O . ASN A 1 345 ? 7.355 -3.059 -62.213 1.00 39.94 345 ASN A O 1
ATOM 2696 N N . PRO A 1 346 ? 6.865 -4.916 -61.025 1.00 44.09 346 PRO A N 1
ATOM 2697 C CA . PRO A 1 346 ? 6.535 -4.993 -59.594 1.00 44.09 346 PRO A CA 1
ATOM 2698 C C . PRO A 1 346 ? 6.267 -6.415 -59.052 1.00 44.09 346 PRO A C 1
ATOM 2700 O O . PRO A 1 346 ? 6.189 -7.389 -59.794 1.00 44.09 346 PRO A O 1
ATOM 2703 N N . GLY A 1 347 ? 6.161 -6.521 -57.724 1.00 31.05 347 GLY A N 1
ATOM 2704 C CA . GLY A 1 347 ? 5.992 -7.784 -57.010 1.00 31.05 347 GLY A CA 1
ATOM 2705 C C . GLY A 1 347 ? 4.597 -8.405 -57.064 1.00 31.05 347 GLY A C 1
ATOM 2706 O O . GLY A 1 347 ? 3.669 -7.829 -57.615 1.00 31.05 347 GLY A O 1
ATOM 2707 N N . LEU A 1 348 ? 4.480 -9.580 -56.439 1.00 34.78 348 LEU A N 1
ATOM 2708 C CA . LEU A 1 348 ? 3.424 -9.991 -55.505 1.00 34.78 348 LEU A CA 1
ATOM 2709 C C . LEU A 1 348 ? 3.596 -11.476 -55.136 1.00 34.78 348 LEU A C 1
ATOM 2711 O O . LEU A 1 348 ? 3.938 -12.311 -55.965 1.00 34.78 348 LEU A O 1
ATOM 2715 N N . SER A 1 349 ? 3.269 -11.758 -53.872 1.00 31.58 349 SER A N 1
ATOM 2716 C CA . SER A 1 349 ? 2.733 -13.012 -53.324 1.00 31.58 349 SER A CA 1
ATOM 2717 C C . SER A 1 349 ? 3.541 -14.315 -53.413 1.00 31.58 349 SER A C 1
ATOM 2719 O O . SER A 1 349 ? 3.631 -14.951 -54.455 1.00 31.58 349 SER A O 1
ATOM 2721 N N . SER A 1 350 ? 3.909 -14.833 -52.238 1.00 34.78 350 SER A N 1
ATOM 2722 C CA . SER A 1 350 ? 3.680 -16.245 -51.905 1.00 34.78 350 SER A CA 1
ATOM 2723 C C . SER A 1 350 ? 3.692 -16.436 -50.387 1.00 34.78 350 SER A C 1
ATOM 2725 O O . SER A 1 350 ? 4.739 -16.546 -49.752 1.00 34.78 350 SER A O 1
ATOM 2727 N N . GLN A 1 351 ? 2.490 -16.489 -49.814 1.00 37.06 351 GLN A N 1
ATOM 2728 C CA . GLN A 1 351 ? 2.219 -17.145 -48.540 1.00 37.06 351 GLN A CA 1
ATOM 2729 C C . GLN A 1 351 ? 2.431 -18.663 -48.690 1.00 37.06 351 GLN A C 1
ATOM 2731 O O . GLN A 1 351 ? 1.871 -19.272 -49.597 1.00 37.06 351 GLN A O 1
ATOM 2736 N N . ARG A 1 352 ? 3.163 -19.282 -47.759 1.00 34.19 352 ARG A N 1
ATOM 2737 C CA . ARG A 1 352 ? 3.031 -20.702 -47.359 1.00 34.19 352 ARG A CA 1
ATOM 2738 C C . ARG A 1 352 ? 3.797 -20.878 -46.045 1.00 34.19 352 ARG A C 1
ATOM 2740 O O . ARG A 1 352 ? 5.015 -20.821 -46.020 1.00 34.19 352 ARG A O 1
ATOM 2747 N N . SER A 1 353 ? 3.136 -20.752 -44.897 1.00 35.59 353 SER A N 1
ATOM 2748 C CA . SER A 1 353 ? 2.506 -21.843 -44.135 1.00 35.59 353 SER A CA 1
ATOM 2749 C C . SER A 1 353 ? 3.471 -22.976 -43.749 1.00 35.59 353 SER A C 1
ATOM 2751 O O . SER A 1 353 ? 3.778 -23.843 -44.562 1.00 35.59 353 SER A O 1
ATOM 2753 N N . GLY A 1 354 ? 3.851 -23.016 -42.471 1.00 33.16 354 GLY A N 1
ATOM 2754 C CA . GLY A 1 354 ? 4.504 -24.153 -41.821 1.00 33.16 354 GLY A CA 1
ATOM 2755 C C . GLY A 1 354 ? 4.306 -24.052 -40.310 1.00 33.16 354 GLY A C 1
ATOM 2756 O O . GLY A 1 354 ? 4.843 -23.164 -39.663 1.00 33.16 354 GLY A O 1
ATOM 2757 N N . ARG A 1 355 ? 3.438 -24.907 -39.773 1.00 34.75 355 ARG A N 1
ATOM 2758 C CA . ARG A 1 355 ? 2.879 -24.906 -38.413 1.00 34.75 355 ARG A CA 1
ATOM 2759 C C . ARG A 1 355 ? 3.463 -26.104 -37.639 1.00 34.75 355 ARG A C 1
ATOM 2761 O O . ARG A 1 355 ? 3.551 -27.171 -38.233 1.00 34.75 355 ARG A O 1
ATOM 2768 N N . ARG A 1 356 ? 3.614 -25.952 -36.306 1.00 34.66 356 ARG A N 1
ATOM 2769 C CA . ARG A 1 356 ? 3.757 -26.992 -35.234 1.00 34.66 356 ARG A CA 1
ATOM 2770 C C . ARG A 1 356 ? 5.163 -27.624 -35.100 1.00 34.66 356 ARG A C 1
ATOM 2772 O O . ARG A 1 356 ? 5.845 -27.753 -36.097 1.00 34.66 356 ARG A O 1
ATOM 2779 N N . ALA A 1 357 ? 5.680 -28.024 -33.929 1.00 34.25 357 ALA A N 1
ATOM 2780 C CA . ALA A 1 357 ? 5.125 -28.377 -32.607 1.00 34.25 357 ALA A CA 1
ATOM 2781 C C . ALA A 1 357 ? 6.181 -28.098 -31.494 1.00 34.25 357 ALA A C 1
ATOM 2783 O O . ALA A 1 357 ? 7.370 -28.201 -31.758 1.00 34.25 357 ALA A O 1
ATOM 2784 N N . ARG A 1 358 ? 5.829 -27.520 -30.333 1.00 35.50 358 ARG A N 1
ATOM 2785 C CA . ARG A 1 358 ? 5.575 -28.146 -29.002 1.00 35.50 358 ARG A CA 1
ATOM 2786 C C . ARG A 1 358 ? 6.601 -29.175 -28.477 1.00 35.50 358 ARG A C 1
ATOM 2788 O O . ARG A 1 358 ? 6.689 -30.277 -28.996 1.00 35.50 358 ARG A O 1
ATOM 2795 N N . GLY A 1 359 ? 7.167 -28.839 -27.313 1.00 32.00 359 GLY A N 1
ATOM 2796 C CA . GLY A 1 359 ? 7.801 -29.702 -26.299 1.00 32.00 359 GLY A CA 1
ATOM 2797 C C . GLY A 1 359 ? 8.739 -28.822 -25.456 1.00 32.00 359 GLY A C 1
ATOM 2798 O O . GLY A 1 359 ? 9.616 -28.196 -26.023 1.00 32.00 359 GLY A O 1
ATOM 2799 N N . GLY A 1 360 ? 8.590 -28.565 -24.155 1.00 34.09 360 GLY A N 1
ATOM 2800 C CA . GLY A 1 360 ? 7.981 -29.345 -23.086 1.00 34.09 360 GLY A CA 1
ATOM 2801 C C . GLY A 1 360 ? 9.088 -29.942 -22.215 1.00 34.09 360 GLY A C 1
ATOM 2802 O O . GLY A 1 360 ? 9.403 -31.107 -22.391 1.00 34.09 360 GLY A O 1
ATOM 2803 N N . ALA A 1 361 ? 9.670 -29.169 -21.290 1.00 36.16 361 ALA A N 1
ATOM 2804 C CA . ALA A 1 361 ? 10.508 -29.712 -20.217 1.00 36.16 361 ALA A CA 1
ATOM 2805 C C . ALA A 1 361 ? 10.482 -28.795 -18.983 1.00 36.16 361 ALA A C 1
ATOM 2807 O O . ALA A 1 361 ? 11.069 -27.717 -18.955 1.00 36.16 361 ALA A O 1
ATOM 2808 N N . ARG A 1 362 ? 9.733 -29.251 -17.972 1.00 37.75 362 ARG A N 1
ATOM 2809 C CA . ARG A 1 362 ? 9.913 -28.918 -16.554 1.00 37.75 362 ARG A CA 1
ATOM 2810 C C . ARG A 1 362 ? 11.170 -29.623 -16.037 1.00 37.75 362 ARG A C 1
ATOM 2812 O O . ARG A 1 362 ? 11.559 -30.612 -16.642 1.00 37.75 362 ARG A O 1
ATOM 2819 N N . LEU A 1 363 ? 11.687 -29.138 -14.905 1.00 38.44 363 LEU A N 1
ATOM 2820 C CA . LEU A 1 363 ? 12.526 -29.752 -13.848 1.00 38.44 363 LEU A CA 1
ATOM 2821 C C . LEU A 1 363 ? 13.401 -28.596 -13.321 1.00 38.44 363 LEU A C 1
ATOM 2823 O O . LEU A 1 363 ? 13.929 -27.834 -14.113 1.00 38.44 363 LEU A O 1
ATOM 2827 N N . GLY A 1 364 ? 13.596 -28.309 -12.042 1.00 33.31 364 GLY A N 1
ATOM 2828 C CA . GLY A 1 364 ? 13.312 -28.963 -10.775 1.00 33.31 364 GLY A CA 1
ATOM 2829 C C . GLY A 1 364 ? 14.254 -28.283 -9.769 1.00 33.31 364 GLY A C 1
ATOM 2830 O O . GLY A 1 364 ? 15.428 -28.084 -10.068 1.00 33.31 364 GLY A O 1
ATOM 2831 N N . HIS A 1 365 ? 13.742 -27.853 -8.615 1.00 40.03 365 HIS A N 1
ATOM 2832 C CA . HIS A 1 365 ? 14.571 -27.365 -7.507 1.00 40.03 365 HIS A CA 1
ATOM 2833 C C . HIS A 1 365 ? 15.516 -28.464 -6.996 1.00 40.03 365 HIS A C 1
ATOM 2835 O O . HIS A 1 365 ? 15.180 -29.647 -7.074 1.00 40.03 365 HIS A O 1
ATOM 2841 N N . PRO A 1 366 ? 16.589 -28.065 -6.294 1.00 54.03 366 PRO A N 1
ATOM 2842 C CA . PRO A 1 366 ? 16.746 -28.640 -4.963 1.00 54.03 366 PRO A CA 1
ATOM 2843 C C . PRO A 1 366 ? 17.044 -27.608 -3.867 1.00 54.03 366 PRO A C 1
ATOM 2845 O O . PRO A 1 366 ? 17.659 -26.564 -4.073 1.00 54.03 366 PRO A O 1
ATOM 2848 N N . ARG A 1 367 ? 16.576 -27.967 -2.669 1.00 39.69 367 ARG A N 1
ATOM 2849 C CA . ARG A 1 367 ? 16.967 -27.429 -1.364 1.00 39.69 367 ARG A CA 1
ATOM 2850 C C . ARG A 1 367 ? 18.407 -27.836 -1.037 1.00 39.69 367 ARG A C 1
ATOM 2852 O O . ARG A 1 367 ? 18.765 -28.990 -1.245 1.00 39.69 367 ARG A O 1
ATOM 2859 N N . ALA A 1 368 ? 19.133 -26.965 -0.345 1.00 37.00 368 ALA A N 1
ATOM 2860 C CA . ALA A 1 368 ? 20.117 -27.372 0.653 1.00 37.00 368 ALA A CA 1
ATOM 2861 C C . ALA A 1 368 ? 20.163 -26.311 1.759 1.00 37.00 368 ALA A C 1
ATOM 2863 O O . ALA A 1 368 ? 20.453 -25.145 1.506 1.00 37.00 368 ALA A O 1
ATOM 2864 N N . GLY A 1 369 ? 19.830 -26.722 2.981 1.00 34.88 369 GLY A N 1
ATOM 2865 C CA . GLY A 1 369 ? 20.188 -25.989 4.187 1.00 34.88 369 GLY A CA 1
ATOM 2866 C C . GLY A 1 369 ? 21.571 -26.413 4.671 1.00 34.88 369 GLY A C 1
ATOM 2867 O O . GLY A 1 369 ? 22.001 -27.535 4.406 1.00 34.88 369 GLY A O 1
ATOM 2868 N N . ARG A 1 370 ? 22.232 -25.541 5.433 1.00 35.72 370 ARG A N 1
ATOM 2869 C CA . ARG A 1 370 ? 23.124 -25.924 6.533 1.00 35.72 370 ARG A CA 1
ATOM 2870 C C . ARG A 1 370 ? 23.306 -24.744 7.481 1.00 35.72 370 ARG A C 1
ATOM 2872 O O . ARG A 1 370 ? 23.569 -23.623 7.064 1.00 35.72 370 ARG A O 1
ATOM 2879 N N . ALA A 1 371 ? 23.114 -25.057 8.753 1.00 35.97 371 ALA A N 1
ATOM 2880 C CA . ALA A 1 371 ? 23.407 -24.245 9.917 1.00 35.97 371 ALA A CA 1
ATOM 2881 C C . ALA A 1 371 ? 24.895 -24.339 10.298 1.00 35.97 371 ALA A C 1
ATOM 2883 O O . ALA A 1 371 ? 25.524 -25.346 9.983 1.00 35.97 371 ALA A O 1
ATOM 2884 N N . CYS A 1 372 ? 25.391 -23.331 11.028 1.00 33.03 372 CYS A N 1
ATOM 2885 C CA . CYS A 1 372 ? 26.324 -23.388 12.175 1.00 33.03 372 CYS A CA 1
ATOM 2886 C C . CYS A 1 372 ? 26.441 -21.950 12.743 1.00 33.03 372 CYS A C 1
ATOM 2888 O O . CYS A 1 372 ? 26.602 -21.019 11.964 1.00 33.03 372 CYS A O 1
ATOM 2890 N N . ARG A 1 373 ? 26.065 -21.703 14.015 1.00 34.47 373 ARG A N 1
ATOM 2891 C CA . ARG A 1 373 ? 26.949 -21.498 15.203 1.00 34.47 373 ARG A CA 1
ATOM 2892 C C . ARG A 1 373 ? 28.048 -20.455 14.942 1.00 34.47 373 ARG A C 1
ATOM 2894 O O . ARG A 1 373 ? 28.798 -20.633 14.001 1.00 34.47 373 ARG A O 1
ATOM 2901 N N . GLY A 1 374 ? 28.268 -19.402 15.721 1.00 31.45 374 GLY A N 1
ATOM 2902 C CA . GLY A 1 374 ? 27.996 -19.081 17.124 1.00 31.45 374 GLY A CA 1
ATOM 2903 C C . GLY A 1 374 ? 29.125 -18.136 17.594 1.00 31.45 374 GLY A C 1
ATOM 2904 O O . GLY A 1 374 ? 30.092 -17.961 16.856 1.00 31.45 374 GLY A O 1
ATOM 2905 N N . LEU A 1 375 ? 29.022 -17.632 18.830 1.00 41.53 375 LEU A N 1
ATOM 2906 C CA . LEU A 1 375 ? 29.945 -16.726 19.551 1.00 41.53 375 LEU A CA 1
ATOM 2907 C C . LEU A 1 375 ? 29.739 -15.229 19.251 1.00 41.53 375 LEU A C 1
ATOM 2909 O O . LEU A 1 375 ? 29.630 -14.856 18.093 1.00 41.53 375 LEU A O 1
ATOM 2913 N N . ALA A 1 376 ? 29.764 -14.274 20.177 1.00 34.25 376 ALA A N 1
ATOM 2914 C CA . ALA A 1 376 ? 29.627 -14.135 21.635 1.00 34.25 376 ALA A CA 1
ATOM 2915 C C . ALA A 1 376 ? 30.333 -12.801 21.952 1.00 34.25 376 ALA A C 1
ATOM 2917 O O . ALA A 1 376 ? 31.433 -12.606 21.447 1.00 34.25 376 ALA A O 1
ATOM 2918 N N . SER A 1 377 ? 29.730 -11.978 22.821 1.00 35.00 377 SER A N 1
ATOM 2919 C CA . SER A 1 377 ? 30.393 -10.922 23.620 1.00 35.00 377 SER A CA 1
ATOM 2920 C C . SER A 1 377 ? 30.935 -9.715 22.810 1.00 35.00 377 SER A C 1
ATOM 2922 O O . SER A 1 377 ? 31.413 -9.856 21.701 1.00 35.00 377 SER A O 1
ATOM 2924 N N . ASP A 1 378 ? 30.794 -8.450 23.194 1.00 36.31 378 ASP A N 1
ATOM 2925 C CA . ASP A 1 378 ? 31.000 -7.844 24.502 1.00 36.31 378 ASP A CA 1
ATOM 2926 C C . ASP A 1 378 ? 30.121 -6.600 24.696 1.00 36.31 378 ASP A C 1
ATOM 2928 O O . ASP A 1 378 ? 29.928 -5.777 23.801 1.00 36.31 378 ASP A O 1
ATOM 2932 N N . ALA A 1 379 ? 29.654 -6.441 25.929 1.00 43.00 379 ALA A N 1
ATOM 2933 C CA . ALA A 1 379 ? 29.235 -5.171 26.499 1.00 43.00 379 ALA A CA 1
ATOM 2934 C C . ALA A 1 379 ? 30.341 -4.683 27.446 1.00 43.00 379 ALA A C 1
ATOM 2936 O O . ALA A 1 379 ? 30.940 -5.517 28.127 1.00 43.00 379 ALA A O 1
ATOM 2937 N N . PRO A 1 380 ? 30.509 -3.367 27.651 1.00 53.47 380 PRO A N 1
ATOM 2938 C CA . PRO A 1 380 ? 31.051 -2.878 28.904 1.00 53.47 380 PRO A CA 1
ATOM 2939 C C . PRO A 1 380 ? 29.982 -2.127 29.699 1.00 53.47 380 PRO A C 1
ATOM 2941 O O . PRO A 1 380 ? 29.382 -1.143 29.266 1.00 53.47 380 PRO A O 1
ATOM 2944 N N . ARG A 1 381 ? 29.770 -2.622 30.918 1.00 39.31 381 ARG A N 1
ATOM 2945 C CA . ARG A 1 381 ? 29.110 -1.930 32.021 1.00 39.31 381 ARG A CA 1
ATOM 2946 C C . ARG A 1 381 ? 30.123 -1.028 32.737 1.00 39.31 381 ARG A C 1
ATOM 2948 O O . ARG A 1 381 ? 31.206 -1.487 33.068 1.00 39.31 381 ARG A O 1
ATOM 2955 N N . ARG A 1 382 ? 29.613 0.140 33.146 1.00 40.25 382 ARG A N 1
ATOM 2956 C CA . ARG A 1 382 ? 29.875 0.873 34.405 1.00 40.25 382 ARG A CA 1
ATOM 2957 C C . ARG A 1 382 ? 31.258 1.483 34.650 1.00 40.25 382 ARG A C 1
ATOM 2959 O O . ARG A 1 382 ? 32.218 0.779 34.914 1.00 40.25 382 ARG A O 1
ATOM 2966 N N . ALA A 1 383 ? 31.233 2.799 34.833 1.00 36.41 383 ALA A N 1
ATOM 2967 C CA . ALA A 1 383 ? 31.709 3.569 35.995 1.00 36.41 383 ALA A CA 1
ATOM 2968 C C . ALA A 1 383 ? 31.402 5.047 35.651 1.00 36.41 383 ALA A C 1
ATOM 2970 O O . ALA A 1 383 ? 31.470 5.405 34.485 1.00 36.41 383 ALA A O 1
ATOM 2971 N N . SER A 1 384 ? 31.014 5.992 36.498 1.00 39.66 384 SER A N 1
ATOM 2972 C CA . SER A 1 384 ? 30.872 6.113 37.946 1.00 39.66 384 SER A CA 1
ATOM 2973 C C . SER A 1 384 ? 30.385 7.560 38.169 1.00 39.66 384 SER A C 1
ATOM 2975 O O . SER A 1 384 ? 30.981 8.478 37.613 1.00 39.66 384 SER A O 1
ATOM 2977 N N . GLY A 1 385 ? 29.330 7.787 38.962 1.00 39.88 385 GLY A N 1
ATOM 2978 C CA . GLY A 1 385 ? 29.198 9.058 39.708 1.00 39.88 385 GLY A CA 1
ATOM 2979 C C . GLY A 1 385 ? 30.250 9.098 40.834 1.00 39.88 385 GLY A C 1
ATOM 2980 O O . GLY A 1 385 ? 30.871 8.053 41.050 1.00 39.88 385 GLY A O 1
ATOM 2981 N N . PRO A 1 386 ? 30.460 10.198 41.597 1.00 52.38 386 PRO A N 1
ATOM 2982 C CA . PRO A 1 386 ? 29.453 11.197 42.002 1.00 52.38 386 PRO A CA 1
ATOM 2983 C C . PRO A 1 386 ? 29.965 12.666 42.115 1.00 52.38 386 PRO A C 1
ATOM 2985 O O . PRO A 1 386 ? 31.153 12.923 41.947 1.00 52.38 386 PRO A O 1
ATOM 2988 N N . ARG A 1 387 ? 29.060 13.600 42.481 1.00 40.88 387 ARG A N 1
ATOM 2989 C CA . ARG A 1 387 ? 29.207 14.812 43.354 1.00 40.88 387 ARG A CA 1
ATOM 2990 C C . ARG A 1 387 ? 28.251 15.914 42.870 1.00 40.88 387 ARG A C 1
ATOM 2992 O O . ARG A 1 387 ? 28.334 16.338 41.730 1.00 40.88 387 ARG A O 1
ATOM 2999 N N . VAL A 1 388 ? 27.178 16.224 43.602 1.00 47.78 388 VAL A N 1
ATOM 3000 C CA . VAL A 1 388 ? 27.096 17.218 44.699 1.00 47.78 388 VAL A CA 1
ATOM 3001 C C . VAL A 1 388 ? 27.715 18.565 44.314 1.00 47.78 388 VAL A C 1
ATOM 3003 O O . VAL A 1 388 ? 28.934 18.708 44.303 1.00 47.78 388 VAL A O 1
ATOM 3006 N N . GLY A 1 389 ? 26.848 19.546 44.069 1.00 43.47 389 GLY A N 1
ATOM 3007 C CA . GLY A 1 389 ? 27.180 20.956 43.903 1.00 43.47 389 GLY A CA 1
ATOM 3008 C C . GLY A 1 389 ? 25.908 21.792 43.998 1.00 43.47 389 GLY A C 1
ATOM 3009 O O . GLY A 1 389 ? 25.124 21.845 43.059 1.00 43.47 389 GLY A O 1
ATOM 3010 N N . ALA A 1 390 ? 25.686 22.374 45.172 1.00 47.00 390 ALA A N 1
ATOM 3011 C CA . ALA A 1 390 ? 24.720 23.435 45.410 1.00 47.00 390 ALA A CA 1
ATOM 3012 C C . ALA A 1 390 ? 25.184 24.748 44.751 1.00 47.00 390 ALA A C 1
ATOM 3014 O O . ALA A 1 390 ? 26.390 24.986 44.721 1.00 47.00 390 ALA A O 1
ATOM 3015 N N . ALA A 1 391 ? 24.236 25.585 44.303 1.00 47.38 391 ALA A N 1
ATOM 3016 C CA . ALA A 1 391 ? 24.174 27.051 44.488 1.00 47.38 391 ALA A CA 1
ATOM 3017 C C . ALA A 1 391 ? 23.511 27.795 43.308 1.00 47.38 391 ALA A C 1
ATOM 3019 O O . ALA A 1 391 ? 23.935 27.630 42.169 1.00 47.38 391 ALA A O 1
ATOM 3020 N N . GLY A 1 392 ? 22.573 28.693 43.658 1.00 46.91 392 GLY A N 1
ATOM 3021 C CA . GLY A 1 392 ? 22.133 29.885 42.905 1.00 46.91 392 GLY A CA 1
ATOM 3022 C C . GLY A 1 392 ? 21.204 29.604 41.722 1.00 46.91 392 GLY A C 1
ATOM 3023 O O . GLY A 1 392 ? 21.533 28.790 40.874 1.00 46.91 392 GLY A O 1
ATOM 3024 N N . THR A 1 393 ? 20.030 30.210 41.567 1.00 47.38 393 THR A N 1
ATOM 3025 C CA . THR A 1 393 ? 19.362 31.391 42.152 1.00 47.38 393 THR A CA 1
ATOM 3026 C C . THR A 1 393 ? 17.868 31.240 41.919 1.00 47.38 393 THR A C 1
ATOM 3028 O O . THR A 1 393 ? 17.530 30.648 40.866 1.00 47.38 393 THR A O 1
#

pLDDT: mean 75.42, std 25.58, range [27.83, 98.81]